Protein AF-G0N108-F1 (afdb_monomer)

Mean predicted aligned error: 22.5 Å

Solvent-accessible surface area (backbone atoms only — not comparable to full-atom values): 28947 Å² total; per-residue (Å²): 86,44,36,64,55,45,50,52,50,47,44,45,59,71,52,69,62,48,67,62,77,81,39,46,74,54,49,77,74,36,57,67,59,54,54,50,51,49,52,52,52,49,55,52,50,44,48,49,65,73,74,34,61,90,86,34,72,41,58,67,66,58,48,52,50,54,47,49,62,56,54,71,34,72,90,57,66,62,87,68,91,60,79,77,76,78,84,76,80,77,65,81,53,90,83,62,61,74,46,72,65,58,47,49,56,50,28,58,75,68,73,43,79,84,72,77,79,78,57,86,84,57,83,75,77,50,64,70,53,52,51,46,53,51,49,47,68,72,43,65,88,46,99,51,70,72,54,56,49,52,52,50,55,51,55,50,50,51,52,51,52,50,51,53,52,49,53,54,50,53,57,58,58,71,68,71,71,87,83,82,88,82,87,88,82,89,82,88,82,90,78,91,77,91,82,85,87,86,84,86,79,87,82,83,87,83,86,87,79,93,76,93,70,84,81,72,80,80,52,67,70,58,53,53,52,49,51,53,51,51,52,52,52,53,51,51,51,52,50,50,54,50,50,55,50,49,51,55,50,51,57,52,51,52,53,53,52,51,55,49,52,54,50,50,53,51,52,54,53,51,52,53,50,54,52,51,52,52,53,52,52,52,54,49,53,55,51,50,52,54,48,51,55,50,51,55,51,53,54,52,53,50,55,52,50,54,54,50,53,53,52,51,52,50,50,53,51,52,50,51,54,52,50,52,54,51,52,52,53,49,51,54,52,52,52,54,48,52,52,55,50,53,52,50,61,71,67,57,85,79,78,92,76,88,78,93,65,90,75,68,41,69,52,95,72,44,102,79,61,89,70,43,78,47,66,69,56,66,68,34,50,68,56,52,42,49,51,45,51,46,55,50,52,52,60,78,67,32,63,67,63,52,49,55,51,49,52,39,55,51,47,54,72,71,50,83,52,66,68,62,35,52,50,35,54,51,48,48,53,51,41,52,52,33,43,51,49,28,52,49,41,45,51,53,42,44,53,42,33,74,74,65,63,52,73,91,78,62,71,65,72,52,67,78,59,71,86,54,73,68,54,54,59,53,50,28,70,77,72,73,106

Structure (mmCIF, N/CA/C/O backbone):
data_AF-G0N108-F1
#
_entry.id   AF-G0N108-F1
#
loop_
_atom_site.group_PDB
_atom_site.id
_atom_site.type_symbol
_atom_site.label_atom_id
_atom_site.label_alt_id
_atom_site.label_comp_id
_atom_site.label_asym_id
_atom_site.label_entity_id
_atom_site.label_seq_id
_atom_site.pdbx_PDB_ins_code
_atom_site.Cartn_x
_atom_site.Cartn_y
_atom_site.Cartn_z
_atom_site.occupancy
_atom_site.B_iso_or_equiv
_atom_site.auth_seq_id
_atom_site.auth_comp_id
_atom_site.auth_asym_id
_atom_site.auth_atom_id
_atom_site.pdbx_PDB_model_num
ATOM 1 N N . MET A 1 1 ? -19.123 -13.985 -16.611 1.00 82.75 1 MET A N 1
ATOM 2 C CA . MET A 1 1 ? -18.365 -13.422 -15.463 1.00 82.75 1 MET A CA 1
ATOM 3 C C . MET A 1 1 ? -17.335 -12.430 -15.992 1.00 82.75 1 MET A C 1
ATOM 5 O O . MET A 1 1 ? -16.974 -12.565 -17.156 1.00 82.75 1 MET A O 1
ATOM 9 N N . CYS A 1 2 ? -16.899 -11.417 -15.236 1.00 88.69 2 CYS A N 1
ATOM 10 C CA . CYS A 1 2 ? -15.829 -10.526 -15.721 1.00 88.69 2 CYS A CA 1
ATOM 11 C C . CYS A 1 2 ? -14.480 -11.269 -15.767 1.00 88.69 2 CYS A C 1
ATOM 13 O O . CYS A 1 2 ? -14.319 -12.305 -15.114 1.00 88.69 2 CYS A O 1
ATOM 15 N N . ARG A 1 3 ? -13.506 -10.779 -16.547 1.00 86.62 3 ARG A N 1
ATOM 16 C CA . ARG A 1 3 ? -12.196 -11.442 -16.686 1.00 86.62 3 ARG A CA 1
ATOM 17 C C . ARG A 1 3 ? -11.504 -11.648 -15.336 1.00 86.62 3 ARG A C 1
ATOM 19 O O . ARG A 1 3 ? -10.901 -12.693 -15.123 1.00 86.62 3 ARG A O 1
ATOM 26 N N . GLU A 1 4 ? -11.641 -10.702 -14.407 1.00 88.12 4 GLU A N 1
ATOM 27 C CA . GLU A 1 4 ? -11.052 -10.775 -13.073 1.00 88.12 4 GLU A CA 1
ATOM 28 C C . GLU A 1 4 ? -11.659 -11.916 -12.244 1.00 88.12 4 GLU A C 1
ATOM 30 O O . GLU A 1 4 ? -10.926 -12.666 -11.599 1.00 88.12 4 GLU A O 1
ATOM 35 N N . GLN A 1 5 ? -12.980 -12.103 -12.326 1.00 83.44 5 GLN A N 1
ATOM 36 C CA . GLN A 1 5 ? -13.673 -13.247 -11.725 1.00 83.44 5 GLN A CA 1
ATOM 37 C C . GLN A 1 5 ? -13.231 -14.568 -12.366 1.00 83.44 5 GLN A C 1
ATOM 39 O O . GLN A 1 5 ? -13.016 -15.542 -11.652 1.00 83.44 5 GLN A O 1
ATOM 44 N N . GLY A 1 6 ? -13.037 -14.596 -13.689 1.00 89.19 6 GLY A N 1
ATOM 45 C CA . GLY A 1 6 ? -12.513 -15.770 -14.394 1.00 89.19 6 GLY A CA 1
ATOM 46 C C . GLY A 1 6 ? -11.106 -16.165 -13.933 1.00 89.19 6 GLY A C 1
ATOM 47 O O . GLY A 1 6 ? -10.854 -17.340 -13.675 1.00 89.19 6 GLY A O 1
ATOM 48 N N . MET A 1 7 ? -10.207 -15.189 -13.753 1.00 90.81 7 MET A N 1
ATOM 49 C CA . MET A 1 7 ? -8.863 -15.431 -13.211 1.00 90.81 7 MET A CA 1
ATOM 50 C C . MET A 1 7 ? -8.898 -15.928 -11.768 1.00 90.81 7 MET A C 1
ATOM 52 O O . MET A 1 7 ? -8.177 -16.864 -11.428 1.00 90.81 7 MET A O 1
ATOM 56 N N . LEU A 1 8 ? -9.720 -15.302 -10.920 1.00 86.88 8 LEU A N 1
ATOM 57 C CA . LEU A 1 8 ? -9.864 -15.708 -9.524 1.00 86.88 8 LEU A CA 1
ATOM 58 C C . LEU A 1 8 ? -10.394 -17.140 -9.430 1.00 86.88 8 LEU A C 1
ATOM 60 O O . LEU A 1 8 ? -9.883 -17.932 -8.641 1.00 86.88 8 LEU A O 1
ATOM 64 N N . LEU A 1 9 ? -11.367 -17.486 -10.274 1.00 86.62 9 LEU A N 1
ATOM 65 C CA . LEU A 1 9 ? -11.918 -18.829 -10.321 1.00 86.62 9 LEU A CA 1
ATOM 66 C C . LEU A 1 9 ? -10.862 -19.846 -10.769 1.00 86.62 9 LEU A C 1
ATOM 68 O O . LEU A 1 9 ? -10.702 -20.889 -10.139 1.00 86.62 9 LEU A O 1
ATOM 72 N N . LEU A 1 10 ? -10.076 -19.520 -11.798 1.00 91.31 10 LEU A N 1
ATOM 73 C CA . LEU A 1 10 ? -8.981 -20.376 -12.250 1.00 91.31 10 LEU A CA 1
ATOM 74 C C . LEU A 1 10 ? -7.916 -20.575 -11.158 1.00 91.31 10 LEU A C 1
ATOM 76 O O . LEU A 1 10 ? -7.424 -21.687 -10.978 1.00 91.31 10 LEU A O 1
ATOM 80 N N . PHE A 1 11 ? -7.591 -19.526 -10.397 1.00 90.69 11 PHE A N 1
ATOM 81 C CA . PHE A 1 11 ? -6.684 -19.606 -9.250 1.00 90.69 11 PHE A CA 1
ATOM 82 C C . PHE A 1 11 ? -7.232 -20.525 -8.153 1.00 90.69 11 PHE A C 1
ATOM 84 O O . PHE A 1 11 ? -6.526 -21.416 -7.680 1.00 90.69 11 PHE A O 1
ATOM 91 N N . GLN A 1 12 ? -8.496 -20.350 -7.768 1.00 85.31 12 GLN A N 1
ATOM 92 C CA . GLN A 1 12 ? -9.132 -21.181 -6.746 1.00 85.31 12 GLN A CA 1
ATOM 93 C C . GLN A 1 12 ? -9.134 -22.659 -7.149 1.00 85.31 12 GLN A C 1
ATOM 95 O O . GLN A 1 12 ? -8.754 -23.517 -6.355 1.00 85.31 12 GLN A O 1
ATOM 100 N N . ILE A 1 13 ? -9.493 -22.943 -8.400 1.00 84.50 13 ILE A N 1
ATOM 101 C CA . ILE A 1 13 ? -9.567 -24.302 -8.936 1.00 84.50 13 ILE A CA 1
ATOM 102 C C . ILE A 1 13 ? -8.173 -24.941 -9.019 1.00 84.50 13 ILE A C 1
ATOM 104 O O . ILE A 1 13 ? -7.965 -26.044 -8.518 1.00 84.50 13 ILE A O 1
ATOM 108 N N . ALA A 1 14 ? -7.208 -24.256 -9.635 1.00 87.12 14 ALA A N 1
ATOM 109 C CA . ALA A 1 14 ? -5.918 -24.854 -9.970 1.00 87.12 14 ALA A CA 1
ATOM 110 C C . ALA A 1 14 ? -4.886 -24.792 -8.835 1.00 87.12 14 ALA A C 1
ATOM 112 O O . ALA A 1 14 ? -3.982 -25.625 -8.786 1.00 87.12 14 ALA A O 1
ATOM 113 N N . ILE A 1 15 ? -4.986 -23.799 -7.947 1.00 85.88 15 ILE A N 1
ATOM 114 C CA . ILE A 1 15 ? -4.006 -23.559 -6.884 1.00 85.88 15 ILE A CA 1
ATOM 115 C C . ILE A 1 15 ? -4.590 -23.893 -5.517 1.00 85.88 15 ILE A C 1
ATOM 117 O O . ILE A 1 15 ? -3.995 -24.684 -4.788 1.00 85.88 15 ILE A O 1
ATOM 121 N N . CYS A 1 16 ? -5.743 -23.328 -5.150 1.00 83.00 16 CYS A N 1
ATOM 122 C CA . CYS A 1 16 ? -6.325 -23.574 -3.825 1.00 83.00 16 CYS A CA 1
ATOM 123 C C . CYS A 1 16 ? -6.899 -24.990 -3.690 1.00 83.00 16 CYS A C 1
ATOM 125 O O . CYS A 1 16 ? -6.865 -25.553 -2.599 1.00 83.00 16 CYS A O 1
ATOM 127 N N . GLY A 1 17 ? -7.369 -25.583 -4.791 1.00 76.50 17 GLY A N 1
ATOM 128 C CA . GLY A 1 17 ? -7.865 -26.960 -4.837 1.00 76.50 17 GLY A CA 1
ATOM 129 C C . GLY A 1 17 ? -6.791 -28.037 -4.637 1.00 76.50 17 GLY A C 1
ATOM 130 O O . GLY A 1 17 ? -7.121 -29.215 -4.533 1.00 76.50 17 GLY A O 1
ATOM 131 N N . VAL A 1 18 ? -5.506 -27.665 -4.566 1.00 76.81 18 VAL A N 1
ATOM 132 C CA . VAL A 1 18 ? -4.391 -28.609 -4.421 1.00 76.81 18 VAL A CA 1
ATOM 133 C C . VAL A 1 18 ? -3.838 -28.574 -2.999 1.00 76.81 18 VAL A C 1
ATOM 135 O O . VAL A 1 18 ? -3.404 -27.538 -2.497 1.00 76.81 18 VAL A O 1
ATOM 138 N N . ASN A 1 19 ? -3.761 -29.738 -2.351 1.00 77.75 19 ASN A N 1
ATOM 139 C CA . ASN A 1 19 ? -3.076 -29.870 -1.066 1.00 77.75 19 ASN A CA 1
ATOM 140 C C . ASN A 1 19 ? -1.548 -29.911 -1.259 1.00 77.75 19 ASN A C 1
ATOM 142 O O . ASN A 1 19 ? -0.917 -30.973 -1.278 1.00 77.75 19 ASN A O 1
ATOM 146 N N . TRP A 1 20 ? -0.936 -28.732 -1.363 1.00 75.75 20 TRP A N 1
ATOM 147 C CA . TRP A 1 20 ? 0.508 -28.578 -1.564 1.00 75.75 20 TRP A CA 1
ATOM 148 C C . TRP A 1 20 ? 1.367 -29.185 -0.442 1.00 75.75 20 TRP A C 1
ATOM 150 O O . TRP A 1 20 ? 2.513 -29.555 -0.690 1.00 75.75 20 TRP A O 1
AT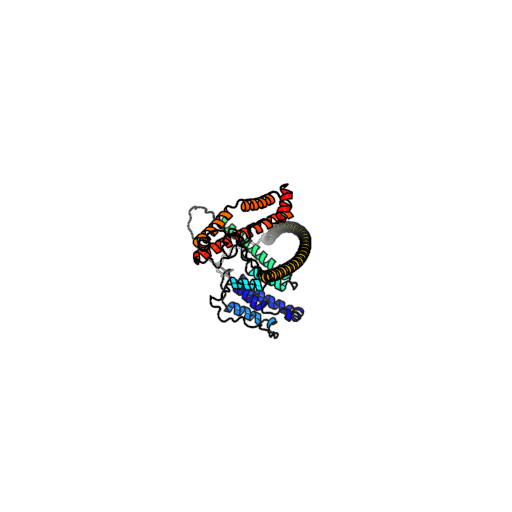OM 160 N N . LYS A 1 21 ? 0.823 -29.366 0.774 1.00 72.19 21 LYS A N 1
ATOM 161 C CA . LYS A 1 21 ? 1.541 -30.024 1.883 1.00 72.19 21 LYS A CA 1
ATOM 162 C C . LYS A 1 21 ? 1.774 -31.505 1.593 1.00 72.19 21 LYS A C 1
ATOM 164 O O . LYS A 1 21 ? 2.889 -31.988 1.756 1.00 72.19 21 LYS A O 1
ATOM 169 N N . THR A 1 22 ? 0.754 -32.207 1.099 1.00 69.56 22 THR A N 1
ATOM 170 C CA . THR A 1 22 ? 0.889 -33.622 0.696 1.00 69.56 22 THR A CA 1
ATOM 171 C C . THR A 1 22 ? 1.796 -33.800 -0.521 1.00 69.56 22 THR A C 1
ATOM 173 O O . THR A 1 22 ? 2.441 -34.833 -0.675 1.00 69.56 22 THR A O 1
ATOM 176 N N . LYS A 1 23 ? 1.923 -32.755 -1.347 1.00 66.81 23 LYS A N 1
ATOM 177 C CA . LYS A 1 23 ? 2.813 -32.723 -2.510 1.00 66.81 23 LYS A CA 1
ATOM 178 C C . LYS A 1 23 ? 4.272 -32.446 -2.149 1.00 66.81 23 LYS A C 1
ATOM 180 O O . LYS A 1 23 ? 5.109 -32.631 -3.019 1.00 66.81 23 LYS A O 1
ATOM 185 N N . LYS A 1 24 ? 4.617 -32.059 -0.912 1.00 67.38 24 LYS A N 1
ATOM 186 C CA . LYS A 1 24 ? 5.983 -31.646 -0.521 1.00 67.38 24 LYS A CA 1
ATOM 187 C C . LYS A 1 24 ? 7.074 -32.644 -0.927 1.00 67.38 24 LYS A C 1
ATOM 189 O O . LYS A 1 24 ? 8.077 -32.250 -1.508 1.00 67.38 24 LYS A O 1
ATOM 194 N N . CYS A 1 25 ? 6.826 -33.940 -0.746 1.00 58.34 25 CYS A N 1
ATOM 195 C CA . CYS A 1 25 ? 7.785 -34.984 -1.119 1.00 58.34 25 CYS A CA 1
ATOM 196 C C . CYS A 1 25 ? 7.907 -35.179 -2.649 1.00 58.34 25 CYS A C 1
ATOM 198 O O . CYS A 1 25 ? 8.971 -35.533 -3.154 1.00 58.34 25 CYS A O 1
ATOM 200 N N . CYS A 1 26 ? 6.838 -34.903 -3.407 1.00 63.25 26 CYS A N 1
ATOM 201 C CA . CYS A 1 26 ? 6.865 -34.845 -4.874 1.00 63.25 26 CYS A CA 1
ATOM 202 C C . CYS A 1 26 ? 7.515 -33.548 -5.377 1.00 63.25 26 CYS A C 1
ATOM 204 O O . CYS A 1 26 ? 8.173 -33.566 -6.415 1.00 63.25 26 CYS A O 1
ATOM 206 N N . LEU A 1 27 ? 7.334 -32.441 -4.647 1.00 66.06 27 LEU A N 1
ATOM 207 C CA . LEU A 1 27 ? 7.857 -31.125 -4.999 1.00 66.06 27 LEU A CA 1
ATOM 208 C C . LEU A 1 27 ? 9.394 -31.130 -4.964 1.00 66.06 27 LEU A C 1
ATOM 210 O O . LEU A 1 27 ? 10.028 -30.659 -5.901 1.00 66.06 27 LEU A O 1
ATOM 214 N N . GLU A 1 28 ? 9.981 -31.744 -3.934 1.00 73.00 28 GLU A N 1
ATOM 215 C CA . GLU A 1 28 ? 11.438 -31.852 -3.766 1.00 73.00 28 GLU A CA 1
ATOM 216 C C . GLU A 1 28 ? 12.105 -32.743 -4.829 1.00 73.00 28 GLU A C 1
ATOM 218 O O . GLU A 1 28 ? 13.251 -32.507 -5.204 1.00 73.00 28 GLU A O 1
ATOM 223 N N . LYS A 1 29 ? 11.394 -33.751 -5.351 1.00 73.81 29 LYS A N 1
ATOM 224 C CA . LYS A 1 29 ? 11.946 -34.713 -6.323 1.00 73.81 29 LYS A CA 1
ATOM 225 C C . LYS A 1 29 ? 11.692 -34.336 -7.783 1.00 73.81 29 LYS A C 1
ATOM 227 O O . LYS A 1 29 ? 12.461 -34.740 -8.647 1.00 73.81 29 LYS A O 1
ATOM 232 N N . ASN A 1 30 ? 10.642 -33.563 -8.070 1.00 79.56 30 ASN A N 1
ATOM 233 C CA . ASN A 1 30 ? 10.168 -33.304 -9.434 1.00 79.56 30 ASN A CA 1
ATOM 234 C C . ASN A 1 30 ? 9.990 -31.805 -9.718 1.00 79.56 30 ASN A C 1
ATOM 236 O O . ASN A 1 30 ? 8.937 -31.359 -10.183 1.00 79.56 30 ASN A O 1
ATOM 240 N N . GLN A 1 31 ? 11.040 -31.013 -9.486 1.00 82.25 31 GLN A N 1
ATOM 241 C CA . GLN A 1 31 ? 11.026 -29.568 -9.742 1.00 82.25 31 GLN A CA 1
ATOM 242 C C . GLN A 1 31 ? 10.647 -29.219 -11.196 1.00 82.25 31 GLN A C 1
ATOM 244 O O . GLN A 1 31 ? 10.006 -28.199 -11.455 1.00 82.25 31 GLN A O 1
ATOM 249 N N . SER A 1 32 ? 11.004 -30.082 -12.154 1.00 86.25 32 SER A N 1
ATOM 250 C CA . SER A 1 32 ? 10.641 -29.941 -13.570 1.00 86.25 32 SER A CA 1
ATOM 251 C C . SER A 1 32 ? 9.126 -29.950 -13.794 1.00 86.25 32 SER A C 1
ATOM 253 O O . SER A 1 32 ? 8.625 -29.111 -14.539 1.00 86.25 32 SER A O 1
ATOM 255 N N . VAL A 1 33 ? 8.393 -30.827 -13.102 1.00 85.25 33 VAL A N 1
ATOM 256 C CA . VAL A 1 33 ? 6.930 -30.963 -13.200 1.00 85.25 33 VAL A CA 1
ATOM 257 C C . VAL A 1 33 ? 6.229 -29.721 -12.651 1.00 85.25 33 VAL A C 1
ATOM 259 O O . VAL A 1 33 ? 5.292 -29.217 -13.262 1.00 85.25 33 VAL A O 1
ATOM 262 N N . ILE A 1 34 ? 6.708 -29.160 -11.537 1.00 84.50 34 ILE A N 1
ATOM 263 C CA . ILE A 1 34 ? 6.157 -27.903 -10.999 1.00 84.50 34 ILE A CA 1
ATOM 264 C C . ILE A 1 34 ? 6.402 -26.753 -11.963 1.00 84.50 34 ILE A C 1
ATOM 266 O O . ILE A 1 34 ? 5.518 -25.931 -12.195 1.00 84.50 34 ILE A O 1
ATOM 270 N N . ASN A 1 35 ? 7.618 -26.667 -12.502 1.00 86.62 35 ASN A N 1
ATOM 271 C CA . ASN A 1 35 ? 7.974 -25.605 -13.425 1.00 86.62 35 ASN A CA 1
ATOM 272 C C . ASN A 1 35 ? 7.143 -25.693 -14.714 1.00 86.62 35 ASN A C 1
ATOM 274 O O . ASN A 1 35 ? 6.753 -24.645 -15.230 1.00 86.62 35 ASN A O 1
ATOM 278 N N . ASP A 1 36 ? 6.828 -26.899 -15.203 1.00 92.81 36 ASP A N 1
ATOM 279 C CA . ASP A 1 36 ? 5.902 -27.088 -16.329 1.00 92.81 36 ASP A CA 1
ATOM 280 C C . ASP A 1 36 ? 4.481 -26.639 -15.970 1.00 92.81 36 ASP A C 1
ATOM 282 O O . ASP A 1 36 ? 3.922 -25.779 -16.654 1.00 92.81 36 ASP A O 1
ATOM 286 N N . PHE A 1 37 ? 3.942 -27.103 -14.836 1.00 92.38 37 PHE A N 1
ATOM 287 C CA . PHE A 1 37 ? 2.626 -26.677 -14.351 1.00 92.38 37 PHE A CA 1
ATOM 288 C C . PHE A 1 37 ? 2.534 -25.156 -14.248 1.00 92.38 37 PHE A C 1
ATOM 290 O O . PHE A 1 37 ? 1.590 -24.533 -14.729 1.00 92.38 37 PHE A O 1
ATOM 297 N N . ARG A 1 38 ? 3.554 -24.540 -13.652 1.00 90.56 38 ARG A N 1
ATOM 298 C CA . ARG A 1 38 ? 3.631 -23.100 -13.464 1.00 90.56 38 ARG A CA 1
ATOM 299 C C . ARG A 1 38 ? 3.651 -22.357 -14.793 1.00 90.56 38 ARG A C 1
ATOM 301 O O . ARG A 1 38 ? 2.967 -21.344 -14.917 1.00 90.56 38 ARG A O 1
ATOM 308 N N . LYS A 1 39 ? 4.406 -22.840 -15.784 1.00 93.31 39 LYS A N 1
ATOM 309 C CA . LYS A 1 39 ? 4.401 -22.264 -17.136 1.00 93.31 39 LYS A CA 1
ATOM 310 C C . LYS A 1 39 ? 3.009 -22.343 -17.758 1.00 93.31 39 LYS A C 1
ATOM 312 O O . LYS A 1 39 ? 2.541 -21.338 -18.288 1.00 93.31 39 LYS A O 1
ATOM 317 N N . ARG A 1 40 ? 2.324 -23.487 -17.638 1.00 95.06 40 ARG A N 1
ATOM 318 C CA . ARG A 1 40 ? 0.949 -23.655 -18.138 1.00 95.06 40 ARG A CA 1
ATOM 319 C C . ARG A 1 40 ? -0.033 -22.722 -17.437 1.00 95.06 40 ARG A C 1
ATOM 321 O O . ARG A 1 40 ? -0.773 -22.014 -18.110 1.00 95.06 40 ARG A O 1
ATOM 328 N N . TYR A 1 41 ? 0.008 -22.649 -16.108 1.00 95.06 41 TYR A N 1
ATOM 329 C CA . TYR A 1 41 ? -0.839 -21.750 -15.324 1.00 95.06 41 TYR A CA 1
ATOM 330 C C . TYR A 1 41 ? -0.622 -20.282 -15.702 1.00 95.06 41 TYR A C 1
ATOM 332 O O . TYR A 1 41 ? -1.586 -19.575 -15.984 1.00 95.06 41 TYR A O 1
ATOM 340 N N . ILE A 1 42 ? 0.635 -19.831 -15.788 1.00 92.38 42 ILE A N 1
ATOM 341 C CA . ILE A 1 42 ? 0.958 -18.464 -16.223 1.00 92.38 42 ILE A CA 1
ATOM 342 C C . ILE A 1 42 ? 0.437 -18.220 -17.637 1.00 92.38 42 ILE A C 1
ATOM 344 O O . ILE A 1 42 ? -0.180 -17.188 -17.875 1.00 92.38 42 ILE A O 1
ATOM 348 N N . SER A 1 43 ? 0.618 -19.169 -18.557 1.00 94.38 43 SER A N 1
ATOM 349 C CA . SER A 1 43 ? 0.097 -19.036 -19.918 1.00 94.38 43 SER A CA 1
ATOM 350 C C . SER A 1 43 ? -1.426 -18.876 -19.947 1.00 94.38 43 SER A C 1
ATOM 352 O O . SER A 1 43 ? -1.930 -18.117 -20.774 1.00 94.38 43 SER A O 1
ATOM 354 N N . MET A 1 44 ? -2.154 -19.550 -19.051 1.00 94.75 44 MET A N 1
ATOM 355 C CA . MET A 1 44 ? -3.600 -19.370 -18.916 1.00 94.75 44 MET A CA 1
ATOM 356 C C . MET A 1 44 ? -3.940 -18.009 -18.313 1.00 94.75 44 MET A C 1
ATOM 358 O O . MET A 1 44 ? -4.795 -17.323 -18.847 1.00 94.75 44 MET A O 1
ATOM 362 N N . ILE A 1 45 ? -3.251 -17.549 -17.268 1.00 91.81 45 ILE A N 1
ATOM 363 C CA . ILE A 1 45 ? -3.497 -16.210 -16.701 1.00 91.81 45 ILE A CA 1
ATOM 364 C C . ILE A 1 45 ? -3.208 -15.100 -17.720 1.00 91.81 45 ILE A C 1
ATOM 366 O O . ILE A 1 45 ? -3.989 -14.158 -17.831 1.00 91.81 45 ILE A O 1
ATOM 370 N N . VAL A 1 46 ? -2.155 -15.248 -18.526 1.00 91.19 46 VAL A N 1
ATOM 371 C CA . VAL A 1 46 ? -1.814 -14.331 -19.626 1.00 91.19 46 VAL A CA 1
ATOM 372 C C . VAL A 1 46 ? -2.949 -14.217 -20.648 1.00 91.19 46 VAL A C 1
ATOM 374 O O . VAL A 1 46 ? -3.208 -13.129 -21.163 1.00 91.19 46 VAL A O 1
ATOM 377 N N . LEU A 1 47 ? -3.683 -15.304 -20.911 1.00 91.69 47 LEU A N 1
ATOM 378 C CA . LEU A 1 47 ? -4.877 -15.260 -21.759 1.00 91.69 47 LEU A CA 1
ATOM 379 C C . LEU A 1 47 ? -5.911 -14.262 -21.212 1.00 91.69 47 LEU A C 1
ATOM 381 O O . LEU A 1 47 ? -6.466 -13.479 -21.980 1.00 91.69 47 LEU A O 1
ATOM 385 N N . PHE A 1 48 ? -6.129 -14.247 -19.894 1.00 89.88 48 PHE A N 1
ATOM 386 C CA . PHE A 1 48 ? -7.089 -13.347 -19.254 1.00 89.88 48 PHE A CA 1
ATOM 387 C C . PHE A 1 48 ? -6.570 -11.916 -19.090 1.00 89.88 48 PHE A C 1
ATOM 389 O O . PHE A 1 48 ? -7.366 -10.981 -19.160 1.00 89.88 48 PHE A O 1
ATOM 396 N N . THR A 1 49 ? -5.266 -11.715 -18.884 1.00 85.31 49 THR A N 1
ATOM 397 C CA . THR A 1 49 ? -4.706 -10.371 -18.667 1.00 85.31 49 THR A CA 1
ATOM 398 C C . THR A 1 49 ? -4.392 -9.636 -19.967 1.00 85.31 49 THR A C 1
ATOM 400 O O . THR A 1 49 ? -4.713 -8.453 -20.069 1.00 85.31 49 THR A O 1
ATOM 403 N N . GLN A 1 50 ? -3.803 -10.317 -20.958 1.00 84.44 50 GLN A N 1
ATOM 404 C CA . GLN A 1 50 ? -3.289 -9.688 -22.181 1.00 84.44 50 GLN A CA 1
ATOM 405 C C . GLN A 1 50 ? -4.255 -9.774 -23.363 1.00 84.44 50 GLN A C 1
ATOM 407 O O . GLN A 1 50 ? -4.344 -8.831 -24.147 1.00 84.44 50 GLN A O 1
ATOM 412 N N . ARG A 1 51 ? -4.985 -10.887 -23.527 1.00 87.00 51 ARG A N 1
ATOM 413 C CA . ARG A 1 51 ? -5.889 -11.038 -24.686 1.00 87.00 51 ARG A CA 1
ATOM 414 C C . ARG A 1 51 ? -7.274 -10.448 -24.454 1.00 87.00 51 ARG A C 1
ATOM 416 O O . ARG A 1 51 ? -7.972 -10.143 -25.418 1.00 87.00 51 ARG A O 1
ATOM 423 N N . LEU A 1 52 ? -7.671 -10.270 -23.197 1.00 88.62 52 LEU A N 1
ATOM 424 C CA . LEU A 1 52 ? -8.967 -9.708 -22.838 1.00 88.62 52 LEU A CA 1
ATOM 425 C C . LEU A 1 52 ? -8.805 -8.290 -22.300 1.00 88.62 52 LEU A C 1
ATOM 427 O O . LEU A 1 52 ? -8.072 -8.050 -21.341 1.00 88.62 52 LEU A O 1
ATOM 431 N N . LYS A 1 53 ? -9.537 -7.344 -22.894 1.00 88.50 53 LYS A N 1
ATOM 432 C CA . LYS A 1 53 ? -9.569 -5.947 -22.441 1.00 88.50 53 LYS A CA 1
ATOM 433 C C . LYS A 1 53 ? -10.108 -5.846 -21.009 1.00 88.50 53 LYS A C 1
ATOM 435 O O . LYS A 1 53 ? -10.919 -6.667 -20.585 1.00 88.50 53 LYS A O 1
ATOM 440 N N . LYS A 1 54 ? -9.693 -4.816 -20.266 1.00 81.19 54 LYS A N 1
ATOM 441 C CA . LYS A 1 54 ? -10.252 -4.510 -18.937 1.00 81.19 54 LYS A CA 1
ATOM 442 C C . LYS A 1 54 ? -11.771 -4.353 -19.025 1.00 81.19 54 LYS A C 1
ATOM 444 O O . LYS A 1 54 ? -12.261 -3.687 -19.930 1.00 81.19 54 LYS A O 1
ATOM 449 N N . GLY A 1 55 ? -12.497 -5.025 -18.128 1.00 78.75 55 GLY A N 1
ATOM 450 C CA . GLY A 1 55 ? -13.964 -5.083 -18.147 1.00 78.75 55 GLY A CA 1
ATOM 451 C C . GLY A 1 55 ? -14.573 -6.080 -19.143 1.00 78.75 55 GLY A C 1
ATOM 452 O O . GLY A 1 55 ? -15.794 -6.184 -19.213 1.00 78.75 55 GLY A O 1
ATOM 453 N N . ALA A 1 56 ? -13.767 -6.836 -19.899 1.00 83.69 56 ALA A N 1
ATOM 454 C CA . ALA A 1 56 ? -14.288 -7.892 -20.761 1.00 83.69 56 ALA A CA 1
ATOM 455 C C . ALA A 1 56 ? -14.939 -9.015 -19.939 1.00 83.69 56 ALA A C 1
ATOM 457 O O . ALA A 1 56 ? -14.451 -9.403 -18.872 1.00 83.69 56 ALA A O 1
ATOM 458 N N . PHE A 1 57 ? -16.026 -9.564 -20.474 1.00 88.38 57 PHE A N 1
ATOM 459 C CA . PHE A 1 57 ? -16.683 -10.741 -19.924 1.00 88.38 57 PHE A CA 1
ATOM 460 C C . PHE A 1 57 ? -16.104 -12.008 -20.545 1.00 88.38 57 PHE A C 1
ATOM 462 O O . PHE A 1 57 ? -15.817 -12.061 -21.739 1.00 88.38 57 PHE A O 1
ATOM 469 N N . VAL A 1 58 ? -15.955 -13.037 -19.719 1.00 88.12 58 VAL A N 1
ATOM 470 C CA . VAL A 1 58 ? -15.551 -14.380 -20.126 1.00 88.12 58 VAL A CA 1
ATOM 471 C C . VAL A 1 58 ? -16.713 -15.344 -19.975 1.00 88.12 58 VAL A C 1
ATOM 473 O O . VAL A 1 58 ? -17.508 -15.255 -19.025 1.00 88.12 58 VAL A O 1
ATOM 476 N N . THR A 1 59 ? -16.808 -16.257 -20.939 1.00 90.88 59 THR A N 1
ATOM 477 C CA . THR A 1 59 ? -17.755 -17.366 -20.903 1.00 90.88 59 THR A CA 1
ATOM 478 C C . THR A 1 59 ? -17.295 -18.397 -19.881 1.00 90.88 59 THR A C 1
ATOM 480 O O . THR A 1 59 ? -16.101 -18.555 -19.620 1.00 90.88 59 THR A O 1
ATOM 483 N N . GLN A 1 60 ? -18.256 -19.106 -19.295 1.00 87.88 60 GLN A N 1
ATOM 484 C CA . GLN A 1 60 ? -17.964 -20.219 -18.399 1.00 87.88 60 GLN A CA 1
ATOM 485 C C . GLN A 1 60 ? -17.148 -21.299 -19.121 1.00 87.88 60 GLN A C 1
ATOM 487 O O . GLN A 1 60 ? -16.151 -21.758 -18.576 1.00 87.88 60 GLN A O 1
ATOM 492 N N . ASP A 1 61 ? -17.490 -21.597 -20.377 1.00 90.75 61 ASP A N 1
ATOM 493 C CA . ASP A 1 61 ? -16.798 -22.590 -21.205 1.00 90.75 61 ASP A CA 1
ATOM 494 C C . ASP A 1 61 ? -15.304 -22.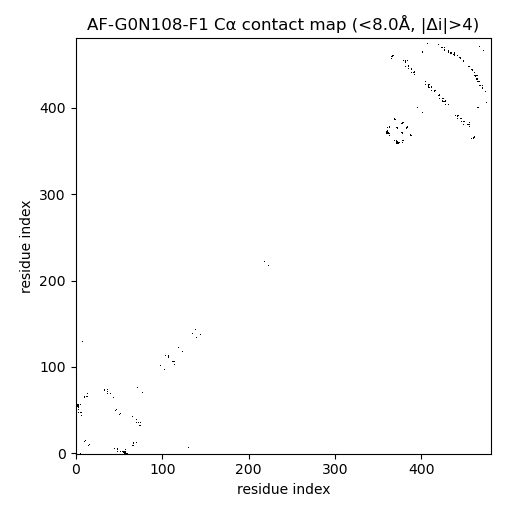303 -21.358 1.00 90.75 61 ASP A C 1
ATOM 496 O O . ASP A 1 61 ? -14.490 -23.223 -21.310 1.00 90.75 61 ASP A O 1
ATOM 500 N N . LEU A 1 62 ? -14.917 -21.027 -21.492 1.00 91.25 62 LEU A N 1
ATOM 501 C CA . LEU A 1 62 ? -13.509 -20.650 -21.579 1.00 91.25 62 LEU A CA 1
ATOM 502 C C . LEU A 1 62 ? -12.774 -20.965 -20.272 1.00 91.25 62 LEU A C 1
ATOM 504 O O . LEU A 1 62 ? -11.698 -21.558 -20.297 1.00 91.25 62 LEU A O 1
ATOM 508 N N . VAL A 1 63 ? -13.360 -20.597 -19.130 1.00 91.44 63 VAL A N 1
ATOM 509 C CA . VAL A 1 63 ? -12.753 -20.846 -17.815 1.00 91.44 63 VAL A CA 1
ATOM 510 C C . VAL A 1 63 ? -12.686 -22.346 -17.526 1.00 91.44 63 VAL A C 1
ATOM 512 O O . VAL A 1 63 ? -11.651 -22.834 -17.077 1.00 91.44 63 VAL A O 1
ATOM 515 N N . THR A 1 64 ? -13.744 -23.091 -17.849 1.00 89.19 64 THR A N 1
ATOM 516 C CA . THR A 1 64 ? -13.793 -24.552 -17.716 1.00 89.19 64 THR A CA 1
ATOM 517 C C . THR A 1 64 ? -12.779 -25.237 -18.631 1.00 89.19 64 THR A C 1
ATOM 519 O O . THR A 1 64 ? -12.104 -26.166 -18.193 1.00 89.19 64 THR A O 1
ATOM 522 N N . SER A 1 65 ? -12.602 -24.762 -19.865 1.00 94.81 65 SER A N 1
ATOM 523 C CA . SER A 1 65 ? -11.583 -25.271 -20.792 1.00 94.81 65 SER A CA 1
ATOM 524 C C . SER A 1 65 ? -10.164 -25.031 -20.260 1.00 94.81 65 SER A C 1
ATOM 526 O O . SER A 1 65 ? -9.363 -25.964 -20.185 1.00 94.81 65 SER A O 1
ATOM 528 N N . CYS A 1 66 ? -9.871 -23.819 -19.770 1.00 94.94 66 CYS A N 1
ATOM 529 C CA . CYS A 1 66 ? -8.593 -23.511 -19.122 1.00 94.94 66 CYS A CA 1
ATOM 530 C C . CYS A 1 66 ? -8.342 -24.390 -17.888 1.00 94.94 66 CYS A C 1
ATOM 532 O O . CYS A 1 66 ? -7.238 -24.905 -17.717 1.00 94.94 66 CYS A O 1
ATOM 534 N N . ALA A 1 67 ? -9.354 -24.584 -17.041 1.00 92.75 67 ALA A N 1
ATOM 535 C CA . ALA A 1 67 ? -9.258 -25.448 -15.867 1.00 92.75 67 ALA A CA 1
ATOM 536 C C . ALA A 1 67 ? -8.998 -26.911 -16.254 1.00 92.75 67 ALA A C 1
ATOM 538 O O . ALA A 1 67 ? -8.113 -27.545 -15.687 1.00 92.75 67 ALA A O 1
ATOM 539 N N . THR A 1 68 ? -9.708 -27.421 -17.263 1.00 92.50 68 THR A N 1
ATOM 540 C CA . THR A 1 68 ? -9.537 -28.791 -17.773 1.00 92.50 68 THR A CA 1
ATOM 541 C C . THR A 1 68 ? -8.116 -29.004 -18.289 1.00 92.50 68 THR A C 1
ATOM 543 O O . THR A 1 68 ? -7.455 -29.956 -17.885 1.00 92.50 68 THR A O 1
ATOM 546 N N . SER A 1 69 ? -7.588 -28.058 -19.071 1.00 94.50 69 SER A N 1
ATOM 547 C CA . SER A 1 69 ? -6.204 -28.106 -19.562 1.00 94.50 69 SER A CA 1
ATOM 548 C C . SER A 1 69 ? -5.161 -28.096 -18.434 1.00 94.50 69 SER A C 1
ATOM 550 O O . SER A 1 69 ? -4.104 -28.722 -18.550 1.00 94.50 69 SER A O 1
ATOM 552 N N . LEU A 1 70 ? -5.442 -27.413 -17.317 1.00 93.19 70 LEU A N 1
ATOM 553 C CA . LEU A 1 70 ? -4.589 -27.471 -16.128 1.00 93.19 70 LEU A CA 1
ATOM 554 C C . LEU A 1 70 ? -4.692 -28.825 -15.424 1.00 93.19 70 LEU A C 1
ATOM 556 O O . LEU A 1 70 ? -3.665 -29.348 -15.003 1.00 93.19 70 LEU A O 1
ATOM 560 N N . PHE A 1 71 ? -5.885 -29.413 -15.338 1.00 90.88 71 PHE A N 1
ATOM 561 C CA . PHE A 1 71 ? -6.108 -30.719 -14.713 1.00 90.88 71 PHE A CA 1
ATOM 562 C C . PHE A 1 71 ? -5.550 -31.906 -15.500 1.00 90.88 71 PHE A C 1
ATOM 564 O O . PHE A 1 71 ? -5.239 -32.932 -14.906 1.00 90.88 71 PHE A O 1
ATOM 571 N N . GLU A 1 72 ? -5.334 -31.761 -16.804 1.00 91.69 72 GLU A N 1
ATOM 572 C CA . GLU A 1 72 ? -4.593 -32.740 -17.610 1.00 91.69 72 GLU A CA 1
ATOM 573 C C . GLU A 1 72 ? -3.090 -32.775 -17.281 1.00 91.69 72 GLU A C 1
ATOM 575 O O . GLU A 1 72 ? -2.369 -33.677 -17.711 1.00 91.69 72 GLU A O 1
ATOM 580 N N . HIS A 1 73 ? -2.579 -31.792 -16.533 1.00 91.81 73 HIS A N 1
ATOM 581 C CA . HIS A 1 73 ? -1.177 -31.761 -16.146 1.00 91.81 73 HIS A CA 1
ATOM 582 C C . HIS A 1 73 ? -0.842 -32.899 -15.169 1.00 91.81 73 HIS A C 1
ATOM 584 O O . HIS A 1 73 ? -1.599 -33.194 -14.244 1.00 91.81 73 HIS A O 1
ATOM 590 N N . SER A 1 74 ? 0.355 -33.479 -15.293 1.00 86.69 74 SER A N 1
ATOM 591 C CA . SER A 1 74 ? 0.794 -34.638 -14.494 1.00 86.69 74 SER A CA 1
ATOM 592 C C . SER A 1 74 ? 0.823 -34.394 -12.979 1.00 86.69 74 SER A C 1
ATOM 594 O O . SER A 1 74 ? 0.797 -35.321 -12.173 1.00 86.69 74 SER A O 1
ATOM 596 N N . ILE A 1 75 ? 0.811 -33.128 -12.559 1.00 85.12 75 ILE A N 1
ATOM 597 C CA . ILE A 1 75 ? 0.659 -32.760 -11.148 1.00 85.12 75 ILE A CA 1
ATOM 598 C C . ILE A 1 75 ? -0.707 -33.171 -10.573 1.00 85.12 75 ILE A C 1
ATOM 600 O O . ILE A 1 75 ? -0.822 -33.262 -9.355 1.00 85.12 75 ILE A O 1
ATOM 604 N N . PHE A 1 76 ? -1.711 -33.456 -11.403 1.00 84.00 76 PHE A N 1
ATOM 605 C CA . PHE A 1 76 ? -3.041 -33.909 -10.986 1.00 84.00 76 PHE A CA 1
ATOM 606 C C . PHE A 1 76 ? -3.300 -35.402 -11.260 1.00 84.00 76 PHE A C 1
ATOM 608 O O . PHE A 1 76 ? -4.294 -35.929 -10.772 1.00 84.00 76 PHE A O 1
ATOM 615 N N . THR A 1 77 ? -2.423 -36.106 -11.991 1.00 71.25 77 THR A N 1
ATOM 616 C CA . THR A 1 77 ? -2.644 -37.511 -12.398 1.00 71.25 77 THR A CA 1
ATOM 617 C C . THR A 1 77 ? -2.287 -38.547 -11.333 1.00 71.25 77 THR A C 1
ATOM 619 O O . THR A 1 77 ? -2.858 -39.637 -11.329 1.00 71.25 77 THR A O 1
ATOM 622 N N . ASP A 1 78 ? -1.366 -38.243 -10.415 1.00 58.47 78 ASP A N 1
ATOM 623 C CA . ASP A 1 78 ? -1.104 -39.132 -9.278 1.00 58.47 78 ASP A CA 1
ATOM 624 C C . ASP A 1 78 ? -2.332 -39.130 -8.374 1.00 58.47 78 ASP A C 1
ATOM 626 O O . ASP A 1 78 ? -2.724 -38.057 -7.931 1.00 58.47 78 ASP A O 1
ATOM 630 N N . LYS A 1 79 ? -2.937 -40.303 -8.129 1.00 47.88 79 LYS A N 1
ATOM 631 C CA . LYS A 1 79 ? -4.184 -40.523 -7.368 1.00 47.88 79 LYS A CA 1
ATOM 632 C C . LYS A 1 79 ? -4.280 -39.661 -6.098 1.00 47.88 79 LYS A C 1
ATOM 634 O O . LYS A 1 79 ? -3.991 -40.122 -4.996 1.00 47.88 79 LYS A O 1
ATOM 639 N N . ILE A 1 80 ? -4.754 -38.427 -6.233 1.00 47.38 80 ILE A N 1
ATOM 640 C CA . ILE A 1 80 ? -5.217 -37.613 -5.117 1.00 47.38 80 ILE A CA 1
ATOM 641 C C . ILE A 1 80 ? -6.683 -37.983 -4.953 1.00 47.38 80 ILE A C 1
ATOM 643 O O . ILE A 1 80 ? -7.581 -37.375 -5.532 1.00 47.38 80 ILE A O 1
ATOM 647 N N . VAL A 1 81 ? -6.930 -39.019 -4.158 1.00 42.75 81 VAL A N 1
ATOM 648 C CA . VAL A 1 81 ? -8.229 -39.173 -3.507 1.00 42.75 81 VAL A CA 1
ATOM 649 C C . VAL A 1 81 ? -8.295 -38.053 -2.485 1.00 42.75 81 VAL A C 1
ATOM 651 O O . VAL A 1 81 ? -7.812 -38.231 -1.384 1.00 42.75 81 VAL A O 1
ATOM 654 N N . HIS A 1 82 ? -8.746 -36.877 -2.910 1.00 42.50 82 HIS A N 1
ATOM 655 C CA . HIS A 1 82 ? -9.457 -35.862 -2.134 1.00 42.50 82 HIS A CA 1
ATOM 656 C C . HIS A 1 82 ? -9.826 -34.734 -3.107 1.00 42.50 82 HIS A C 1
ATOM 658 O O . HIS A 1 82 ? -9.263 -33.642 -3.076 1.00 42.50 82 HIS A O 1
ATOM 664 N N . LEU A 1 83 ? -10.837 -34.990 -3.942 1.00 45.09 83 LEU A N 1
ATOM 665 C CA . LEU A 1 83 ? -11.882 -33.984 -4.106 1.00 45.09 83 LEU A CA 1
ATOM 666 C C . LEU A 1 83 ? -12.450 -33.780 -2.699 1.00 45.09 83 LEU A C 1
ATOM 668 O O . LEU A 1 83 ? -13.276 -34.567 -2.240 1.00 45.09 83 LEU A O 1
ATOM 672 N N . TYR A 1 84 ? -11.919 -32.812 -1.950 1.00 42.34 84 TYR A N 1
ATOM 673 C CA . TYR A 1 84 ? -12.676 -32.315 -0.812 1.00 42.34 84 TYR A CA 1
ATOM 674 C C . TYR A 1 84 ? -13.950 -31.716 -1.418 1.00 42.34 84 TYR A C 1
ATOM 676 O O . TYR A 1 84 ? -13.879 -30.848 -2.286 1.00 42.34 84 TYR A O 1
ATOM 684 N N . PHE A 1 85 ? -15.065 -32.343 -1.061 1.00 40.00 85 PHE A N 1
ATOM 685 C CA . PHE A 1 85 ? -16.383 -32.276 -1.682 1.00 40.00 85 PHE A CA 1
ATOM 686 C C . PHE A 1 85 ? -16.903 -30.853 -1.976 1.00 40.00 85 PHE A C 1
ATOM 688 O O . PHE A 1 85 ? -16.690 -29.920 -1.205 1.00 40.00 85 PHE A O 1
ATOM 695 N N . ASP A 1 86 ? -17.675 -30.776 -3.064 1.00 35.72 86 ASP A N 1
ATOM 696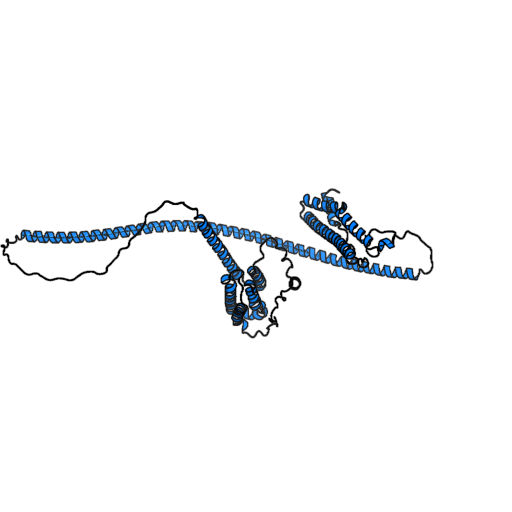 C CA . ASP A 1 86 ? -18.859 -29.935 -3.274 1.00 35.72 86 ASP A CA 1
ATOM 697 C C . ASP A 1 86 ? -18.744 -28.410 -3.130 1.00 35.72 86 ASP A C 1
ATOM 699 O O . ASP A 1 86 ? -19.348 -27.800 -2.249 1.00 35.72 86 ASP A O 1
ATOM 703 N N . PHE A 1 87 ? -18.160 -27.743 -4.129 1.00 39.28 87 PHE A N 1
ATOM 704 C CA . PHE A 1 87 ? -18.809 -26.514 -4.601 1.00 39.28 87 PHE A CA 1
ATOM 705 C C . PHE A 1 87 ? -19.886 -26.930 -5.600 1.00 39.28 87 PHE A C 1
ATOM 707 O O . PHE A 1 87 ? -19.617 -27.163 -6.776 1.00 39.28 87 PHE A O 1
ATOM 714 N N . ASN A 1 88 ? -21.102 -27.121 -5.093 1.00 35.41 88 ASN A N 1
ATOM 715 C CA . ASN A 1 88 ? -22.262 -27.497 -5.887 1.00 35.41 88 ASN A CA 1
ATOM 716 C C . ASN A 1 88 ? -22.561 -26.364 -6.891 1.00 35.41 88 ASN A C 1
ATOM 718 O O . ASN A 1 88 ? -23.160 -25.349 -6.548 1.00 35.41 88 ASN A O 1
ATOM 722 N N . TYR A 1 89 ? -22.104 -26.525 -8.135 1.00 43.47 89 TYR A N 1
ATOM 723 C CA . TYR A 1 89 ? -22.271 -25.596 -9.265 1.00 43.47 89 TYR A CA 1
ATOM 724 C C . TYR A 1 89 ? -23.704 -25.543 -9.819 1.00 43.47 89 TYR A C 1
ATOM 726 O O . TYR A 1 89 ? -23.929 -25.082 -10.942 1.00 43.47 89 TYR A O 1
ATOM 734 N N . ASN A 1 90 ? -24.696 -26.011 -9.066 1.00 35.78 90 ASN A N 1
ATOM 735 C CA . ASN A 1 90 ? -26.078 -25.983 -9.511 1.00 35.78 90 ASN A CA 1
ATOM 736 C C . ASN A 1 90 ? -26.614 -24.553 -9.427 1.00 35.78 90 ASN A C 1
ATOM 738 O O . ASN A 1 90 ? -27.175 -24.150 -8.419 1.00 35.78 90 ASN A O 1
ATOM 742 N N . LYS A 1 91 ? -26.394 -23.817 -10.525 1.00 43.50 91 LYS A N 1
ATOM 743 C CA . LYS A 1 91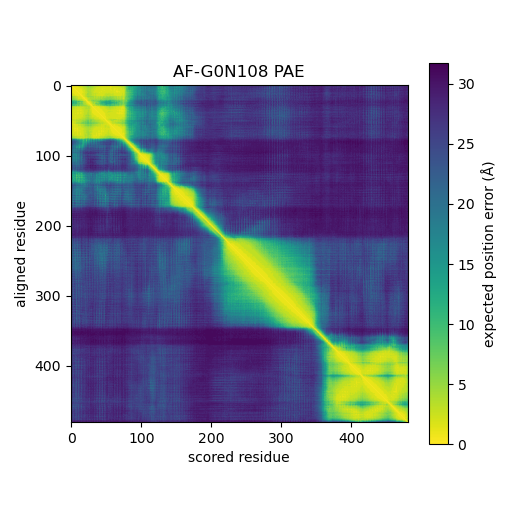 ? -26.961 -22.511 -10.884 1.00 43.50 91 LYS A CA 1
ATOM 744 C C . LYS A 1 91 ? -27.016 -21.528 -9.708 1.00 43.50 91 LYS A C 1
ATOM 746 O O . LYS A 1 91 ? -28.030 -21.488 -9.011 1.00 43.50 91 LYS A O 1
ATOM 751 N N . PRO A 1 92 ? -26.010 -20.654 -9.536 1.00 35.81 92 PRO A N 1
ATOM 752 C CA . PRO A 1 92 ? -26.238 -19.479 -8.726 1.00 35.81 92 PRO A CA 1
ATOM 753 C C . PRO A 1 92 ? -27.358 -18.677 -9.406 1.00 35.81 92 PRO A C 1
ATOM 755 O O . PRO A 1 92 ? -27.156 -18.115 -10.485 1.00 35.81 92 PRO A O 1
ATOM 758 N N . SER A 1 93 ? -28.562 -18.677 -8.815 1.00 40.09 93 SER A N 1
ATOM 759 C CA . SER A 1 93 ? -29.554 -17.631 -9.088 1.00 40.09 93 SER A CA 1
ATOM 760 C C . SER A 1 93 ? -28.840 -16.291 -8.924 1.00 40.09 93 SER A C 1
ATOM 762 O O . SER A 1 93 ? -27.934 -16.182 -8.094 1.00 40.09 93 SER A O 1
ATOM 764 N N . TYR A 1 94 ? -29.234 -15.261 -9.666 1.00 40.12 94 TYR A N 1
ATOM 765 C CA . TYR A 1 94 ? -28.708 -13.908 -9.450 1.00 40.12 94 TYR A CA 1
ATOM 766 C C . TYR A 1 94 ? -28.843 -13.460 -7.970 1.00 40.12 94 TYR A C 1
ATOM 768 O O . TYR A 1 94 ? -28.063 -12.633 -7.509 1.00 40.12 94 TYR A O 1
ATOM 776 N N . ASP A 1 95 ? -29.736 -14.106 -7.205 1.00 36.38 95 ASP A N 1
ATOM 777 C CA . ASP A 1 95 ? -29.941 -13.955 -5.754 1.00 36.38 95 ASP A CA 1
ATOM 778 C C . ASP A 1 95 ? -28.867 -14.602 -4.852 1.00 36.38 95 ASP A C 1
ATOM 780 O O . ASP A 1 95 ? -28.934 -14.486 -3.634 1.00 36.38 95 ASP A O 1
ATOM 784 N N . SER A 1 96 ? -27.880 -15.303 -5.412 1.00 40.19 96 SER A N 1
ATOM 785 C CA . SER A 1 96 ? -26.794 -15.968 -4.664 1.00 40.19 96 SER A CA 1
ATOM 786 C C . SER A 1 96 ? -25.494 -15.159 -4.616 1.00 40.19 96 SER A C 1
ATOM 788 O O . SER A 1 96 ? -24.421 -15.679 -4.296 1.00 40.19 96 SER A O 1
ATOM 790 N N . LEU A 1 97 ? -25.583 -13.860 -4.909 1.00 45.06 97 LEU A N 1
ATOM 791 C CA . LEU A 1 97 ? -24.571 -12.917 -4.460 1.00 45.06 97 LEU A CA 1
ATOM 792 C C . LEU A 1 97 ? -24.533 -12.977 -2.930 1.00 45.06 97 LEU A C 1
ATOM 794 O O . LEU A 1 97 ? -25.513 -12.655 -2.267 1.00 45.06 97 LEU A O 1
ATOM 798 N N . VAL A 1 98 ? -23.396 -13.420 -2.389 1.00 44.69 98 VAL A N 1
ATOM 799 C CA . VAL A 1 98 ? -23.101 -13.373 -0.954 1.00 44.69 98 VAL A CA 1
ATOM 800 C C . VAL A 1 98 ? -23.399 -11.953 -0.487 1.00 44.69 98 VAL A C 1
ATOM 802 O O . VAL A 1 98 ? -22.785 -11.004 -0.982 1.00 44.69 98 VAL A O 1
ATOM 805 N N . THR A 1 99 ? -24.368 -11.797 0.412 1.00 53.56 99 THR A N 1
ATOM 806 C CA . THR A 1 99 ? -24.697 -10.475 0.945 1.00 53.56 99 THR A CA 1
ATOM 807 C C . THR A 1 99 ? -23.452 -9.902 1.618 1.00 53.56 99 THR A C 1
ATOM 809 O O . THR A 1 99 ? -22.606 -10.646 2.122 1.00 53.56 99 THR A O 1
ATOM 812 N N . MET A 1 100 ? -23.312 -8.575 1.645 1.00 48.56 100 MET A N 1
ATOM 813 C CA . MET A 1 100 ? -22.173 -7.932 2.322 1.00 48.56 100 MET A CA 1
ATOM 814 C C . MET A 1 100 ? -22.014 -8.419 3.772 1.00 48.56 100 MET A C 1
ATOM 816 O O . MET A 1 100 ? -20.899 -8.529 4.274 1.00 48.56 100 MET A O 1
ATOM 820 N N . GLU A 1 101 ? -23.123 -8.804 4.404 1.00 54.44 101 GLU A N 1
ATOM 821 C CA . GLU A 1 101 ? -23.170 -9.389 5.740 1.00 54.44 101 GLU A CA 1
ATOM 822 C C . GLU A 1 101 ? -22.569 -10.808 5.808 1.00 54.44 101 GLU A C 1
ATOM 824 O O . GLU A 1 101 ? -21.765 -11.105 6.690 1.00 54.44 101 GLU A O 1
ATOM 829 N N . GLU A 1 102 ? -22.896 -11.702 4.868 1.00 51.34 102 GLU A N 1
ATOM 830 C CA . GLU A 1 102 ? -22.262 -13.028 4.796 1.00 51.34 102 GLU A CA 1
ATOM 831 C C . GLU A 1 102 ? -20.791 -12.956 4.379 1.00 51.34 102 GLU A C 1
ATOM 833 O O . GLU A 1 102 ? -19.988 -13.806 4.775 1.00 51.34 102 GLU A O 1
ATOM 838 N N . HIS A 1 103 ? -20.425 -11.949 3.586 1.00 52.00 103 HIS A N 1
ATOM 839 C CA . HIS A 1 103 ? -19.038 -11.669 3.244 1.00 52.00 103 HIS A CA 1
ATOM 840 C C . HIS A 1 103 ? -18.256 -11.223 4.487 1.00 52.00 103 HIS A C 1
ATOM 842 O O . HIS A 1 103 ? -17.190 -11.778 4.748 1.00 52.00 103 HIS A O 1
ATOM 848 N N . GLY A 1 104 ? -18.819 -10.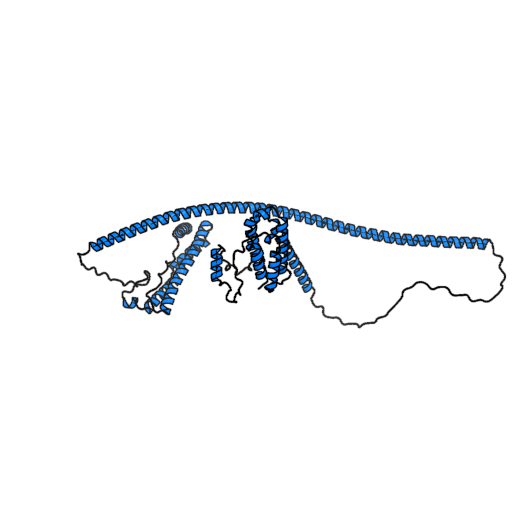318 5.299 1.00 53.12 104 GLY A N 1
ATOM 849 C CA . GLY A 1 104 ? -18.263 -9.915 6.598 1.00 53.12 104 GLY A CA 1
ATOM 850 C C . GLY A 1 104 ? -18.033 -11.109 7.527 1.00 53.12 104 GLY A C 1
ATOM 851 O O . GLY A 1 104 ? -16.906 -11.352 7.951 1.00 53.12 104 GLY A O 1
ATOM 852 N N . LYS A 1 105 ? -19.046 -11.970 7.702 1.00 57.94 105 LYS A N 1
ATOM 853 C CA . LYS A 1 105 ? -18.940 -13.202 8.516 1.00 57.94 105 LYS A CA 1
ATOM 854 C C . LYS A 1 105 ? -17.847 -14.159 8.025 1.00 57.94 105 LYS A C 1
ATOM 856 O O . LYS A 1 105 ? -17.208 -14.849 8.821 1.00 57.94 105 LYS A O 1
ATOM 861 N N . LYS A 1 106 ? -17.616 -14.239 6.709 1.00 50.69 106 LYS A N 1
ATOM 862 C CA . LYS A 1 106 ? -16.523 -15.045 6.135 1.00 50.69 106 LYS A CA 1
ATOM 863 C C . LYS A 1 106 ? -15.162 -14.386 6.360 1.00 50.69 106 LYS A C 1
ATOM 865 O O . LYS A 1 106 ? -14.226 -15.095 6.712 1.00 50.69 106 LYS A O 1
ATOM 870 N N . CYS A 1 107 ? -15.048 -13.069 6.208 1.00 48.06 107 CYS A N 1
ATOM 871 C CA . CYS A 1 107 ? -13.826 -12.329 6.529 1.00 48.06 107 CYS A CA 1
ATOM 872 C C . CYS A 1 107 ? -13.427 -12.516 7.997 1.00 48.06 107 CYS A C 1
ATOM 874 O O . CYS A 1 107 ? -12.287 -12.885 8.270 1.00 48.06 107 CYS A O 1
ATOM 876 N N . GLU A 1 108 ? -14.384 -12.391 8.914 1.00 46.47 108 GLU A N 1
ATOM 877 C CA . GLU A 1 108 ? -14.196 -12.599 10.351 1.00 46.47 108 GLU A CA 1
ATOM 878 C C . GLU A 1 108 ? -13.740 -14.037 10.661 1.00 46.47 108 GLU A C 1
ATOM 880 O O . GLU A 1 108 ? -12.742 -14.258 11.347 1.00 46.47 108 GLU A O 1
ATOM 885 N N . ARG A 1 109 ? -14.380 -15.037 10.036 1.00 48.88 109 ARG A N 1
ATOM 886 C CA . ARG A 1 109 ? -14.016 -16.458 10.174 1.00 48.88 109 ARG A CA 1
ATOM 887 C C . ARG A 1 109 ? -12.600 -16.790 9.685 1.00 48.88 109 ARG A C 1
ATOM 889 O O . ARG A 1 109 ? -12.014 -17.764 10.156 1.00 48.88 109 ARG A O 1
ATOM 896 N N . PHE A 1 110 ? -12.061 -16.021 8.741 1.00 46.53 110 PHE A N 1
ATOM 897 C CA . PHE A 1 110 ? -10.724 -16.230 8.175 1.00 46.53 110 PHE A CA 1
ATOM 898 C C . PHE A 1 110 ? -9.693 -15.180 8.624 1.00 46.53 110 PHE A C 1
ATOM 900 O O . PHE A 1 110 ? -8.570 -15.189 8.118 1.00 46.53 110 PHE A O 1
ATOM 907 N N . GLY A 1 111 ? -10.037 -14.308 9.580 1.00 35.28 111 GLY A N 1
ATOM 908 C CA . GLY A 1 111 ? -9.138 -13.276 10.109 1.00 35.28 111 GLY A CA 1
ATOM 909 C C . GLY A 1 111 ? -8.737 -12.215 9.078 1.00 35.28 111 GLY A C 1
ATOM 910 O O . GLY A 1 111 ? -7.629 -11.682 9.136 1.00 35.28 111 GLY A O 1
ATOM 911 N N . ILE A 1 112 ? -9.604 -11.947 8.100 1.00 43.84 112 ILE A N 1
ATOM 912 C CA . ILE A 1 112 ? -9.418 -10.906 7.087 1.00 43.84 112 ILE A CA 1
ATOM 913 C C . ILE A 1 112 ? -9.988 -9.600 7.667 1.00 43.84 112 ILE A C 1
ATOM 915 O O . ILE A 1 112 ? -11.177 -9.579 7.983 1.00 43.84 112 ILE A O 1
ATOM 919 N N . PRO A 1 113 ? -9.19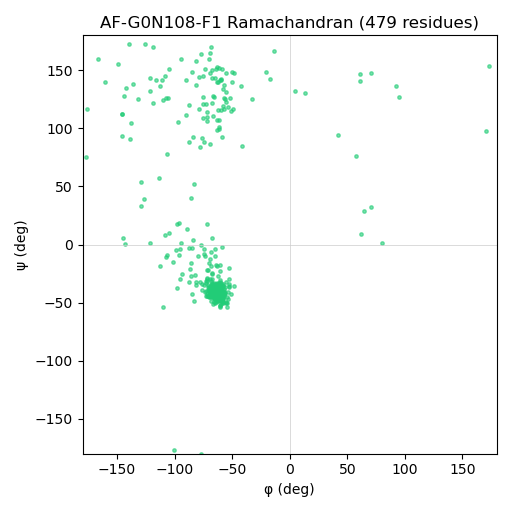1 -8.524 7.820 1.00 41.06 113 PRO A N 1
ATOM 920 C CA . PRO A 1 113 ? -9.674 -7.271 8.400 1.00 41.06 113 PRO A CA 1
ATOM 921 C C . PRO A 1 113 ? -10.856 -6.699 7.604 1.00 41.06 113 PRO A C 1
ATOM 923 O O . PRO A 1 113 ? -10.779 -6.603 6.378 1.00 41.06 113 PRO A O 1
ATOM 926 N N . GLU A 1 114 ? -11.920 -6.275 8.293 1.00 40.78 114 GLU A N 1
ATOM 927 C CA . GLU A 1 114 ? -13.158 -5.721 7.704 1.00 40.78 114 GLU A CA 1
ATOM 928 C C . GLU A 1 114 ? -12.972 -4.386 6.951 1.00 40.78 114 GLU A C 1
ATOM 930 O O . GLU A 1 114 ? -13.885 -3.893 6.289 1.00 40.78 114 GLU A O 1
ATOM 935 N N . ASN A 1 115 ? -11.767 -3.818 6.965 1.00 42.84 115 ASN A N 1
ATOM 936 C CA . ASN A 1 115 ? -11.484 -2.457 6.515 1.00 42.84 115 ASN A CA 1
ATOM 937 C C . ASN A 1 115 ? -11.287 -2.312 4.995 1.00 42.84 115 ASN A C 1
ATOM 939 O O . ASN A 1 115 ? -10.320 -1.704 4.541 1.00 42.84 115 ASN A O 1
ATOM 943 N N . TYR A 1 116 ? -12.231 -2.805 4.193 1.00 40.00 116 TYR A N 1
ATOM 944 C CA . TYR A 1 116 ? -12.344 -2.393 2.785 1.00 40.00 116 TYR A CA 1
ATOM 945 C C . TYR A 1 116 ? -13.157 -1.100 2.590 1.00 40.00 116 TYR A C 1
ATOM 947 O O . TYR A 1 116 ? -13.224 -0.595 1.474 1.00 40.00 116 TYR A O 1
ATOM 955 N N . GLN A 1 117 ? -13.713 -0.519 3.660 1.00 39.06 117 GLN A N 1
ATOM 956 C CA . GLN A 1 117 ? -14.397 0.785 3.622 1.00 39.06 117 GLN A CA 1
ATOM 957 C C . GLN A 1 117 ? -13.461 1.995 3.821 1.00 39.06 117 GLN A C 1
ATOM 959 O O . GLN A 1 117 ? -13.901 3.127 3.689 1.00 39.06 117 GLN A O 1
ATOM 964 N N . LEU A 1 118 ? -12.160 1.789 4.068 1.00 33.53 118 LEU A N 1
ATOM 965 C CA . LEU A 1 118 ? -11.183 2.875 4.273 1.00 33.53 118 LEU A CA 1
ATOM 966 C C . LEU A 1 118 ? -10.497 3.380 2.983 1.00 33.53 118 LEU A C 1
ATOM 968 O O . LEU A 1 118 ? -9.528 4.131 3.050 1.00 33.53 118 LEU A O 1
ATOM 972 N N . PHE A 1 119 ? -11.001 3.015 1.801 1.00 37.91 119 PHE A N 1
ATOM 973 C CA . PHE A 1 119 ? -10.474 3.472 0.507 1.00 37.91 119 PHE A CA 1
ATOM 974 C C . PHE A 1 119 ? -11.472 4.371 -0.236 1.00 37.91 119 PHE A C 1
ATOM 976 O O . PHE A 1 119 ? -11.839 4.094 -1.373 1.00 37.91 119 PHE A O 1
ATOM 983 N N . GLU A 1 120 ? -11.896 5.472 0.387 1.00 37.22 120 GLU A N 1
ATOM 984 C CA . GLU A 1 120 ? -12.645 6.534 -0.310 1.00 37.22 120 GLU A CA 1
ATOM 985 C C . GLU A 1 120 ? -11.747 7.550 -1.047 1.00 37.22 120 GLU A C 1
ATOM 987 O O . GLU A 1 120 ? -12.261 8.486 -1.651 1.00 37.22 120 GLU A O 1
ATOM 992 N N . SER A 1 121 ? -10.415 7.383 -1.094 1.00 36.59 121 SER A N 1
ATOM 993 C CA . SER A 1 121 ? -9.566 8.352 -1.823 1.00 36.59 121 SER A CA 1
ATOM 994 C C . SER A 1 121 ? -8.330 7.832 -2.562 1.00 36.59 121 SER A C 1
ATOM 996 O O . SER A 1 121 ? -7.606 8.637 -3.148 1.00 36.59 121 SER A O 1
ATOM 998 N N . ARG A 1 122 ? -8.083 6.519 -2.650 1.00 36.78 122 ARG A N 1
ATOM 999 C CA . ARG A 1 122 ? -7.077 5.964 -3.580 1.00 36.78 122 ARG A CA 1
ATOM 1000 C C . ARG A 1 122 ? -7.578 4.651 -4.162 1.00 36.78 122 ARG A C 1
ATOM 1002 O O . ARG A 1 122 ? -8.137 3.840 -3.433 1.00 36.78 122 ARG A O 1
ATOM 1009 N N . GLU A 1 123 ? -7.417 4.498 -5.476 1.00 35.44 123 GLU A N 1
ATOM 1010 C CA . GLU A 1 123 ? -7.959 3.397 -6.279 1.00 35.44 123 GLU A CA 1
ATOM 1011 C C . GLU A 1 123 ? -7.813 2.022 -5.595 1.00 35.44 123 GLU A C 1
ATOM 1013 O O . GLU A 1 123 ? -6.741 1.714 -5.064 1.00 35.44 123 GLU A O 1
ATOM 1018 N N . PRO A 1 124 ? -8.856 1.167 -5.626 1.00 38.84 124 PRO A N 1
ATOM 1019 C CA . PRO A 1 124 ? -8.787 -0.156 -5.026 1.00 38.84 124 PRO A CA 1
ATOM 1020 C C . PRO A 1 124 ? -7.684 -0.989 -5.696 1.00 38.84 124 PRO A C 1
ATOM 1022 O O . PRO A 1 124 ? -7.527 -0.931 -6.924 1.00 38.84 124 PRO A O 1
ATOM 1025 N N . PRO A 1 125 ? -6.933 -1.801 -4.926 1.00 43.53 125 PRO A N 1
ATOM 1026 C CA . PRO A 1 125 ? -5.912 -2.665 -5.491 1.00 43.53 125 PRO A CA 1
ATOM 1027 C C . PRO A 1 125 ? -6.560 -3.563 -6.542 1.00 43.53 125 PRO A C 1
ATOM 1029 O O . PRO A 1 125 ? -7.555 -4.244 -6.287 1.00 43.53 125 PRO A O 1
ATOM 1032 N N . SER A 1 126 ? -6.009 -3.537 -7.754 1.00 52.75 126 SER A N 1
ATOM 1033 C CA . SER A 1 126 ? -6.535 -4.344 -8.851 1.00 52.75 126 SER A CA 1
ATOM 1034 C C . SER A 1 126 ? -6.592 -5.824 -8.434 1.00 52.75 126 SER A C 1
ATOM 1036 O O . SER A 1 126 ? -5.744 -6.295 -7.678 1.00 52.75 126 SER A O 1
ATOM 1038 N N . VAL A 1 127 ? -7.567 -6.595 -8.925 1.00 48.91 127 VAL A N 1
ATOM 1039 C CA . VAL A 1 127 ? -7.643 -8.050 -8.669 1.00 48.91 127 VAL A CA 1
ATOM 1040 C C . VAL A 1 127 ? -6.302 -8.779 -8.917 1.00 48.91 127 VAL A C 1
ATOM 1042 O O . VAL A 1 127 ? -5.960 -9.653 -8.121 1.00 48.91 127 VAL A O 1
ATOM 1045 N N . PRO A 1 128 ? -5.474 -8.401 -9.915 1.00 46.72 128 PRO A N 1
ATOM 1046 C CA . PRO A 1 128 ? -4.086 -8.860 -10.022 1.00 46.72 128 PRO A CA 1
ATOM 1047 C C . PRO A 1 128 ? -3.220 -8.629 -8.773 1.00 46.72 128 PRO A C 1
ATOM 1049 O O . PRO A 1 128 ? -2.455 -9.510 -8.394 1.00 46.72 128 PRO A O 1
ATOM 1052 N N . MET A 1 129 ? -3.345 -7.478 -8.112 1.00 48.09 129 MET A N 1
ATOM 1053 C CA . MET A 1 129 ? -2.634 -7.135 -6.877 1.00 48.09 129 MET A CA 1
ATOM 1054 C C . MET A 1 129 ? -3.137 -7.962 -5.687 1.00 48.09 129 MET A C 1
ATOM 1056 O O . MET A 1 129 ? -2.332 -8.450 -4.901 1.00 48.09 129 MET A O 1
ATOM 1060 N N . PHE A 1 130 ? -4.447 -8.213 -5.597 1.00 51.03 130 PHE A N 1
ATOM 1061 C CA . PHE A 1 130 ? -5.030 -9.102 -4.584 1.00 51.03 130 PHE A CA 1
ATOM 1062 C C . PHE A 1 130 ? -4.579 -10.561 -4.764 1.00 51.03 130 PHE A C 1
ATOM 1064 O O . PHE A 1 130 ? -4.107 -11.192 -3.816 1.00 51.03 130 PHE A O 1
ATOM 1071 N N . ILE A 1 131 ? -4.635 -11.078 -5.998 1.00 50.91 131 ILE A N 1
ATOM 1072 C CA . ILE A 1 131 ? -4.105 -12.405 -6.349 1.00 50.91 131 ILE A CA 1
ATOM 1073 C C . ILE A 1 131 ? -2.599 -12.457 -6.063 1.00 50.91 131 ILE A C 1
ATOM 1075 O O . ILE A 1 131 ? -2.130 -13.435 -5.489 1.00 50.91 131 ILE A O 1
ATOM 1079 N N . SER A 1 132 ? -1.848 -11.398 -6.378 1.00 50.69 132 SER A N 1
ATOM 1080 C CA . SER A 1 132 ? -0.417 -11.285 -6.068 1.00 50.69 132 SER A CA 1
ATOM 1081 C C . SER A 1 132 ? -0.149 -11.359 -4.563 1.00 50.69 132 SER A C 1
ATOM 1083 O O . SER A 1 132 ? 0.700 -12.138 -4.141 1.00 50.69 132 SER A O 1
ATOM 1085 N N . CYS A 1 133 ? -0.916 -10.652 -3.729 1.00 48.25 133 CYS A N 1
ATOM 1086 C CA . CYS A 1 133 ? -0.800 -10.714 -2.270 1.00 48.25 133 CYS A CA 1
ATOM 1087 C C . CYS A 1 133 ? -1.099 -12.114 -1.711 1.00 48.25 133 CYS A C 1
ATOM 1089 O O . CYS A 1 133 ? -0.374 -12.591 -0.836 1.00 48.25 133 CYS A O 1
ATOM 1091 N N . ILE A 1 134 ? -2.118 -12.805 -2.233 1.00 49.59 134 ILE A N 1
ATOM 1092 C CA . ILE A 1 134 ? -2.449 -14.175 -1.813 1.00 49.59 134 ILE A CA 1
ATOM 1093 C C . ILE A 1 134 ? -1.383 -15.162 -2.288 1.00 49.59 134 ILE A C 1
ATOM 1095 O O . ILE A 1 134 ? -0.942 -15.998 -1.499 1.00 49.59 134 ILE A O 1
ATOM 1099 N N . VAL A 1 135 ? -0.910 -15.055 -3.532 1.00 50.88 135 VAL A N 1
ATOM 1100 C CA . VAL A 1 135 ? 0.199 -15.868 -4.051 1.00 50.88 135 VAL A CA 1
ATOM 1101 C C . VAL A 1 135 ? 1.445 -15.634 -3.196 1.00 50.88 135 VAL A C 1
ATOM 1103 O O . VAL A 1 135 ? 2.041 -16.591 -2.713 1.00 50.88 135 VAL A O 1
ATOM 1106 N N . ARG A 1 136 ? 1.785 -14.379 -2.895 1.00 47.19 136 ARG A N 1
ATOM 1107 C CA . ARG A 1 136 ? 2.906 -14.011 -2.022 1.00 47.19 136 ARG A CA 1
ATOM 1108 C C . ARG A 1 136 ? 2.755 -14.640 -0.640 1.00 47.19 136 ARG A C 1
ATOM 1110 O O . ARG A 1 136 ? 3.691 -15.260 -0.166 1.00 47.19 136 ARG A O 1
ATOM 1117 N N . ARG A 1 137 ? 1.576 -14.591 -0.016 1.00 45.72 137 ARG A N 1
ATOM 1118 C CA . ARG A 1 137 ? 1.348 -15.159 1.327 1.00 45.72 137 ARG A CA 1
ATOM 1119 C C . ARG A 1 137 ? 1.299 -16.692 1.349 1.00 45.72 137 ARG A C 1
ATOM 1121 O O . ARG A 1 137 ? 1.742 -17.299 2.317 1.00 45.72 137 ARG A O 1
ATOM 1128 N N . THR A 1 138 ? 0.805 -17.320 0.283 1.00 43.75 138 THR A N 1
ATOM 1129 C CA . THR A 1 138 ? 0.682 -18.787 0.178 1.00 43.75 138 THR A CA 1
ATOM 1130 C C . THR A 1 138 ? 2.010 -19.438 -0.221 1.00 43.75 138 THR A C 1
ATOM 1132 O O . THR A 1 138 ? 2.310 -20.547 0.218 1.00 43.75 138 THR A O 1
ATOM 1135 N N . PHE A 1 139 ? 2.831 -18.739 -1.013 1.00 45.06 139 PHE A N 1
ATOM 1136 C CA . PHE A 1 139 ? 4.091 -19.253 -1.548 1.00 45.06 139 PHE A CA 1
ATOM 1137 C C . PHE A 1 139 ? 5.357 -18.659 -0.901 1.00 45.06 139 PHE A C 1
ATOM 1139 O O . PHE A 1 139 ? 6.408 -19.254 -1.092 1.00 45.06 139 PHE A O 1
ATOM 1146 N N . ASN A 1 140 ? 5.306 -17.593 -0.081 1.00 43.03 140 ASN A N 1
ATOM 1147 C CA . ASN A 1 140 ? 6.490 -17.045 0.627 1.00 43.03 140 ASN A CA 1
ATOM 1148 C C . ASN A 1 140 ? 7.116 -17.995 1.663 1.00 43.03 140 ASN A C 1
ATOM 1150 O O . ASN A 1 140 ? 8.221 -17.732 2.122 1.00 43.03 140 ASN A O 1
ATOM 1154 N N . ASN A 1 141 ? 6.469 -19.113 2.002 1.00 42.72 141 ASN A N 1
ATOM 1155 C CA . ASN A 1 141 ? 7.126 -20.186 2.758 1.00 42.72 141 ASN A CA 1
ATOM 1156 C C . ASN A 1 141 ? 8.061 -21.054 1.888 1.00 42.72 141 ASN A C 1
ATOM 1158 O O . ASN A 1 141 ? 8.681 -21.984 2.398 1.00 42.72 141 ASN A O 1
ATOM 1162 N N . TYR A 1 142 ? 8.170 -20.768 0.587 1.00 42.56 142 TYR A N 1
ATOM 1163 C CA . TYR A 1 142 ? 9.072 -21.427 -0.351 1.00 42.56 142 TYR A CA 1
ATOM 1164 C C . TYR A 1 142 ? 9.826 -20.366 -1.164 1.00 42.56 142 TYR A C 1
ATOM 1166 O O . TYR A 1 142 ? 9.226 -19.489 -1.778 1.00 42.56 142 TYR A O 1
ATOM 1174 N N . ASN A 1 143 ? 11.159 -20.436 -1.147 1.00 43.28 143 ASN A N 1
ATOM 1175 C CA . ASN A 1 143 ? 12.041 -19.407 -1.696 1.00 43.28 143 ASN A CA 1
ATOM 1176 C C . ASN A 1 143 ? 11.833 -19.220 -3.220 1.00 43.28 143 ASN A C 1
ATOM 1178 O O . ASN A 1 143 ? 12.306 -20.014 -4.033 1.00 43.28 143 ASN A O 1
ATOM 1182 N N . LEU A 1 144 ? 11.072 -18.187 -3.601 1.00 48.75 144 LEU A N 1
ATOM 1183 C CA . LEU A 1 144 ? 10.674 -17.861 -4.981 1.00 48.75 144 LEU A CA 1
ATOM 1184 C C . LEU A 1 144 ? 10.962 -16.389 -5.334 1.00 48.75 144 LEU A C 1
ATOM 1186 O O . LEU A 1 144 ? 10.264 -15.771 -6.139 1.00 48.75 144 LEU A O 1
ATOM 1190 N N . GLU A 1 145 ? 12.029 -15.831 -4.771 1.00 44.31 145 GLU A N 1
ATOM 1191 C CA . GLU A 1 145 ? 12.463 -14.438 -4.948 1.00 44.31 145 GLU A CA 1
ATOM 1192 C C . GLU A 1 145 ? 12.599 -14.020 -6.431 1.00 44.31 145 GLU A C 1
ATOM 1194 O O . GLU A 1 145 ? 12.167 -12.938 -6.833 1.00 44.31 145 GLU A O 1
ATOM 1199 N N . GLY A 1 146 ? 13.034 -14.936 -7.306 1.00 44.34 146 GLY A N 1
ATOM 1200 C CA . GLY A 1 146 ? 13.144 -14.692 -8.753 1.00 44.34 146 GLY A CA 1
ATOM 1201 C C . GLY A 1 146 ? 11.811 -14.568 -9.514 1.00 44.34 146 GLY A C 1
ATOM 1202 O O . GLY A 1 146 ? 11.788 -14.100 -10.652 1.00 44.34 146 GLY A O 1
ATOM 1203 N N . VAL A 1 147 ? 10.690 -14.988 -8.921 1.00 45.62 147 VAL A N 1
ATOM 1204 C CA . VAL A 1 147 ? 9.346 -14.924 -9.529 1.00 45.62 147 VAL A CA 1
ATOM 1205 C C . VAL A 1 147 ? 8.734 -13.558 -9.352 1.00 45.62 147 VAL A C 1
ATOM 1207 O O . VAL A 1 147 ? 8.257 -12.971 -10.319 1.00 45.62 147 VAL A O 1
ATOM 1210 N N . ASN A 1 148 ? 8.793 -13.064 -8.118 1.00 47.69 148 ASN A N 1
ATOM 1211 C CA . ASN A 1 148 ? 8.366 -11.719 -7.798 1.00 47.69 148 ASN A CA 1
ATOM 1212 C C . ASN A 1 148 ? 9.203 -10.740 -8.621 1.00 47.69 148 ASN A C 1
ATOM 1214 O O . ASN A 1 148 ? 8.620 -9.921 -9.318 1.00 47.69 148 ASN A O 1
ATOM 1218 N N . LYS A 1 149 ? 10.531 -10.923 -8.684 1.00 53.56 149 LYS A N 1
ATOM 1219 C CA . LYS A 1 149 ? 11.413 -10.088 -9.510 1.00 53.56 149 LYS A CA 1
ATOM 1220 C C . LYS A 1 149 ? 10.990 -10.042 -10.985 1.00 53.56 149 LYS A C 1
ATOM 1222 O O . LYS A 1 149 ? 10.792 -8.957 -11.511 1.00 53.56 149 LYS A O 1
ATOM 1227 N N . LYS A 1 150 ? 10.745 -11.189 -11.631 1.00 52.22 150 LYS A N 1
ATOM 1228 C CA . LYS A 1 150 ? 10.308 -11.219 -13.043 1.00 52.22 150 LYS A CA 1
ATOM 1229 C C . LYS A 1 150 ? 8.920 -10.625 -13.274 1.00 52.22 150 LYS A C 1
ATOM 1231 O O . LYS A 1 150 ? 8.697 -10.017 -14.316 1.00 52.22 150 LYS A O 1
ATOM 1236 N N . ILE A 1 151 ? 7.987 -10.803 -12.338 1.00 52.31 151 ILE A N 1
ATOM 1237 C CA . ILE A 1 151 ? 6.657 -10.183 -12.426 1.00 52.31 151 ILE A CA 1
ATOM 1238 C C . ILE A 1 151 ? 6.788 -8.661 -12.278 1.00 52.31 151 ILE A C 1
ATOM 1240 O O . ILE A 1 151 ? 6.225 -7.936 -13.090 1.00 52.31 151 ILE A O 1
ATOM 1244 N N . TYR A 1 152 ? 7.588 -8.180 -11.322 1.00 50.09 152 TYR A N 1
ATOM 1245 C CA . TYR A 1 152 ? 7.875 -6.755 -11.146 1.00 50.09 152 TYR A CA 1
ATOM 1246 C C . TYR A 1 152 ? 8.588 -6.148 -12.363 1.00 50.09 152 TYR A C 1
ATOM 1248 O O . TYR A 1 152 ? 8.134 -5.130 -12.866 1.00 50.09 152 TYR A O 1
ATOM 1256 N N . GLU A 1 153 ? 9.631 -6.789 -12.896 1.00 58.41 153 GLU A N 1
ATOM 1257 C CA . GLU A 1 153 ? 10.339 -6.336 -14.106 1.00 58.41 153 GLU A CA 1
ATOM 1258 C C . GLU A 1 153 ? 9.420 -6.281 -15.335 1.00 58.41 153 GLU A C 1
ATOM 1260 O O . GLU A 1 153 ? 9.566 -5.401 -16.179 1.00 58.41 153 GLU A O 1
ATOM 1265 N N . THR A 1 154 ? 8.463 -7.209 -15.445 1.00 58.31 154 THR A N 1
ATOM 1266 C CA . THR A 1 154 ? 7.496 -7.220 -16.555 1.00 58.31 154 THR A CA 1
ATOM 1267 C C . THR A 1 154 ? 6.482 -6.085 -16.411 1.00 58.31 154 THR A C 1
ATOM 1269 O O . THR A 1 154 ? 6.242 -5.369 -17.376 1.00 58.31 154 THR A O 1
ATOM 1272 N N . LEU A 1 155 ? 5.947 -5.867 -15.205 1.00 54.78 155 LEU A N 1
ATOM 1273 C CA . LEU A 1 155 ? 5.017 -4.766 -14.924 1.00 54.78 155 LEU A CA 1
ATOM 1274 C C . LEU A 1 155 ? 5.683 -3.386 -15.071 1.00 54.78 155 LEU A C 1
ATOM 1276 O O . LEU A 1 155 ? 5.042 -2.442 -15.524 1.00 54.78 155 LEU A O 1
ATOM 1280 N N . LEU A 1 156 ? 6.967 -3.270 -14.719 1.00 59.44 156 LEU A N 1
ATOM 1281 C CA . LEU A 1 156 ? 7.733 -2.030 -14.864 1.00 59.44 156 LEU A CA 1
ATOM 1282 C C . LEU A 1 156 ? 7.964 -1.688 -16.345 1.00 59.44 156 LEU A C 1
ATOM 1284 O O . LEU A 1 156 ? 7.705 -0.562 -16.759 1.00 59.44 156 LEU A O 1
ATOM 1288 N N . LYS A 1 157 ? 8.334 -2.682 -17.168 1.00 70.75 157 LYS A N 1
ATOM 1289 C CA . LYS A 1 157 ? 8.445 -2.514 -18.629 1.00 70.75 157 LYS A CA 1
ATOM 1290 C C . LYS A 1 157 ? 7.120 -2.115 -19.279 1.00 70.75 157 LYS A C 1
ATOM 1292 O O . LYS A 1 157 ? 7.110 -1.305 -20.199 1.00 70.75 157 LYS A O 1
ATOM 1297 N N . GLU A 1 158 ? 5.997 -2.647 -18.795 1.00 60.72 158 GLU A N 1
ATOM 1298 C CA . GLU A 1 158 ? 4.663 -2.264 -19.275 1.00 60.72 158 GLU A CA 1
ATOM 1299 C C . GLU A 1 158 ? 4.343 -0.789 -18.968 1.00 60.72 158 GLU A C 1
ATOM 1301 O O . GLU A 1 158 ? 3.815 -0.088 -19.834 1.00 60.72 158 GLU A O 1
ATOM 1306 N N . GLN A 1 159 ? 4.714 -0.288 -17.784 1.00 56.66 159 GLN A N 1
ATOM 1307 C CA . GLN A 1 159 ? 4.554 1.131 -17.443 1.00 56.66 159 GLN A CA 1
ATOM 1308 C C . GLN A 1 159 ? 5.442 2.044 -18.301 1.00 56.66 159 GLN A C 1
ATOM 1310 O O . GLN A 1 159 ? 4.983 3.093 -18.756 1.00 56.66 159 GLN A O 1
ATOM 1315 N N . GLU A 1 160 ? 6.685 1.640 -18.567 1.00 73.19 160 GLU A N 1
ATOM 1316 C CA . GLU A 1 160 ? 7.606 2.382 -19.438 1.00 73.19 160 GLU A CA 1
ATOM 1317 C C . GLU A 1 160 ? 7.100 2.434 -20.889 1.00 73.19 160 GLU A C 1
ATOM 1319 O O . GLU A 1 160 ? 7.095 3.498 -21.513 1.00 73.19 160 GLU A O 1
ATOM 1324 N N . GLU A 1 161 ? 6.589 1.320 -21.423 1.00 81.69 161 GLU A N 1
ATOM 1325 C CA . GLU A 1 161 ? 6.006 1.274 -22.767 1.00 81.69 161 GLU A CA 1
ATOM 1326 C C . GLU A 1 161 ? 4.718 2.105 -22.897 1.00 81.69 161 GLU A C 1
ATOM 1328 O O . GLU A 1 161 ? 4.484 2.715 -23.947 1.00 81.69 161 GLU A O 1
ATOM 1333 N N . GLU A 1 162 ? 3.864 2.150 -21.868 1.00 72.06 162 GLU A N 1
ATOM 1334 C CA . GLU A 1 162 ? 2.685 3.027 -21.863 1.00 72.06 162 GLU A CA 1
ATOM 1335 C C . GLU A 1 162 ? 3.066 4.508 -21.766 1.00 72.06 162 GLU A C 1
ATOM 1337 O O . GLU A 1 162 ? 2.495 5.336 -22.487 1.00 72.06 162 GLU A O 1
ATOM 1342 N N . ALA A 1 163 ? 4.069 4.853 -20.957 1.00 72.06 163 ALA A N 1
ATOM 1343 C CA . ALA A 1 163 ? 4.598 6.213 -20.880 1.00 72.06 163 ALA A CA 1
ATOM 1344 C C . ALA A 1 163 ? 5.188 6.665 -22.231 1.00 72.06 163 ALA A C 1
ATOM 1346 O O . ALA A 1 163 ? 4.891 7.760 -22.716 1.00 72.06 163 ALA A O 1
ATOM 1347 N N . GLU A 1 164 ? 5.946 5.792 -22.899 1.00 85.25 164 GLU A N 1
ATOM 1348 C CA . GLU A 1 164 ? 6.522 6.001 -24.233 1.00 85.25 164 GLU A CA 1
ATOM 1349 C C . GLU A 1 164 ? 5.430 6.196 -25.307 1.00 85.25 164 GLU A C 1
ATOM 1351 O O . GLU A 1 164 ? 5.505 7.113 -26.138 1.00 85.25 164 GLU A O 1
ATOM 1356 N N . LYS A 1 165 ? 4.374 5.367 -25.288 1.00 85.12 165 LYS A N 1
ATOM 1357 C CA . LYS A 1 165 ?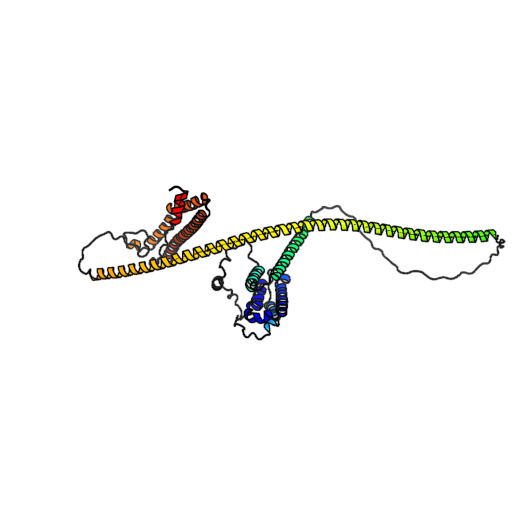 3.212 5.492 -26.191 1.00 85.12 165 LYS A CA 1
ATOM 1358 C C . LYS A 1 165 ? 2.463 6.804 -25.962 1.00 85.12 165 LYS A C 1
ATOM 1360 O O . LYS A 1 165 ? 2.127 7.488 -26.930 1.00 85.12 165 LYS A O 1
ATOM 1365 N N . THR A 1 166 ? 2.264 7.189 -24.705 1.00 73.31 166 THR A N 1
ATOM 1366 C CA . THR A 1 166 ? 1.594 8.441 -24.325 1.00 73.31 166 THR A CA 1
ATOM 1367 C C . THR A 1 166 ? 2.411 9.656 -24.766 1.00 73.31 166 THR A C 1
ATOM 1369 O O . 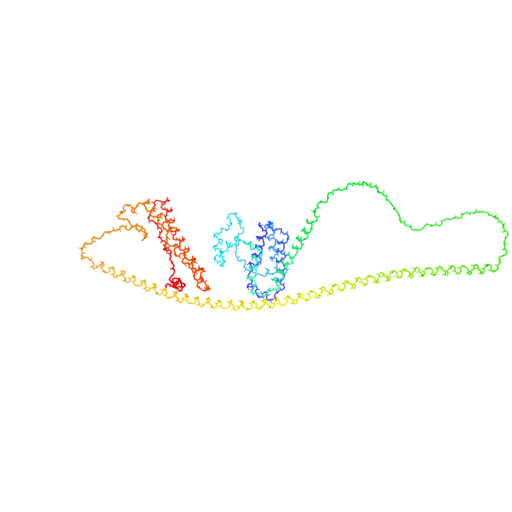THR A 1 166 ? 1.873 10.577 -25.380 1.00 73.31 166 THR A O 1
ATOM 1372 N N . LYS A 1 167 ? 3.737 9.621 -24.588 1.00 85.62 167 LYS A N 1
ATOM 1373 C CA . LYS A 1 167 ? 4.663 10.666 -25.051 1.00 85.62 167 LYS A CA 1
ATOM 1374 C C . LYS A 1 167 ? 4.638 10.828 -26.576 1.00 85.62 167 LYS A C 1
ATOM 1376 O O . LYS A 1 167 ? 4.613 11.952 -27.080 1.00 85.62 167 LYS A O 1
ATOM 1381 N N . LYS A 1 168 ? 4.576 9.723 -27.330 1.00 85.62 168 LYS A N 1
ATOM 1382 C CA . LYS A 1 168 ? 4.419 9.739 -28.799 1.00 85.62 168 LYS A CA 1
ATOM 1383 C C . LYS A 1 168 ? 3.058 10.289 -29.236 1.00 85.62 168 LYS A C 1
ATOM 1385 O O . LYS A 1 168 ? 2.991 10.978 -30.252 1.00 85.62 168 LYS A O 1
ATOM 1390 N N . LEU A 1 169 ? 1.993 10.021 -28.480 1.00 77.88 169 LEU A N 1
ATOM 1391 C CA . LEU A 1 169 ? 0.654 10.544 -28.753 1.00 77.88 169 LEU A CA 1
ATOM 1392 C C . LEU A 1 169 ? 0.577 12.059 -28.509 1.00 77.88 169 LEU A C 1
ATOM 1394 O O . LEU A 1 169 ? 0.093 12.786 -29.371 1.00 77.88 169 LEU A O 1
ATOM 1398 N N . ILE A 1 170 ? 1.145 12.543 -27.401 1.00 75.94 170 ILE A N 1
ATOM 1399 C CA . ILE A 1 170 ? 1.250 13.978 -27.090 1.00 75.94 170 ILE A CA 1
ATOM 1400 C C . ILE A 1 170 ? 2.053 14.703 -28.177 1.00 75.94 170 ILE A C 1
ATOM 1402 O O . ILE A 1 170 ? 1.612 15.733 -28.683 1.00 75.94 170 ILE A O 1
ATOM 1406 N N . LYS A 1 171 ? 3.178 14.126 -28.621 1.00 83.38 171 LYS A N 1
ATOM 1407 C CA . LYS A 1 171 ? 3.989 14.691 -29.710 1.00 83.38 171 LYS A CA 1
ATOM 1408 C C . LYS A 1 171 ? 3.235 14.750 -31.043 1.00 83.38 171 LYS A C 1
ATOM 1410 O O . LYS A 1 171 ? 3.439 15.685 -31.805 1.00 83.38 171 LYS A O 1
ATOM 1415 N N . LYS A 1 172 ? 2.357 13.783 -31.333 1.00 80.56 172 LYS A N 1
ATOM 1416 C CA . LYS A 1 172 ? 1.488 13.823 -32.524 1.00 80.56 172 LYS A CA 1
ATOM 1417 C C . LYS A 1 172 ? 0.397 14.887 -32.417 1.00 80.56 172 LYS A C 1
ATOM 1419 O O . LYS A 1 172 ? 0.088 15.515 -33.419 1.00 80.56 172 LYS A O 1
ATOM 1424 N N . LEU A 1 173 ? -0.159 15.102 -31.227 1.00 68.06 173 LEU A N 1
ATOM 1425 C CA . LEU A 1 173 ? -1.200 16.108 -30.997 1.00 68.06 173 LEU A CA 1
ATOM 1426 C C . LEU A 1 173 ? -0.646 17.541 -31.049 1.00 68.06 173 LEU A C 1
ATOM 1428 O O . LEU A 1 173 ? -1.333 18.437 -31.527 1.00 68.06 173 LEU A O 1
ATOM 1432 N N . GLN A 1 174 ? 0.615 17.738 -30.653 1.00 70.00 174 GLN A N 1
ATOM 1433 C CA . GLN A 1 174 ? 1.315 19.028 -30.723 1.00 70.00 174 GLN A CA 1
ATOM 1434 C C . GLN A 1 174 ? 1.743 19.448 -32.144 1.00 70.00 174 GLN A C 1
ATOM 1436 O O . GLN A 1 174 ? 2.183 20.575 -32.324 1.00 70.00 174 GLN A O 1
ATOM 1441 N N . VAL A 1 175 ? 1.613 18.580 -33.156 1.00 65.25 175 VAL A N 1
ATOM 1442 C CA . VAL A 1 175 ? 1.960 18.893 -34.564 1.00 65.25 175 VAL A CA 1
ATOM 1443 C C . VAL A 1 175 ? 0.740 19.370 -35.372 1.00 65.25 175 VAL A C 1
ATOM 1445 O O . VAL A 1 175 ? 0.852 19.692 -36.550 1.00 65.25 175 VAL A O 1
ATOM 1448 N N . THR A 1 176 ? -0.432 19.482 -34.748 1.00 48.41 176 THR A N 1
ATOM 1449 C CA . THR A 1 176 ? -1.652 19.983 -35.399 1.00 48.41 176 THR A CA 1
ATOM 1450 C C . THR A 1 176 ? -1.995 21.387 -34.910 1.00 48.41 176 THR A C 1
ATOM 1452 O O . THR A 1 176 ? -2.905 21.574 -34.109 1.00 48.41 176 THR A O 1
ATOM 1455 N N . GLU A 1 177 ? -1.275 22.379 -35.430 1.00 46.12 177 GLU A N 1
ATOM 1456 C CA . GLU A 1 177 ? -1.731 23.772 -35.483 1.00 46.12 177 GLU A CA 1
ATOM 1457 C C . GLU A 1 177 ? -1.945 24.144 -36.969 1.00 46.12 177 GLU A C 1
ATOM 1459 O O . GLU A 1 177 ? -1.161 23.708 -37.816 1.00 46.12 177 GLU A O 1
ATOM 1464 N N . PRO A 1 178 ? -3.040 24.834 -37.348 1.00 44.72 178 PRO A N 1
ATOM 1465 C CA . PRO A 1 178 ? -3.490 24.862 -38.734 1.00 44.72 178 PRO A CA 1
ATOM 1466 C C . PRO A 1 178 ? -2.861 26.022 -39.513 1.00 44.72 178 PRO A C 1
ATOM 1468 O O . PRO A 1 178 ? -3.238 27.180 -39.326 1.00 44.72 178 PRO A O 1
ATOM 1471 N N . GLU A 1 179 ? -1.983 25.724 -40.470 1.00 41.25 179 GLU A N 1
ATOM 1472 C CA . GLU A 1 179 ? -1.631 26.704 -41.501 1.00 41.25 179 GLU A CA 1
ATOM 1473 C C . GLU A 1 179 ? -2.770 26.841 -42.529 1.00 41.25 179 GLU A C 1
ATOM 1475 O O . GLU A 1 179 ? -3.198 25.887 -43.184 1.00 41.25 179 GLU A O 1
ATOM 1480 N N . ARG A 1 180 ? -3.290 28.069 -42.642 1.00 38.75 180 ARG A N 1
ATOM 1481 C CA . ARG A 1 180 ? -4.235 28.522 -43.677 1.00 38.75 180 ARG A CA 1
ATOM 1482 C C . ARG A 1 180 ? -3.517 28.785 -45.017 1.00 38.75 180 ARG A C 1
ATOM 1484 O O . ARG A 1 180 ? -2.302 28.923 -45.045 1.00 38.75 180 ARG A O 1
ATOM 1491 N N . PRO A 1 181 ? -4.258 28.877 -46.140 1.00 47.75 181 PRO A N 1
ATOM 1492 C CA . PRO A 1 181 ? -3.867 28.248 -47.392 1.00 47.75 181 PRO A CA 1
ATOM 1493 C C . PRO A 1 181 ? -3.329 29.234 -48.432 1.00 47.75 181 PRO A C 1
ATOM 1495 O O . PRO A 1 181 ? -3.839 30.348 -48.571 1.00 47.75 181 PRO A O 1
ATOM 1498 N N . THR A 1 182 ? -2.439 28.744 -49.295 1.00 37.19 182 THR A N 1
ATOM 1499 C CA . THR A 1 182 ? -2.177 29.361 -50.602 1.00 37.19 182 THR A CA 1
ATOM 1500 C C . THR A 1 182 ? -2.440 28.358 -51.727 1.00 37.19 182 THR A C 1
ATOM 1502 O O . THR A 1 182 ? -2.074 27.189 -51.671 1.00 37.19 182 THR A O 1
ATOM 1505 N N . LYS A 1 183 ? -3.194 28.857 -52.707 1.00 42.91 183 LYS A N 1
ATOM 1506 C CA . LYS A 1 183 ? -3.932 28.200 -53.800 1.00 42.91 183 LYS A CA 1
ATOM 1507 C C . LYS A 1 183 ? -3.009 27.745 -54.971 1.00 42.91 183 LYS A C 1
ATOM 1509 O O . LYS A 1 183 ? -1.806 27.962 -54.896 1.00 42.91 183 LYS A O 1
ATOM 1514 N N . PRO A 1 184 ? -3.517 27.125 -56.064 1.00 55.16 184 PRO A N 1
ATOM 1515 C CA . PRO A 1 184 ? -3.023 25.840 -56.560 1.00 55.16 184 PRO A CA 1
ATOM 1516 C C . PRO A 1 184 ? -2.444 25.905 -57.988 1.00 55.16 184 PRO A C 1
ATOM 1518 O O . PRO A 1 184 ? -2.695 26.851 -58.738 1.00 55.16 184 PRO A O 1
ATOM 1521 N N . LYS A 1 185 ? -1.791 24.828 -58.443 1.00 33.53 185 LYS A N 1
ATOM 1522 C CA . LYS A 1 185 ? -1.773 24.512 -59.879 1.00 33.53 185 LYS A CA 1
ATOM 1523 C C . LYS A 1 185 ? -1.763 23.003 -60.152 1.00 33.53 185 LYS A C 1
ATOM 1525 O O . LYS A 1 185 ? -0.828 22.298 -59.806 1.00 33.53 185 LYS A O 1
ATOM 1530 N N . LEU A 1 186 ? -2.907 22.617 -60.716 1.00 37.06 186 LEU A N 1
ATOM 1531 C CA . LEU A 1 186 ? -3.326 21.517 -61.596 1.00 37.06 186 LEU A CA 1
ATOM 1532 C C . LEU A 1 186 ? -2.261 20.655 -62.331 1.00 37.06 186 LEU A C 1
ATOM 1534 O O . LEU A 1 186 ? -1.101 21.044 -62.418 1.00 37.06 186 LEU A O 1
ATOM 1538 N N . PRO A 1 187 ? -2.688 19.499 -62.893 1.00 52.53 187 PRO A N 1
ATOM 1539 C CA . PRO A 1 187 ? -1.951 18.239 -62.833 1.00 52.53 187 PRO A CA 1
ATOM 1540 C C . PRO A 1 187 ? -1.676 17.586 -64.210 1.00 52.53 187 PRO A C 1
ATOM 1542 O O . PRO A 1 187 ? -2.308 17.969 -65.192 1.00 52.53 187 PRO A O 1
ATOM 1545 N N . VAL A 1 188 ? -0.864 16.505 -64.179 1.00 41.84 188 VAL A N 1
ATOM 1546 C CA . VAL A 1 188 ? -0.867 15.310 -65.084 1.00 41.84 188 VAL A CA 1
ATOM 1547 C C . VAL A 1 188 ? -0.382 15.598 -66.537 1.00 41.84 188 VAL A C 1
ATOM 1549 O O . VAL A 1 188 ? -0.576 16.725 -66.984 1.00 41.84 188 VAL A O 1
ATOM 1552 N N . PRO A 1 189 ? 0.279 14.677 -67.297 1.00 47.44 189 PRO A N 1
ATOM 1553 C CA . PRO A 1 189 ? 0.112 13.214 -67.306 1.00 47.44 189 PRO A CA 1
ATOM 1554 C C . PRO A 1 189 ? 1.357 12.307 -67.410 1.00 47.44 189 PRO A C 1
ATOM 1556 O O . PRO A 1 189 ? 2.487 12.739 -67.609 1.00 47.44 189 PRO A O 1
ATOM 1559 N N . GLU A 1 190 ? 1.026 11.022 -67.243 1.00 42.50 190 GLU A N 1
ATOM 1560 C CA . GLU A 1 190 ? 1.568 9.787 -67.832 1.00 42.50 190 GLU A CA 1
ATOM 1561 C C . GLU A 1 190 ? 2.431 9.920 -69.100 1.00 42.50 190 GLU A C 1
ATOM 1563 O O . GLU A 1 190 ? 2.083 10.673 -70.001 1.00 42.50 190 GLU A O 1
ATOM 1568 N N . GLU A 1 191 ? 3.472 9.084 -69.180 1.00 32.62 191 GLU A N 1
ATOM 1569 C CA . GLU A 1 191 ? 3.928 8.295 -70.349 1.00 32.62 191 GLU A CA 1
ATOM 1570 C C . GLU A 1 191 ? 5.113 7.424 -69.857 1.00 32.62 191 GLU A C 1
ATOM 1572 O O . GLU A 1 191 ? 5.963 7.912 -69.112 1.00 32.62 191 GLU A O 1
ATOM 1577 N N . SER A 1 192 ? 5.003 6.084 -69.880 1.00 35.41 192 SER A N 1
ATOM 1578 C CA . SER A 1 192 ? 5.512 5.165 -70.929 1.00 35.41 192 SER A CA 1
ATOM 1579 C C . SER A 1 192 ? 7.048 5.242 -71.072 1.00 35.41 192 SER A C 1
ATOM 1581 O O . SER A 1 192 ? 7.622 6.317 -70.992 1.00 35.41 192 SER A O 1
ATOM 1583 N N . SER A 1 193 ? 7.854 4.209 -71.288 1.00 34.94 193 SER A N 1
ATOM 1584 C CA . SER A 1 193 ? 7.716 2.838 -71.796 1.00 34.94 193 SER A CA 1
ATOM 1585 C C . SER A 1 193 ? 9.158 2.293 -71.929 1.00 34.94 193 SER A C 1
ATOM 1587 O O . SER A 1 193 ? 10.040 3.115 -72.171 1.00 34.94 193 SER A O 1
ATOM 1589 N N . ASP A 1 194 ? 9.342 0.965 -71.851 1.00 33.94 194 ASP A N 1
ATOM 1590 C CA . ASP A 1 194 ? 10.260 0.143 -72.681 1.00 33.94 194 ASP A CA 1
ATOM 1591 C C . ASP A 1 194 ? 11.794 0.436 -72.636 1.00 33.94 194 ASP A C 1
ATOM 1593 O O . ASP A 1 194 ? 12.247 1.561 -72.478 1.00 33.94 194 ASP A O 1
ATOM 1597 N N . ASP A 1 195 ? 12.735 -0.500 -72.767 1.00 38.34 195 ASP A N 1
ATOM 1598 C CA . ASP A 1 195 ? 12.710 -1.886 -73.225 1.00 38.34 195 ASP A CA 1
ATOM 1599 C C . ASP A 1 195 ? 14.037 -2.577 -72.842 1.00 38.34 195 ASP A C 1
ATOM 1601 O O . ASP A 1 195 ? 15.070 -1.930 -72.618 1.00 38.34 195 ASP A O 1
ATOM 1605 N N . ASP A 1 196 ? 13.970 -3.904 -72.813 1.00 41.16 196 ASP A N 1
ATOM 1606 C CA . ASP A 1 196 ? 15.073 -4.861 -72.795 1.00 41.16 196 ASP A CA 1
ATOM 1607 C C . ASP A 1 196 ? 15.869 -4.888 -74.129 1.00 41.16 196 ASP A C 1
ATOM 1609 O O . ASP A 1 196 ? 15.451 -4.365 -75.159 1.00 41.16 196 ASP A O 1
ATOM 1613 N N . ASP A 1 197 ? 17.006 -5.592 -74.074 1.00 39.69 197 ASP A N 1
ATOM 1614 C CA . ASP A 1 197 ? 17.823 -6.177 -75.157 1.00 39.69 197 ASP A CA 1
ATOM 1615 C C . ASP A 1 197 ? 19.041 -5.430 -75.769 1.00 39.69 197 ASP A C 1
ATOM 1617 O O . ASP A 1 197 ? 18.958 -4.324 -76.308 1.00 39.69 197 ASP A O 1
ATOM 1621 N N . PRO A 1 198 ? 20.214 -6.109 -75.808 1.00 48.59 198 PRO A N 1
ATOM 1622 C CA . PRO A 1 198 ? 21.315 -5.855 -76.736 1.00 48.59 198 PRO A CA 1
ATOM 1623 C C . PRO A 1 198 ? 21.316 -6.877 -77.909 1.00 48.59 198 PRO A C 1
ATOM 1625 O O . PRO A 1 198 ? 20.591 -7.865 -77.898 1.00 48.59 198 PRO A O 1
ATOM 1628 N N . PRO A 1 199 ? 22.308 -6.811 -78.813 1.00 47.84 199 PRO A N 1
ATOM 1629 C CA . PRO A 1 199 ? 22.392 -6.031 -80.048 1.00 47.84 199 PRO A CA 1
ATOM 1630 C C . PRO A 1 199 ? 21.944 -6.816 -81.312 1.00 47.84 199 PRO A C 1
ATOM 1632 O O . PRO A 1 199 ? 22.028 -8.046 -81.341 1.00 47.84 199 PRO A O 1
ATOM 1635 N N . PRO A 1 200 ? 21.582 -6.149 -82.428 1.00 53.34 200 PRO A N 1
ATOM 1636 C CA . PRO A 1 200 ? 21.222 -6.855 -83.647 1.00 53.34 200 PRO A CA 1
ATOM 1637 C C . PRO A 1 200 ? 22.429 -7.229 -84.513 1.00 53.34 200 PRO A C 1
ATOM 1639 O O . PRO A 1 200 ? 23.448 -6.538 -84.611 1.00 53.34 200 PRO A O 1
ATOM 1642 N N . ALA A 1 201 ? 22.224 -8.357 -85.181 1.00 41.31 201 ALA A N 1
ATOM 1643 C CA . ALA A 1 201 ? 23.033 -8.938 -86.224 1.00 41.31 201 ALA A CA 1
ATOM 1644 C C . ALA A 1 201 ? 23.135 -8.067 -87.494 1.00 41.31 201 ALA A C 1
ATOM 1646 O O . ALA A 1 201 ? 22.245 -7.294 -87.837 1.00 41.31 201 ALA A O 1
ATOM 1647 N N . VAL A 1 202 ? 24.261 -8.275 -88.182 1.00 47.59 202 VAL A N 1
ATOM 1648 C CA . VAL A 1 202 ? 24.515 -8.252 -89.636 1.00 47.59 202 VAL A CA 1
ATOM 1649 C C . VAL A 1 202 ? 23.335 -7.834 -90.534 1.00 47.59 202 VAL A C 1
ATOM 1651 O O . VAL A 1 202 ? 22.286 -8.475 -90.508 1.00 47.59 202 VAL A O 1
ATOM 1654 N N . PRO A 1 203 ? 23.580 -6.916 -91.490 1.00 50.97 203 PRO A N 1
ATOM 1655 C CA . PRO A 1 203 ? 23.204 -7.254 -92.862 1.00 50.97 203 PRO A CA 1
ATOM 1656 C C . PRO A 1 203 ? 24.241 -6.900 -93.941 1.00 50.97 203 PRO A C 1
ATOM 1658 O O . PRO A 1 203 ? 24.888 -5.857 -93.967 1.00 50.97 203 PRO A O 1
ATOM 1661 N N . GLU A 1 204 ? 24.349 -7.879 -94.830 1.00 41.22 204 GLU A N 1
ATOM 1662 C CA . GLU A 1 204 ? 24.558 -7.884 -96.276 1.00 41.22 204 GLU A CA 1
ATOM 1663 C C . GLU A 1 204 ? 25.008 -6.626 -97.054 1.00 41.22 204 GLU A C 1
ATOM 1665 O O . GLU A 1 204 ? 24.407 -5.558 -97.074 1.00 41.22 204 GLU A O 1
ATOM 1670 N N . LYS A 1 205 ? 26.051 -6.901 -97.849 1.00 47.12 205 LYS A N 1
ATOM 1671 C CA . LYS A 1 205 ? 26.515 -6.289 -99.106 1.00 47.12 205 LYS A CA 1
ATOM 1672 C C . LYS A 1 205 ? 25.483 -5.485 -99.920 1.00 47.12 205 LYS A C 1
ATOM 1674 O O . LYS A 1 205 ? 24.409 -5.993 -100.230 1.00 47.12 205 LYS A O 1
ATOM 1679 N N . PRO A 1 206 ? 25.995 -4.455 -100.623 1.00 49.34 206 PRO A N 1
ATOM 1680 C CA . PRO A 1 206 ? 25.723 -4.305 -102.055 1.00 49.34 206 PRO A CA 1
ATOM 1681 C C . PRO A 1 206 ? 26.998 -4.296 -102.919 1.00 49.34 206 PRO A C 1
ATOM 1683 O O . PRO A 1 206 ? 28.046 -3.760 -102.565 1.00 49.34 206 PRO A O 1
ATOM 1686 N N . LYS A 1 207 ? 26.878 -4.916 -104.098 1.00 45.84 207 LYS A N 1
ATOM 1687 C CA . LYS A 1 207 ? 27.861 -4.948 -105.194 1.00 45.84 207 LYS A CA 1
ATOM 1688 C C . LYS A 1 207 ? 27.795 -3.667 -106.047 1.00 45.84 207 LYS A C 1
ATOM 1690 O O . LYS A 1 207 ? 26.711 -3.129 -106.243 1.00 45.84 207 LYS A O 1
ATOM 1695 N N . LYS A 1 208 ? 28.919 -3.407 -106.745 1.00 42.06 208 LYS A N 1
ATOM 1696 C CA . LYS A 1 208 ? 29.179 -2.479 -107.884 1.00 42.06 208 LYS A CA 1
ATOM 1697 C C . LYS A 1 208 ? 29.675 -1.088 -107.437 1.00 42.06 208 LYS A C 1
ATOM 1699 O O . LYS A 1 208 ? 29.154 -0.540 -106.488 1.00 42.06 208 LYS A O 1
ATOM 1704 N N . ALA A 1 209 ? 30.682 -0.454 -108.046 1.00 43.84 209 ALA A N 1
ATOM 1705 C CA . ALA A 1 209 ? 31.252 -0.595 -109.384 1.00 43.84 209 ALA A CA 1
ATOM 1706 C C . ALA A 1 209 ? 32.765 -0.269 -109.418 1.00 43.84 209 ALA A C 1
ATOM 1708 O O . ALA A 1 209 ? 33.279 0.503 -108.615 1.00 43.84 209 ALA A O 1
ATOM 1709 N N . LYS A 1 210 ? 33.455 -0.850 -110.409 1.00 49.38 210 LYS A N 1
ATOM 1710 C CA . LYS A 1 210 ? 34.836 -0.549 -110.817 1.00 49.38 210 LYS A CA 1
ATOM 1711 C C . LYS A 1 210 ? 34.997 0.935 -111.179 1.00 49.38 210 LYS A C 1
ATOM 1713 O O . LYS A 1 210 ? 34.360 1.395 -112.124 1.00 49.38 210 LYS A O 1
ATOM 1718 N N . LYS A 1 211 ? 35.966 1.615 -110.562 1.00 43.53 211 LYS A N 1
ATOM 1719 C CA . LYS A 1 211 ? 36.719 2.698 -111.210 1.00 43.53 211 LYS A CA 1
ATOM 1720 C C . LYS A 1 211 ? 38.192 2.552 -110.835 1.00 43.53 211 LYS A C 1
ATOM 1722 O O . LYS A 1 211 ? 38.588 2.783 -109.701 1.00 43.53 211 LYS A O 1
ATOM 1727 N N . VAL A 1 212 ? 38.971 2.074 -111.800 1.00 46.44 212 VAL A N 1
ATOM 1728 C CA . VAL A 1 212 ? 40.428 1.955 -111.733 1.00 46.44 212 VAL A CA 1
ATOM 1729 C C . VAL A 1 212 ? 41.005 3.370 -111.699 1.00 46.44 212 VAL A C 1
ATOM 1731 O O . VAL A 1 212 ? 40.934 4.088 -112.695 1.00 46.44 212 VAL A O 1
ATOM 1734 N N . SER A 1 213 ? 41.566 3.775 -110.562 1.00 45.56 213 SER A N 1
ATOM 1735 C CA . SER A 1 213 ? 42.489 4.906 -110.463 1.00 45.56 213 SER A CA 1
ATOM 1736 C C . SER A 1 213 ? 43.827 4.383 -109.954 1.00 45.56 213 SER A C 1
ATOM 1738 O O . SER A 1 213 ? 43.884 3.745 -108.907 1.00 45.56 213 SER A O 1
ATOM 1740 N N . LYS A 1 214 ? 44.866 4.621 -110.756 1.00 46.81 214 LYS A N 1
ATOM 1741 C CA . LYS A 1 214 ? 46.271 4.230 -110.591 1.00 46.81 214 LYS A CA 1
ATOM 1742 C C . LYS A 1 214 ? 46.730 4.194 -109.126 1.00 46.81 214 LYS A C 1
ATOM 1744 O O . LYS A 1 214 ? 46.651 5.211 -108.443 1.00 46.81 214 LYS A O 1
ATOM 1749 N N . GLU A 1 215 ? 47.261 3.047 -108.702 1.00 46.19 215 GLU A N 1
ATOM 1750 C CA . GLU A 1 215 ? 48.016 2.900 -107.455 1.00 46.19 215 GLU A CA 1
ATOM 1751 C C . GLU A 1 215 ? 49.163 3.925 -107.419 1.00 46.19 215 GLU A C 1
ATOM 1753 O O . GLU A 1 215 ? 50.058 3.883 -108.274 1.00 46.19 215 GLU A O 1
ATOM 1758 N N . PRO A 1 216 ? 49.176 4.851 -106.447 1.00 52.50 216 PRO A N 1
ATOM 1759 C CA . PRO A 1 216 ? 50.395 5.545 -106.082 1.00 52.50 216 PRO A CA 1
ATOM 1760 C C . PRO A 1 216 ? 51.318 4.495 -105.468 1.00 52.50 216 PRO A C 1
ATOM 1762 O O . PRO A 1 216 ? 50.915 3.779 -104.552 1.00 52.50 216 PRO A O 1
ATOM 1765 N N . ARG A 1 217 ? 52.555 4.386 -105.961 1.00 56.16 217 ARG A N 1
ATOM 1766 C CA . ARG A 1 217 ? 53.579 3.551 -105.321 1.00 56.16 217 ARG A CA 1
ATOM 1767 C C . ARG A 1 217 ? 53.634 3.916 -103.837 1.00 56.16 217 ARG A C 1
ATOM 1769 O O . ARG A 1 217 ? 53.953 5.058 -103.504 1.00 56.16 217 ARG A O 1
ATOM 1776 N N . ALA A 1 218 ? 53.278 2.966 -102.974 1.00 56.38 218 ALA A N 1
ATOM 1777 C CA . ALA A 1 218 ? 53.298 3.156 -101.535 1.00 56.38 218 ALA A CA 1
ATOM 1778 C C . ALA A 1 218 ? 54.722 3.534 -101.112 1.00 56.38 218 ALA A C 1
ATOM 1780 O O . ALA A 1 218 ? 55.683 2.806 -101.355 1.00 56.38 218 ALA A O 1
ATOM 1781 N N . CYS A 1 219 ? 54.863 4.718 -100.528 1.00 68.75 219 CYS A N 1
ATOM 1782 C CA . CYS A 1 219 ? 56.117 5.146 -99.939 1.00 68.75 219 CYS A CA 1
ATOM 1783 C C . CYS A 1 219 ? 56.335 4.329 -98.660 1.00 68.75 219 CYS A C 1
ATOM 1785 O O . CYS A 1 219 ? 55.584 4.500 -97.702 1.00 68.75 219 CYS A O 1
ATOM 1787 N N . ASN A 1 220 ? 57.357 3.467 -98.621 1.00 67.06 220 ASN A N 1
ATOM 1788 C CA . ASN A 1 220 ? 57.661 2.624 -97.453 1.00 67.06 220 ASN A CA 1
ATOM 1789 C C . ASN A 1 220 ? 57.784 3.435 -96.145 1.00 67.06 220 ASN A C 1
ATOM 1791 O O . ASN A 1 220 ? 57.311 2.988 -95.104 1.00 67.06 220 ASN A O 1
ATOM 1795 N N . LYS A 1 221 ? 58.290 4.678 -96.212 1.00 70.75 221 LYS A N 1
ATOM 1796 C CA . LYS A 1 221 ? 58.348 5.593 -95.054 1.00 70.75 221 LYS A CA 1
ATOM 1797 C C . LYS A 1 221 ? 56.963 6.004 -94.536 1.00 70.75 221 LYS A C 1
ATOM 1799 O O . LYS A 1 221 ? 56.784 6.202 -93.340 1.00 70.75 221 LYS A O 1
ATOM 1804 N N . CYS A 1 222 ? 55.969 6.144 -95.415 1.00 75.50 222 CYS A N 1
ATOM 1805 C CA . CYS A 1 222 ? 54.596 6.464 -95.013 1.00 75.50 222 CYS A CA 1
ATOM 1806 C C . CYS A 1 222 ? 53.903 5.263 -94.352 1.00 75.50 222 CYS A C 1
ATOM 1808 O O . CYS A 1 222 ? 53.095 5.461 -93.449 1.00 75.50 222 CYS A O 1
ATOM 1810 N N . THR A 1 223 ? 54.242 4.036 -94.757 1.00 77.00 223 THR A N 1
ATOM 1811 C CA . THR A 1 223 ? 53.722 2.809 -94.138 1.00 77.00 223 THR A CA 1
ATOM 1812 C C . THR A 1 223 ? 54.295 2.604 -92.734 1.00 77.00 223 THR A C 1
ATOM 1814 O O . THR A 1 223 ? 53.535 2.348 -91.806 1.00 77.00 223 THR A O 1
ATOM 1817 N N . GLU A 1 224 ? 55.603 2.802 -92.541 1.00 78.31 224 GLU A N 1
ATOM 1818 C CA . GLU A 1 224 ? 56.251 2.738 -91.218 1.00 78.31 224 GLU A CA 1
ATOM 1819 C C . GLU A 1 224 ? 55.703 3.802 -90.255 1.00 78.31 224 GLU A C 1
ATOM 1821 O O . GLU A 1 224 ? 55.319 3.482 -89.130 1.00 78.31 224 GLU A O 1
ATOM 1826 N N . ASN A 1 225 ? 55.564 5.051 -90.719 1.00 84.12 225 ASN A N 1
ATOM 1827 C CA . ASN A 1 225 ? 54.951 6.121 -89.927 1.00 84.12 225 ASN A CA 1
ATOM 1828 C C . ASN A 1 225 ? 53.477 5.829 -89.598 1.00 84.12 225 ASN A C 1
ATOM 1830 O O . ASN A 1 225 ? 53.015 6.150 -88.505 1.00 84.12 225 ASN A O 1
ATOM 1834 N N . GLY A 1 226 ? 52.736 5.203 -90.519 1.00 85.56 226 GLY A N 1
ATOM 1835 C CA . GLY A 1 226 ? 51.353 4.780 -90.293 1.00 85.56 226 GLY A CA 1
ATOM 1836 C C . GLY A 1 226 ? 51.231 3.696 -89.219 1.00 85.56 226 GLY A C 1
ATOM 1837 O O . GLY A 1 226 ? 50.371 3.799 -88.346 1.00 85.56 226 GLY A O 1
ATOM 1838 N N . VAL A 1 227 ? 52.121 2.696 -89.231 1.00 87.38 227 VAL A N 1
ATOM 1839 C CA . VAL A 1 227 ? 52.184 1.645 -88.199 1.00 87.38 227 VAL A CA 1
ATOM 1840 C C . VAL A 1 227 ? 52.583 2.231 -86.843 1.00 87.38 227 VAL A C 1
ATOM 1842 O O . VAL A 1 227 ? 51.939 1.936 -85.839 1.00 87.38 227 VAL A O 1
ATOM 1845 N N . ALA A 1 228 ? 53.582 3.118 -86.806 1.00 87.31 228 ALA A N 1
ATOM 1846 C CA . ALA A 1 228 ? 53.980 3.810 -85.581 1.00 87.31 228 ALA A CA 1
ATOM 1847 C C . ALA A 1 228 ? 52.827 4.638 -84.984 1.00 87.31 228 ALA A C 1
ATOM 1849 O O . ALA A 1 228 ? 52.613 4.620 -83.773 1.00 87.31 228 ALA A O 1
ATOM 1850 N N . LEU A 1 229 ? 52.038 5.312 -85.827 1.00 90.06 229 LEU A N 1
ATOM 1851 C CA . LEU A 1 229 ? 50.883 6.098 -85.395 1.00 90.06 229 LEU A CA 1
ATOM 1852 C C . LEU A 1 229 ? 49.722 5.224 -84.889 1.00 90.06 229 LEU A C 1
ATOM 1854 O O . LEU A 1 229 ? 49.055 5.596 -83.923 1.00 90.06 229 LEU A O 1
ATOM 1858 N N . LEU A 1 230 ? 49.486 4.058 -85.500 1.00 89.81 230 LEU A N 1
ATOM 1859 C CA . LEU A 1 230 ? 48.500 3.089 -85.008 1.00 89.81 230 LEU A CA 1
ATOM 1860 C C . LEU A 1 230 ? 48.905 2.518 -83.646 1.00 89.81 230 LEU A C 1
ATOM 1862 O O . LEU A 1 230 ? 48.089 2.549 -82.725 1.00 89.81 230 LEU A O 1
ATOM 1866 N N . ASN A 1 231 ? 50.165 2.104 -83.492 1.00 92.25 231 ASN A N 1
ATOM 1867 C CA . ASN A 1 231 ? 50.697 1.619 -82.216 1.00 92.25 231 ASN A CA 1
ATOM 1868 C C . ASN A 1 231 ? 50.593 2.699 -81.127 1.00 92.25 231 ASN A C 1
ATOM 1870 O O . ASN A 1 231 ? 50.068 2.439 -80.047 1.00 92.25 231 ASN A O 1
ATOM 1874 N N . ALA A 1 232 ? 50.971 3.944 -81.438 1.00 93.12 232 ALA A N 1
ATOM 1875 C CA . ALA A 1 232 ? 50.828 5.067 -80.511 1.00 93.12 232 ALA A CA 1
ATOM 1876 C C . ALA A 1 232 ? 49.361 5.317 -80.111 1.00 93.12 232 ALA A C 1
ATOM 1878 O O . ALA A 1 232 ? 49.070 5.620 -78.954 1.00 93.12 232 ALA A O 1
ATOM 1879 N N . ARG A 1 233 ? 48.409 5.162 -81.041 1.00 93.19 233 ARG A N 1
ATOM 1880 C CA . ARG A 1 233 ? 46.974 5.305 -80.750 1.00 93.19 233 ARG A CA 1
ATOM 1881 C C . ARG A 1 233 ? 46.447 4.177 -79.863 1.00 93.19 233 ARG A C 1
ATOM 1883 O O . ARG A 1 233 ? 45.598 4.429 -79.009 1.00 93.19 233 ARG A O 1
ATOM 1890 N N . GLU A 1 234 ? 46.908 2.947 -80.066 1.00 94.38 234 GLU A N 1
ATOM 1891 C CA . GLU A 1 234 ? 46.564 1.815 -79.200 1.00 94.38 234 GLU A CA 1
ATOM 1892 C C . GLU A 1 234 ? 47.129 1.989 -77.790 1.00 94.38 234 GLU A C 1
ATOM 1894 O O . GLU A 1 234 ? 46.413 1.757 -76.814 1.00 94.38 234 GLU A O 1
ATOM 1899 N N . ASP A 1 235 ? 48.363 2.470 -77.669 1.00 94.56 235 ASP A N 1
ATOM 1900 C CA . ASP A 1 235 ? 48.980 2.735 -76.372 1.00 94.56 235 ASP A CA 1
ATOM 1901 C C . ASP A 1 235 ? 48.289 3.888 -75.635 1.00 94.56 235 ASP A C 1
ATOM 1903 O O . ASP A 1 235 ? 48.008 3.766 -74.441 1.00 94.56 235 ASP A O 1
ATOM 1907 N N . LEU A 1 236 ? 47.877 4.949 -76.340 1.00 93.88 236 LEU A N 1
ATOM 1908 C CA . LEU A 1 236 ? 47.040 6.005 -75.759 1.00 93.88 236 LEU A CA 1
ATOM 1909 C C . LEU A 1 236 ? 45.703 5.466 -75.233 1.00 93.88 236 LEU A C 1
ATOM 1911 O O . LEU A 1 236 ? 45.293 5.829 -74.132 1.00 93.88 236 LEU A O 1
ATOM 1915 N N . LYS A 1 237 ? 45.042 4.554 -75.962 1.00 95.75 237 LYS A N 1
ATOM 1916 C CA . LYS A 1 237 ? 43.804 3.912 -75.484 1.00 95.75 237 LYS A CA 1
ATOM 1917 C C . LYS A 1 237 ? 44.041 3.073 -74.228 1.00 95.75 237 LYS A C 1
ATOM 1919 O O . LYS A 1 237 ? 43.220 3.112 -73.313 1.00 95.75 237 LYS A O 1
ATOM 1924 N N . LYS A 1 238 ? 45.149 2.326 -74.154 1.00 96.00 238 LYS A N 1
ATOM 1925 C CA . LYS A 1 238 ? 45.511 1.556 -72.950 1.00 96.00 238 LYS A CA 1
ATOM 1926 C C . LYS A 1 238 ? 45.741 2.484 -71.757 1.00 96.00 238 LYS A C 1
ATOM 1928 O O . LYS A 1 238 ? 45.209 2.221 -70.680 1.00 96.00 238 LYS A O 1
ATOM 1933 N N . ILE A 1 239 ? 46.467 3.586 -71.955 1.00 94.75 239 ILE A N 1
ATOM 1934 C CA . ILE A 1 239 ? 46.707 4.598 -70.916 1.00 94.75 239 ILE A CA 1
ATOM 1935 C C . ILE A 1 239 ? 45.384 5.213 -70.446 1.00 94.75 239 ILE A C 1
ATOM 1937 O O . ILE A 1 239 ? 45.166 5.328 -69.243 1.00 94.75 239 ILE A O 1
ATOM 1941 N N . GLU A 1 240 ? 44.467 5.544 -71.358 1.00 95.44 240 GLU A N 1
ATOM 1942 C CA . GLU A 1 240 ? 43.153 6.100 -71.012 1.00 95.44 240 GLU A CA 1
ATOM 1943 C C . GLU A 1 240 ? 42.301 5.118 -70.188 1.00 95.44 240 GLU A C 1
ATOM 1945 O O . GLU A 1 240 ? 41.678 5.509 -69.198 1.00 95.44 240 GLU A O 1
ATOM 1950 N N . ILE A 1 241 ? 42.297 3.828 -70.548 1.00 95.25 241 ILE A N 1
ATOM 1951 C CA . ILE A 1 241 ? 41.598 2.780 -69.785 1.00 95.25 241 ILE A CA 1
ATOM 1952 C C . ILE A 1 241 ? 42.181 2.665 -68.371 1.00 95.25 241 ILE A C 1
ATOM 1954 O O . ILE A 1 241 ? 41.426 2.614 -67.397 1.00 95.25 241 ILE A O 1
ATOM 1958 N N . VAL A 1 242 ? 43.512 2.667 -68.243 1.00 96.00 242 VAL A N 1
ATOM 1959 C CA . VAL A 1 242 ? 44.195 2.625 -66.941 1.00 96.00 242 VAL A CA 1
ATOM 1960 C C . VAL A 1 242 ? 43.883 3.878 -66.121 1.00 96.00 242 VAL A C 1
ATOM 1962 O O . VAL A 1 242 ? 43.556 3.757 -64.942 1.00 96.00 242 VAL A O 1
ATOM 1965 N N . ALA A 1 243 ? 43.895 5.064 -66.734 1.00 95.75 243 ALA A N 1
ATOM 1966 C CA . ALA A 1 243 ? 43.554 6.320 -66.072 1.00 95.75 243 ALA A CA 1
ATOM 1967 C C . ALA A 1 243 ? 42.111 6.310 -65.538 1.00 95.75 243 ALA A C 1
ATOM 1969 O O . ALA A 1 243 ? 41.900 6.578 -64.356 1.00 95.75 243 ALA A O 1
ATOM 1970 N N . LYS A 1 244 ? 41.128 5.893 -66.352 1.00 96.25 244 LYS A N 1
ATOM 1971 C CA . LYS A 1 244 ? 39.719 5.759 -65.927 1.00 96.25 244 LYS A CA 1
ATOM 1972 C C . LYS A 1 244 ? 39.536 4.714 -64.826 1.00 96.25 244 LYS A C 1
ATOM 1974 O O . LYS A 1 244 ? 38.729 4.903 -63.916 1.00 96.25 244 LYS A O 1
ATOM 1979 N N . SER A 1 245 ? 40.266 3.601 -64.894 1.00 95.62 245 SER A N 1
ATOM 1980 C CA . SER A 1 245 ? 40.252 2.573 -63.846 1.00 95.62 245 SER A CA 1
ATOM 1981 C C . SER A 1 245 ? 40.823 3.107 -62.527 1.00 95.62 245 SER A C 1
ATOM 1983 O O . SER A 1 245 ? 40.218 2.921 -61.468 1.00 95.62 245 SER A O 1
ATOM 1985 N N . ASN A 1 246 ? 41.943 3.830 -62.587 1.00 94.88 246 ASN A N 1
ATOM 1986 C CA . ASN A 1 246 ? 42.569 4.449 -61.421 1.00 94.88 246 ASN A CA 1
ATOM 1987 C C . ASN A 1 246 ? 41.686 5.544 -60.812 1.00 94.88 246 ASN A C 1
ATOM 1989 O O . ASN A 1 246 ? 41.553 5.588 -59.593 1.00 94.88 246 ASN A O 1
ATOM 1993 N N . GLU A 1 247 ? 41.015 6.360 -61.627 1.00 96.19 247 GLU A N 1
ATOM 1994 C CA . GLU A 1 247 ? 40.050 7.362 -61.159 1.00 96.19 247 GLU A CA 1
ATOM 1995 C C . GLU A 1 247 ? 38.873 6.707 -60.417 1.00 96.19 247 GLU A C 1
ATOM 1997 O O . GLU A 1 247 ? 38.521 7.112 -59.308 1.00 96.19 247 GLU A O 1
ATOM 2002 N N . LYS A 1 248 ? 38.295 5.633 -60.979 1.00 96.75 248 LYS A N 1
ATOM 2003 C CA . LYS A 1 248 ? 37.237 4.858 -60.307 1.00 96.75 248 LYS A CA 1
ATOM 2004 C C . LYS A 1 248 ? 37.721 4.260 -58.987 1.00 96.75 248 LYS A C 1
ATOM 2006 O O . LYS A 1 248 ? 36.965 4.239 -58.017 1.00 96.75 248 LYS A O 1
ATOM 2011 N N . ARG A 1 249 ? 38.963 3.768 -58.935 1.00 94.62 249 ARG A N 1
ATOM 2012 C CA . ARG A 1 249 ? 39.564 3.244 -57.703 1.00 94.62 249 ARG A CA 1
ATOM 2013 C C . ARG A 1 249 ? 39.774 4.354 -56.672 1.00 94.62 249 ARG A C 1
ATOM 2015 O O . ARG A 1 249 ? 39.407 4.145 -55.524 1.00 94.62 249 ARG A O 1
ATOM 2022 N N . ALA A 1 250 ? 40.278 5.519 -57.077 1.00 96.12 250 ALA A N 1
ATOM 2023 C CA . ALA A 1 250 ? 40.471 6.673 -56.200 1.00 96.12 250 ALA A CA 1
ATOM 2024 C C . ALA A 1 250 ? 39.148 7.132 -55.568 1.00 96.12 250 ALA A C 1
ATOM 2026 O O . ALA A 1 250 ? 39.072 7.235 -54.348 1.00 96.12 250 ALA A O 1
ATOM 2027 N N . LYS A 1 251 ? 38.077 7.265 -56.366 1.00 96.75 251 LYS A N 1
ATOM 2028 C CA . LYS A 1 251 ? 36.728 7.611 -55.877 1.00 96.75 251 LYS A CA 1
ATOM 2029 C C . LYS A 1 251 ? 36.172 6.594 -54.875 1.00 96.75 251 LYS A C 1
ATOM 2031 O O . LYS A 1 251 ? 35.529 6.965 -53.899 1.00 96.75 251 LYS A O 1
ATOM 2036 N N . ARG A 1 252 ? 36.415 5.295 -55.096 1.00 96.12 252 ARG A N 1
ATOM 2037 C CA . ARG A 1 252 ? 36.022 4.245 -54.137 1.00 96.12 252 ARG A CA 1
ATOM 2038 C C . ARG A 1 252 ? 36.814 4.345 -52.836 1.00 96.12 252 ARG A C 1
ATOM 2040 O O . ARG A 1 252 ? 36.218 4.216 -51.775 1.00 96.12 252 ARG A O 1
ATOM 2047 N N . THR A 1 253 ? 38.123 4.578 -52.914 1.00 94.38 253 THR A N 1
ATOM 2048 C CA . THR A 1 253 ? 38.970 4.759 -51.727 1.00 94.38 253 THR A CA 1
ATOM 2049 C C . THR A 1 253 ? 38.546 5.988 -50.926 1.00 94.38 253 THR A C 1
ATOM 2051 O O . THR A 1 253 ? 38.439 5.899 -49.711 1.00 94.38 253 THR A O 1
ATOM 2054 N N . GLU A 1 254 ? 38.247 7.106 -51.590 1.00 96.94 254 GLU A N 1
ATOM 2055 C CA . GLU A 1 254 ? 37.750 8.330 -50.949 1.00 96.94 254 GLU A CA 1
ATOM 2056 C C . GLU A 1 254 ? 36.435 8.091 -50.203 1.00 96.94 254 GLU A C 1
ATOM 2058 O O . GLU A 1 254 ? 36.336 8.425 -49.025 1.00 96.94 254 GLU A O 1
ATOM 2063 N N . LYS A 1 255 ? 35.475 7.403 -50.837 1.00 97.12 255 LYS A N 1
ATOM 2064 C CA . LYS A 1 255 ? 34.217 7.026 -50.180 1.00 97.12 255 LYS A CA 1
ATOM 2065 C C . LYS A 1 255 ? 34.446 6.163 -48.933 1.00 97.12 255 LYS A C 1
ATOM 2067 O O . LYS A 1 255 ? 33.853 6.421 -47.896 1.00 97.12 255 LYS A O 1
ATOM 2072 N N . VAL A 1 256 ? 35.334 5.170 -49.016 1.00 96.81 256 VAL A N 1
ATOM 2073 C CA . VAL A 1 256 ? 35.665 4.310 -47.866 1.00 96.81 256 VAL A CA 1
ATOM 2074 C C . VAL A 1 256 ? 36.334 5.102 -46.738 1.00 96.81 256 VAL A C 1
ATOM 2076 O O . VAL A 1 256 ? 36.064 4.832 -45.573 1.00 96.81 256 VAL A O 1
ATOM 2079 N N . MET A 1 257 ? 37.189 6.080 -47.055 1.00 95.12 257 MET A N 1
ATOM 2080 C CA . MET A 1 257 ? 37.795 6.947 -46.037 1.00 95.12 257 MET A CA 1
ATOM 2081 C C . MET A 1 257 ? 36.751 7.825 -45.342 1.00 95.12 257 MET A C 1
ATOM 2083 O O . MET A 1 257 ? 36.820 7.983 -44.126 1.00 95.12 257 MET A O 1
ATOM 2087 N N . GLN A 1 258 ? 35.778 8.352 -46.090 1.00 97.25 258 GLN A N 1
ATOM 2088 C CA . GLN A 1 258 ? 34.676 9.125 -45.520 1.00 97.25 258 GLN A CA 1
ATOM 2089 C C . GLN A 1 258 ? 33.812 8.266 -44.585 1.00 97.25 258 GLN A C 1
ATOM 2091 O O . GLN A 1 258 ? 33.615 8.642 -43.432 1.00 97.25 258 GLN A O 1
ATOM 2096 N N . ASP A 1 259 ? 33.402 7.072 -45.031 1.00 95.88 259 ASP A N 1
ATOM 2097 C CA . ASP A 1 259 ? 32.628 6.129 -44.211 1.00 95.88 259 ASP A CA 1
ATOM 2098 C C . ASP A 1 259 ? 33.386 5.736 -42.921 1.00 95.88 259 ASP A C 1
ATOM 2100 O O . ASP A 1 259 ? 32.783 5.543 -41.862 1.00 95.88 259 ASP A O 1
ATOM 2104 N N . LEU A 1 260 ? 34.719 5.620 -42.987 1.00 96.69 260 LEU A N 1
ATOM 2105 C CA . LEU A 1 260 ? 35.559 5.299 -41.830 1.00 96.69 260 LEU A CA 1
ATOM 2106 C C . LEU A 1 260 ? 35.597 6.446 -40.813 1.00 96.69 260 LEU A C 1
ATOM 2108 O O . LEU A 1 260 ? 35.514 6.184 -39.611 1.00 96.69 260 LEU A O 1
ATOM 2112 N N . GLU A 1 261 ? 35.696 7.699 -41.264 1.00 97.38 261 GLU A N 1
ATOM 2113 C CA . GLU A 1 261 ? 35.678 8.853 -40.358 1.00 97.38 261 GLU A CA 1
ATOM 2114 C C . GLU A 1 261 ? 34.296 9.032 -39.708 1.00 97.38 261 GLU A C 1
ATOM 2116 O O . GLU A 1 261 ? 34.220 9.248 -38.497 1.00 97.38 261 GLU A O 1
ATOM 2121 N N . ASP A 1 262 ? 33.206 8.817 -40.453 1.00 97.00 262 ASP A N 1
ATOM 2122 C CA . ASP A 1 262 ? 31.844 8.832 -39.901 1.00 97.00 262 ASP A CA 1
ATOM 2123 C C . ASP A 1 262 ? 31.670 7.758 -38.813 1.00 97.00 262 ASP A C 1
ATOM 2125 O O . ASP A 1 262 ? 31.171 8.031 -37.717 1.00 97.00 262 ASP A O 1
ATOM 2129 N N . LYS A 1 263 ? 32.160 6.535 -39.060 1.00 96.44 263 LYS A N 1
ATOM 2130 C CA . LYS A 1 263 ? 32.120 5.447 -38.067 1.00 96.44 263 LYS A CA 1
ATOM 2131 C C . LYS A 1 263 ? 32.982 5.725 -36.842 1.00 96.44 263 LYS A C 1
ATOM 2133 O O . LYS A 1 263 ? 32.627 5.327 -35.734 1.00 96.44 263 LYS A O 1
ATOM 2138 N N . LYS A 1 264 ? 34.104 6.418 -37.011 1.00 97.56 264 LYS A N 1
ATOM 2139 C CA . LYS A 1 264 ? 34.963 6.835 -35.901 1.00 97.56 264 LYS A CA 1
ATOM 2140 C C . LYS A 1 264 ? 34.267 7.870 -35.012 1.00 97.56 264 LYS A C 1
ATOM 2142 O O . LYS A 1 264 ? 34.357 7.756 -33.791 1.00 97.56 264 LYS A O 1
ATOM 2147 N N . LEU A 1 265 ? 33.533 8.820 -35.595 1.00 97.75 265 LEU A N 1
ATOM 2148 C CA . LEU A 1 265 ? 32.710 9.770 -34.837 1.00 97.75 265 LEU A CA 1
ATOM 2149 C C . LEU A 1 265 ? 31.583 9.064 -34.067 1.00 97.75 265 LEU A C 1
ATOM 2151 O O . LEU A 1 265 ? 31.359 9.374 -32.897 1.00 97.75 265 LEU A O 1
ATOM 2155 N N . GLU A 1 266 ? 30.925 8.078 -34.683 1.00 97.62 266 GLU A N 1
ATOM 2156 C CA . GLU A 1 266 ? 29.899 7.254 -34.027 1.00 97.62 266 GLU A CA 1
ATOM 2157 C C . GLU A 1 266 ? 30.471 6.474 -32.828 1.00 97.62 266 GLU A C 1
ATOM 2159 O O . GLU A 1 266 ? 29.886 6.473 -31.745 1.00 97.62 266 GLU A O 1
ATOM 2164 N N . ILE A 1 267 ? 31.659 5.876 -32.979 1.00 96.31 267 ILE A N 1
ATOM 2165 C CA . ILE A 1 267 ? 32.349 5.171 -31.888 1.00 96.31 267 ILE A CA 1
ATOM 2166 C C . ILE A 1 267 ? 32.669 6.117 -30.724 1.00 96.31 267 ILE A C 1
ATOM 2168 O O . ILE A 1 267 ? 32.494 5.739 -29.566 1.00 96.31 267 ILE A O 1
ATOM 2172 N N . GLU A 1 268 ? 33.128 7.340 -30.995 1.00 97.44 268 GLU A N 1
ATOM 2173 C CA . GLU A 1 268 ? 33.410 8.319 -29.937 1.00 97.44 268 GLU A CA 1
ATOM 2174 C C . GLU A 1 268 ? 32.141 8.808 -29.227 1.00 97.44 268 GLU A C 1
ATOM 2176 O O . GLU A 1 268 ? 32.159 9.017 -28.012 1.00 97.44 268 GLU A O 1
ATOM 2181 N N . ALA A 1 269 ? 31.020 8.936 -29.942 1.00 97.75 269 ALA A N 1
ATOM 2182 C CA . ALA A 1 269 ? 29.730 9.239 -29.327 1.00 97.75 269 ALA A CA 1
ATOM 2183 C C . ALA A 1 269 ? 29.281 8.112 -28.378 1.00 97.75 269 ALA A C 1
ATOM 2185 O O . ALA A 1 269 ? 28.973 8.377 -27.215 1.00 97.75 269 ALA A O 1
ATOM 2186 N N . LEU A 1 270 ? 29.346 6.855 -28.829 1.00 97.50 270 LEU A N 1
ATOM 2187 C CA . LEU A 1 270 ? 28.991 5.688 -28.013 1.00 97.50 270 LEU A CA 1
ATOM 2188 C C . LEU A 1 270 ? 29.900 5.529 -26.787 1.00 97.50 270 LEU A C 1
ATOM 2190 O O . LEU A 1 270 ? 29.429 5.166 -25.713 1.00 97.50 270 LEU A O 1
ATOM 2194 N N . LYS A 1 271 ? 31.199 5.835 -26.900 1.00 97.75 271 LYS A N 1
ATOM 2195 C CA . LYS A 1 271 ? 32.112 5.827 -25.742 1.00 97.75 271 LYS A CA 1
ATOM 2196 C C . LYS A 1 271 ? 31.688 6.823 -24.664 1.00 97.75 271 LYS A C 1
ATOM 2198 O O . LYS A 1 271 ? 31.743 6.483 -23.485 1.00 97.75 271 LYS A O 1
ATOM 2203 N N . LYS A 1 272 ? 31.263 8.032 -25.052 1.00 97.50 272 LYS A N 1
ATOM 2204 C CA . LYS A 1 272 ? 30.761 9.040 -24.102 1.00 97.50 272 LYS A CA 1
ATOM 2205 C C . LYS A 1 272 ? 29.472 8.584 -23.426 1.00 97.50 272 LYS A C 1
ATOM 2207 O O . LYS A 1 272 ? 29.328 8.782 -22.226 1.00 97.50 272 LYS A O 1
ATOM 2212 N N . GLU A 1 273 ? 28.572 7.950 -24.172 1.00 97.69 273 GLU A N 1
ATOM 2213 C CA . GLU A 1 273 ? 27.331 7.393 -23.625 1.00 97.69 273 GLU A CA 1
ATOM 2214 C C . GLU A 1 273 ? 27.606 6.260 -22.626 1.00 97.69 273 GLU A C 1
ATOM 2216 O O . GLU A 1 273 ? 27.071 6.273 -21.520 1.00 97.69 273 GLU A O 1
ATOM 2221 N N . ILE A 1 274 ? 28.511 5.332 -22.960 1.00 96.50 274 ILE A N 1
ATOM 2222 C CA . ILE A 1 274 ? 28.940 4.258 -22.050 1.00 96.50 274 ILE A CA 1
ATOM 2223 C C . ILE A 1 274 ? 29.536 4.830 -20.760 1.00 96.50 274 ILE A C 1
ATOM 2225 O O . ILE A 1 274 ? 29.275 4.301 -19.680 1.00 96.50 274 ILE A O 1
ATOM 2229 N N . GLU A 1 275 ? 30.336 5.893 -20.850 1.00 97.38 275 GLU A N 1
ATOM 2230 C CA . GLU A 1 275 ? 30.914 6.516 -19.660 1.00 97.38 275 GLU A CA 1
ATOM 2231 C C . GLU A 1 275 ? 29.853 7.233 -18.812 1.00 97.38 275 GLU A C 1
ATOM 2233 O O . GLU A 1 275 ? 29.886 7.119 -17.590 1.00 97.38 275 GLU A O 1
ATOM 2238 N N . GLY A 1 276 ? 28.858 7.871 -19.439 1.00 96.69 276 GLY A N 1
ATOM 2239 C CA . GLY A 1 276 ? 27.689 8.411 -18.737 1.00 96.69 276 GLY A CA 1
ATOM 2240 C C . GLY A 1 276 ? 26.929 7.329 -17.964 1.00 96.69 276 GLY A C 1
ATOM 2241 O O . GLY A 1 276 ? 26.749 7.444 -16.755 1.00 96.69 276 GLY A O 1
ATOM 2242 N N . LEU A 1 277 ? 26.602 6.214 -18.625 1.00 96.44 277 LEU A N 1
ATOM 2243 C CA . LEU A 1 277 ? 25.914 5.083 -17.993 1.00 96.44 277 LEU A CA 1
ATOM 2244 C C . LEU A 1 277 ? 26.712 4.468 -16.832 1.00 96.44 277 LEU A C 1
ATOM 2246 O O . LEU A 1 277 ? 26.129 3.988 -15.864 1.00 96.44 277 LEU A O 1
ATOM 2250 N N . ARG A 1 278 ? 28.050 4.476 -16.894 1.00 96.56 278 ARG A N 1
ATOM 2251 C CA . ARG A 1 278 ? 28.901 4.011 -15.784 1.00 96.56 278 ARG A CA 1
ATOM 2252 C C . ARG A 1 278 ? 28.824 4.915 -14.561 1.00 96.56 278 ARG A C 1
ATOM 2254 O O . ARG A 1 278 ? 28.908 4.406 -13.445 1.00 96.56 278 ARG A O 1
ATOM 2261 N N . VAL A 1 279 ? 28.711 6.226 -14.760 1.00 97.12 279 VAL A N 1
ATOM 2262 C CA . VAL A 1 279 ? 28.514 7.177 -13.660 1.00 97.12 279 VAL A CA 1
ATOM 2263 C C . VAL A 1 279 ? 27.147 6.946 -13.019 1.00 97.12 279 VAL A C 1
ATOM 2265 O O . VAL A 1 279 ? 27.074 6.828 -11.798 1.00 97.12 279 VAL A O 1
ATOM 2268 N N . ASP A 1 280 ? 26.102 6.771 -13.829 1.00 94.25 280 ASP A N 1
ATOM 2269 C CA . ASP A 1 280 ? 24.750 6.502 -13.330 1.00 94.25 280 ASP A CA 1
ATOM 2270 C C . ASP A 1 280 ? 24.679 5.187 -12.538 1.00 94.25 280 ASP A C 1
ATOM 2272 O O . ASP A 1 280 ? 24.100 5.150 -11.454 1.00 94.25 280 ASP A O 1
ATOM 2276 N N . LEU A 1 281 ? 25.327 4.119 -13.023 1.00 94.25 281 LEU A N 1
ATOM 2277 C CA . LEU A 1 281 ? 25.405 2.838 -12.307 1.00 94.25 281 LEU A CA 1
ATOM 2278 C C . LEU A 1 281 ? 26.045 2.978 -10.921 1.00 94.25 281 LEU A C 1
ATOM 2280 O O . LEU A 1 281 ? 25.516 2.435 -9.958 1.00 94.25 281 LEU A O 1
ATOM 2284 N N . LYS A 1 282 ? 27.127 3.757 -10.795 1.00 95.31 282 LYS A N 1
ATOM 2285 C CA . LYS A 1 282 ? 27.733 4.039 -9.483 1.00 95.31 282 LYS A CA 1
ATOM 2286 C C . LYS A 1 282 ? 26.784 4.811 -8.566 1.00 95.31 282 LYS A C 1
ATOM 2288 O O . LYS A 1 282 ? 26.725 4.524 -7.376 1.00 95.31 282 LYS A O 1
ATOM 2293 N N . GLY A 1 283 ? 26.024 5.757 -9.119 1.00 95.38 283 GLY A N 1
ATOM 2294 C CA . GLY A 1 283 ? 25.000 6.482 -8.366 1.00 95.38 283 GLY A CA 1
ATOM 2295 C C . GLY A 1 283 ? 23.897 5.561 -7.837 1.00 95.38 283 GLY A C 1
ATOM 2296 O O . GLY A 1 283 ? 23.437 5.739 -6.710 1.00 95.38 283 GLY A O 1
ATOM 2297 N N . PHE A 1 284 ? 23.499 4.547 -8.610 1.00 94.25 284 PHE A N 1
ATOM 2298 C CA . PHE A 1 284 ? 22.545 3.538 -8.147 1.00 94.25 284 PHE A CA 1
ATOM 2299 C C . PHE A 1 284 ? 23.119 2.637 -7.050 1.00 94.25 284 PHE A C 1
ATOM 2301 O O . PHE A 1 284 ? 22.406 2.368 -6.085 1.00 94.25 284 PHE A O 1
ATOM 2308 N N . ASP A 1 285 ? 24.389 2.231 -7.145 1.00 93.50 285 ASP A N 1
ATOM 2309 C CA . ASP A 1 285 ? 25.049 1.436 -6.099 1.00 93.50 285 ASP A CA 1
ATOM 2310 C C . ASP A 1 285 ? 25.083 2.198 -4.755 1.00 93.50 285 ASP A C 1
ATOM 2312 O O . ASP A 1 285 ? 24.752 1.643 -3.707 1.00 93.50 285 ASP A O 1
ATOM 2316 N N . GLU A 1 286 ? 25.407 3.497 -4.773 1.00 96.06 286 GLU A N 1
ATOM 2317 C CA . GLU A 1 286 ? 25.394 4.350 -3.572 1.00 96.06 286 GLU A CA 1
ATOM 2318 C C . GLU A 1 286 ? 23.984 4.489 -2.971 1.00 96.06 286 GLU A C 1
ATOM 2320 O O . GLU A 1 286 ? 23.807 4.421 -1.751 1.00 96.06 286 GLU A O 1
ATOM 2325 N N . GLN A 1 287 ? 22.958 4.644 -3.815 1.00 93.25 287 GLN A N 1
ATOM 2326 C CA . GLN A 1 287 ? 21.564 4.683 -3.365 1.00 93.25 287 GLN A CA 1
ATOM 2327 C C . GLN A 1 287 ? 21.106 3.347 -2.769 1.00 93.25 287 GLN A C 1
ATOM 2329 O O . GLN A 1 287 ? 20.360 3.341 -1.786 1.00 93.25 287 GLN A O 1
ATOM 2334 N N . GLU A 1 288 ? 21.543 2.221 -3.336 1.00 96.25 288 GLU A N 1
ATOM 2335 C CA . GLU A 1 288 ? 21.222 0.890 -2.823 1.00 96.25 288 GLU A CA 1
ATOM 2336 C C . GLU A 1 288 ? 21.796 0.687 -1.415 1.00 96.25 288 GLU A C 1
ATOM 2338 O O . GLU A 1 288 ? 21.088 0.209 -0.524 1.00 96.25 288 GLU A O 1
ATOM 2343 N N . GLU A 1 289 ? 23.043 1.099 -1.180 1.00 96.56 289 GLU A N 1
ATOM 2344 C CA . GLU A 1 289 ? 23.667 1.002 0.143 1.00 96.56 289 GLU A CA 1
ATOM 2345 C C . GLU A 1 289 ? 22.973 1.902 1.177 1.00 96.56 289 GLU A C 1
ATOM 2347 O O . GLU A 1 289 ? 22.653 1.441 2.277 1.00 96.56 289 GLU A O 1
ATOM 2352 N N . LEU A 1 290 ? 22.604 3.136 0.813 1.00 95.94 290 LEU A N 1
ATOM 2353 C CA . LEU A 1 290 ? 21.805 4.006 1.688 1.00 95.94 290 LEU A CA 1
ATOM 2354 C C . LEU A 1 290 ? 20.443 3.385 2.038 1.00 95.94 290 LEU A C 1
ATOM 2356 O O . LEU A 1 290 ? 19.992 3.452 3.188 1.00 95.94 290 LEU A O 1
ATOM 2360 N N . ALA A 1 291 ? 19.788 2.742 1.069 1.00 95.81 291 ALA A N 1
ATOM 2361 C CA . ALA A 1 291 ? 18.529 2.042 1.300 1.00 95.81 291 ALA A CA 1
ATOM 2362 C C . ALA A 1 291 ? 18.710 0.824 2.224 1.00 95.81 291 ALA A C 1
ATOM 2364 O O . ALA A 1 291 ? 17.883 0.597 3.110 1.00 95.81 291 ALA A O 1
ATOM 2365 N N . LYS A 1 292 ? 19.800 0.058 2.076 1.00 96.81 292 LYS A N 1
ATOM 2366 C CA . LYS A 1 292 ? 20.136 -1.065 2.971 1.00 96.81 292 LYS A CA 1
ATOM 2367 C C . LYS A 1 292 ? 20.383 -0.602 4.404 1.00 96.81 292 LYS A C 1
ATOM 2369 O O . LYS A 1 292 ? 19.874 -1.224 5.343 1.00 96.81 292 LYS A O 1
ATOM 2374 N N . GLU A 1 293 ? 21.107 0.498 4.591 1.00 97.38 293 GLU A N 1
ATOM 2375 C CA . GLU A 1 293 ? 21.332 1.077 5.917 1.00 97.38 293 GLU A CA 1
ATOM 2376 C C . GLU A 1 293 ? 20.023 1.538 6.566 1.00 97.38 293 GLU A C 1
ATOM 2378 O O . GLU A 1 293 ? 19.768 1.223 7.732 1.00 97.38 293 GLU A O 1
ATOM 2383 N N . SER A 1 294 ? 19.166 2.234 5.812 1.00 96.44 294 SER A N 1
ATOM 2384 C CA . SER A 1 294 ? 17.847 2.672 6.284 1.00 96.44 294 SER A CA 1
ATOM 2385 C C . SER A 1 294 ? 16.968 1.484 6.688 1.00 96.44 294 SER A C 1
ATOM 2387 O O . SER A 1 294 ? 16.448 1.453 7.805 1.00 96.44 294 SER A O 1
ATOM 2389 N N . ASN A 1 295 ? 16.892 0.449 5.846 1.00 94.81 295 ASN A N 1
ATOM 2390 C CA . ASN A 1 295 ? 16.143 -0.773 6.143 1.00 94.81 295 ASN A CA 1
ATOM 2391 C C . ASN A 1 295 ? 16.660 -1.477 7.404 1.00 94.81 295 ASN A C 1
ATOM 2393 O O . ASN A 1 295 ? 15.869 -1.960 8.211 1.00 94.81 295 ASN A O 1
ATOM 2397 N N . THR A 1 296 ? 17.977 -1.497 7.620 1.00 97.50 296 THR A N 1
ATOM 2398 C CA . THR A 1 296 ? 18.575 -2.090 8.826 1.00 97.50 296 THR A CA 1
ATOM 2399 C C . THR A 1 296 ? 18.180 -1.328 10.095 1.00 97.50 296 THR A C 1
ATOM 2401 O O . THR A 1 296 ? 17.989 -1.945 11.142 1.00 97.50 296 THR A O 1
ATOM 2404 N N . ARG A 1 297 ? 18.033 0.003 10.025 1.00 97.19 297 ARG A N 1
ATOM 2405 C CA . ARG A 1 297 ? 17.533 0.814 11.150 1.00 97.19 297 ARG A CA 1
ATOM 2406 C C . ARG A 1 297 ? 16.060 0.526 11.423 1.00 97.19 297 ARG A C 1
ATOM 2408 O O . ARG A 1 297 ? 15.722 0.191 12.551 1.00 97.19 297 ARG A O 1
ATOM 2415 N N . ILE A 1 298 ? 15.228 0.531 10.380 1.00 96.38 298 ILE A N 1
ATOM 2416 C CA . ILE A 1 298 ? 13.791 0.235 10.490 1.00 96.38 298 ILE A CA 1
ATOM 2417 C C . ILE A 1 298 ? 13.558 -1.149 11.110 1.00 96.38 298 ILE A C 1
ATOM 2419 O O . ILE A 1 298 ? 12.696 -1.299 11.969 1.00 96.38 298 ILE A O 1
ATOM 2423 N N . LEU A 1 299 ? 14.345 -2.161 10.731 1.00 95.50 299 LEU A N 1
ATOM 2424 C CA . LEU A 1 299 ? 14.238 -3.498 11.323 1.00 95.50 299 LEU A CA 1
ATOM 2425 C C . LEU A 1 299 ? 14.533 -3.508 12.830 1.00 95.50 299 LEU A C 1
ATOM 2427 O O . LEU A 1 299 ? 13.843 -4.203 13.572 1.00 95.50 299 LEU A O 1
ATOM 2431 N N . LYS A 1 300 ? 15.512 -2.723 13.296 1.00 97.81 300 LYS A N 1
ATOM 2432 C CA . LYS A 1 300 ? 15.801 -2.583 14.735 1.00 97.81 300 LYS A CA 1
ATOM 2433 C C . LYS A 1 300 ? 14.670 -1.873 15.478 1.00 97.81 300 LYS A C 1
ATOM 2435 O O . LYS A 1 300 ? 14.354 -2.260 16.601 1.00 97.81 300 LYS A O 1
ATOM 2440 N N . ASP A 1 301 ? 14.058 -0.871 14.853 1.00 96.19 301 ASP A N 1
ATOM 2441 C CA . ASP A 1 301 ? 12.924 -0.146 15.432 1.00 96.19 301 ASP A CA 1
ATOM 2442 C C . ASP A 1 301 ? 11.689 -1.051 15.544 1.00 96.19 301 ASP A C 1
ATOM 2444 O O . ASP A 1 301 ? 11.023 -1.054 16.579 1.00 96.19 301 ASP A O 1
ATOM 2448 N N . ILE A 1 302 ? 11.427 -1.880 14.525 1.00 96.06 302 ILE A N 1
ATOM 2449 C CA . ILE A 1 302 ? 10.370 -2.902 14.560 1.00 96.06 302 ILE A CA 1
ATOM 2450 C C . ILE A 1 302 ? 10.607 -3.869 15.722 1.00 96.06 302 ILE A C 1
ATOM 2452 O O . ILE A 1 302 ? 9.708 -4.071 16.532 1.00 96.06 302 ILE A O 1
ATOM 2456 N N . GLU A 1 303 ? 11.821 -4.405 15.858 1.00 97.69 303 GLU A N 1
ATOM 2457 C CA . GLU A 1 303 ? 12.155 -5.340 16.939 1.00 97.69 303 GLU A CA 1
ATOM 2458 C C . GLU A 1 303 ? 11.984 -4.701 18.332 1.00 97.69 303 GLU A C 1
ATOM 2460 O O . GLU A 1 303 ? 11.531 -5.338 19.285 1.00 97.69 303 GLU A O 1
ATOM 2465 N N . HIS A 1 304 ? 12.326 -3.417 18.469 1.00 97.69 304 HIS A N 1
ATOM 2466 C CA . HIS A 1 304 ? 12.112 -2.668 19.704 1.00 97.69 304 HIS A CA 1
ATOM 2467 C C . HIS A 1 304 ? 10.619 -2.472 20.016 1.00 97.69 304 HIS A C 1
ATOM 2469 O O . HIS A 1 304 ? 10.205 -2.681 21.158 1.00 97.69 304 HIS A O 1
ATOM 2475 N N . LEU A 1 305 ? 9.806 -2.107 19.020 1.00 96.19 305 LEU A N 1
ATOM 2476 C CA . LEU A 1 305 ? 8.358 -1.943 19.179 1.00 96.19 305 LEU A CA 1
ATOM 2477 C C . LEU A 1 305 ? 7.662 -3.268 19.506 1.00 96.19 305 LEU A C 1
ATOM 2479 O O . LEU A 1 305 ? 6.795 -3.299 20.375 1.00 96.19 305 LEU A O 1
ATOM 2483 N N . GLU A 1 306 ? 8.070 -4.372 18.880 1.00 96.62 306 GLU A N 1
ATOM 2484 C CA . GLU A 1 306 ? 7.558 -5.711 19.198 1.00 96.62 306 GLU A CA 1
ATOM 2485 C C . GLU A 1 306 ? 7.815 -6.070 20.668 1.00 96.62 306 GLU A C 1
ATOM 2487 O O . GLU A 1 306 ? 6.898 -6.509 21.366 1.00 96.62 306 GLU A O 1
ATOM 2492 N N . ARG A 1 307 ? 9.023 -5.786 21.178 1.00 97.81 307 ARG A N 1
ATOM 2493 C CA . ARG A 1 307 ? 9.349 -5.964 22.603 1.00 97.81 307 ARG A CA 1
ATOM 2494 C C . ARG A 1 307 ? 8.490 -5.086 23.519 1.00 97.81 307 ARG A C 1
ATOM 2496 O O . ARG A 1 307 ? 8.076 -5.547 24.581 1.00 97.81 307 ARG A O 1
ATOM 2503 N N . GLN A 1 308 ? 8.198 -3.843 23.134 1.00 95.00 308 GLN A N 1
ATOM 2504 C CA . GLN A 1 308 ? 7.305 -2.973 23.912 1.00 95.00 308 GLN A CA 1
ATOM 2505 C C . GLN A 1 308 ? 5.864 -3.497 23.945 1.00 95.00 308 GLN A C 1
ATOM 2507 O O . GLN A 1 308 ? 5.247 -3.516 25.011 1.00 95.00 308 GLN A O 1
ATOM 2512 N N . ILE A 1 309 ? 5.346 -3.968 22.807 1.00 95.31 309 ILE A N 1
ATOM 2513 C CA . ILE A 1 309 ? 4.005 -4.560 22.712 1.00 95.31 309 ILE A CA 1
ATOM 2514 C C . ILE A 1 309 ? 3.900 -5.794 23.612 1.00 95.31 309 ILE A C 1
ATOM 2516 O O . ILE A 1 309 ? 2.897 -5.957 24.309 1.00 95.31 309 ILE A O 1
ATOM 2520 N N . GLU A 1 310 ? 4.919 -6.654 23.635 1.00 97.19 310 GLU A N 1
ATOM 2521 C CA . GLU A 1 310 ? 4.930 -7.844 24.490 1.00 97.19 310 GLU A CA 1
ATOM 2522 C C . GLU A 1 310 ? 4.893 -7.475 25.983 1.00 97.19 310 GLU A C 1
ATOM 2524 O O . GLU A 1 310 ? 4.083 -8.025 26.737 1.00 97.19 310 GLU A O 1
ATOM 2529 N N . LEU A 1 311 ? 5.686 -6.479 26.397 1.00 96.56 311 LEU A N 1
ATOM 2530 C CA . LEU A 1 311 ? 5.704 -5.973 27.774 1.00 96.56 311 LEU A CA 1
ATOM 2531 C C . LEU A 1 311 ? 4.353 -5.377 28.201 1.00 96.56 311 LEU A C 1
ATOM 2533 O O . LEU A 1 311 ? 3.844 -5.710 29.277 1.00 96.56 311 LEU A O 1
ATOM 2537 N N . GLU A 1 312 ? 3.738 -4.535 27.367 1.00 93.81 312 GLU A N 1
ATOM 2538 C CA . GLU A 1 312 ? 2.416 -3.958 27.655 1.00 93.81 312 GLU A CA 1
ATOM 2539 C C . GLU A 1 312 ? 1.304 -5.019 27.635 1.00 93.81 312 GLU A C 1
ATOM 2541 O O . GLU A 1 312 ? 0.395 -5.003 28.471 1.00 93.81 312 GLU A O 1
ATOM 2546 N N . THR A 1 313 ? 1.408 -6.025 26.764 1.00 92.62 313 THR A N 1
ATOM 2547 C CA . THR A 1 313 ? 0.481 -7.167 26.747 1.00 92.62 313 THR A CA 1
ATOM 2548 C C . THR A 1 313 ? 0.585 -7.985 28.037 1.00 92.62 313 THR A C 1
ATOM 2550 O O . THR A 1 313 ? -0.432 -8.433 28.583 1.00 92.62 313 THR A O 1
ATOM 2553 N N . GLU A 1 314 ? 1.792 -8.185 28.571 1.00 96.31 314 GLU A N 1
ATOM 2554 C CA . GLU A 1 314 ? 1.989 -8.872 29.849 1.00 96.31 314 GLU A CA 1
ATOM 2555 C C . GLU A 1 314 ? 1.411 -8.064 31.020 1.00 96.31 314 GLU A C 1
ATOM 2557 O O . GLU A 1 314 ? 0.709 -8.622 31.872 1.00 96.31 314 GLU A O 1
ATOM 2562 N N . LYS A 1 315 ? 1.658 -6.749 31.049 1.00 95.94 315 LYS A N 1
ATOM 2563 C CA . LYS A 1 315 ? 1.115 -5.824 32.054 1.00 95.94 315 LYS A CA 1
ATOM 2564 C C . LYS A 1 315 ? -0.415 -5.816 32.036 1.00 95.94 315 LYS A C 1
ATOM 2566 O O . LYS A 1 315 ? -1.034 -6.127 33.054 1.00 95.94 315 LYS A O 1
ATOM 2571 N N . THR A 1 316 ? -1.015 -5.638 30.861 1.00 91.19 316 THR A N 1
ATOM 2572 C CA . THR A 1 316 ? -2.471 -5.703 30.654 1.00 91.19 316 THR A CA 1
ATOM 2573 C C . THR A 1 316 ? -3.047 -7.038 31.133 1.00 91.19 316 THR A C 1
ATOM 2575 O O . THR A 1 316 ? -4.083 -7.087 31.798 1.00 91.19 316 THR A O 1
ATOM 2578 N N . ASN A 1 317 ? -2.364 -8.155 30.867 1.00 93.44 317 ASN A N 1
ATOM 2579 C CA . ASN A 1 317 ? -2.792 -9.464 31.360 1.00 93.44 317 ASN A CA 1
ATOM 2580 C C . ASN A 1 317 ? -2.692 -9.597 32.888 1.00 93.44 317 ASN A C 1
ATOM 2582 O O . ASN A 1 317 ? -3.564 -10.230 33.495 1.00 93.44 317 ASN A O 1
ATOM 2586 N N . LYS A 1 318 ? -1.661 -9.027 33.525 1.00 94.62 318 LYS A N 1
ATOM 2587 C CA . LYS A 1 318 ? -1.541 -8.984 34.994 1.00 94.62 318 LYS A CA 1
ATOM 2588 C C . LYS A 1 318 ? -2.677 -8.172 35.610 1.00 94.62 318 LYS A C 1
ATOM 2590 O O . LYS A 1 318 ? -3.296 -8.648 36.563 1.00 94.62 318 LYS A O 1
ATOM 2595 N N . ASP A 1 319 ? -3.004 -7.021 35.038 1.00 91.31 319 ASP A N 1
ATOM 2596 C CA . ASP A 1 319 ? -4.081 -6.166 35.540 1.00 91.31 319 ASP A CA 1
ATOM 2597 C C . ASP A 1 319 ? -5.459 -6.784 35.295 1.00 91.31 319 ASP A C 1
ATOM 2599 O O . ASP A 1 319 ? -6.280 -6.828 36.210 1.00 91.31 319 ASP A O 1
ATOM 2603 N N . ARG A 1 320 ? -5.677 -7.438 34.147 1.00 93.00 320 ARG A N 1
ATOM 2604 C CA . ARG A 1 320 ? -6.886 -8.242 33.903 1.00 93.00 320 ARG A CA 1
ATOM 2605 C C . ARG A 1 320 ? -7.075 -9.337 34.958 1.00 93.00 320 ARG A C 1
ATOM 2607 O O . ARG A 1 320 ? -8.187 -9.541 35.440 1.00 93.00 320 ARG A O 1
ATOM 2614 N N . ARG A 1 321 ? -5.999 -10.027 35.360 1.00 94.06 321 ARG A N 1
ATOM 2615 C CA . ARG A 1 321 ? -6.048 -11.037 36.438 1.00 94.06 321 ARG A CA 1
ATOM 2616 C C . ARG A 1 321 ? -6.351 -10.414 37.802 1.00 94.06 321 ARG A C 1
ATOM 2618 O O . ARG A 1 321 ? -7.074 -11.025 38.584 1.00 94.06 321 ARG A O 1
ATOM 2625 N N . ARG A 1 322 ? -5.803 -9.232 38.108 1.00 92.88 322 ARG A N 1
ATOM 2626 C CA . ARG A 1 322 ? -6.108 -8.497 39.350 1.00 92.88 322 ARG A CA 1
ATOM 2627 C C . ARG A 1 322 ? -7.572 -8.061 39.388 1.00 92.88 322 ARG A C 1
ATOM 2629 O O . ARG A 1 322 ? -8.242 -8.327 40.381 1.00 92.88 322 ARG A O 1
ATOM 2636 N N . ASN A 1 323 ? -8.077 -7.496 38.295 1.00 91.12 323 ASN A N 1
ATOM 2637 C CA . ASN A 1 323 ? -9.469 -7.067 38.175 1.00 91.12 323 ASN A CA 1
ATOM 2638 C C . ASN A 1 323 ? -10.442 -8.242 38.298 1.00 91.12 323 ASN A C 1
ATOM 2640 O O . ASN A 1 323 ? -11.423 -8.132 39.023 1.00 91.12 323 ASN A O 1
ATOM 2644 N N . ALA A 1 324 ? -10.140 -9.397 37.694 1.00 94.62 324 ALA A N 1
ATOM 2645 C CA . ALA A 1 324 ? -10.958 -10.600 37.862 1.00 94.62 324 ALA A CA 1
ATOM 2646 C C . ALA A 1 324 ? -11.093 -11.020 39.340 1.00 94.62 324 ALA A C 1
ATOM 2648 O O . ALA A 1 324 ? -12.195 -11.315 39.792 1.00 94.62 324 ALA A O 1
ATOM 2649 N N . ARG A 1 325 ? -10.000 -10.965 40.119 1.00 94.56 325 ARG A N 1
ATOM 2650 C CA . ARG A 1 325 ? -10.030 -11.259 41.567 1.00 94.56 325 ARG A CA 1
ATOM 2651 C C . ARG A 1 325 ? -10.815 -10.222 42.369 1.00 94.56 325 ARG A C 1
ATOM 2653 O O . ARG A 1 325 ? -11.411 -10.561 43.384 1.00 94.56 325 ARG A O 1
ATOM 2660 N N . LEU A 1 326 ? -10.773 -8.952 41.965 1.00 92.88 326 LEU A N 1
ATOM 2661 C CA . LEU A 1 326 ? -11.554 -7.895 42.614 1.00 92.88 326 LEU A CA 1
ATOM 2662 C C . LEU A 1 326 ? -13.052 -8.082 42.367 1.00 92.88 326 LEU A C 1
ATOM 2664 O O . LEU A 1 326 ? -13.829 -7.945 43.305 1.00 92.88 326 LEU A O 1
ATOM 2668 N N . ILE A 1 327 ? -13.441 -8.445 41.141 1.00 93.50 327 ILE A N 1
ATOM 2669 C CA . ILE A 1 327 ? -14.834 -8.753 40.789 1.00 93.50 327 ILE A CA 1
ATOM 2670 C C . ILE A 1 327 ? -15.344 -9.949 41.602 1.00 93.50 327 ILE A C 1
ATOM 2672 O O . ILE A 1 327 ? -16.435 -9.884 42.157 1.00 93.50 327 ILE A O 1
ATOM 2676 N N . GLU A 1 328 ? -14.545 -11.012 41.731 1.00 94.81 328 GLU A N 1
ATOM 2677 C CA . GLU A 1 328 ? -14.889 -12.182 42.551 1.00 94.81 328 GLU A CA 1
ATOM 2678 C C . GLU A 1 328 ? -15.144 -11.792 44.017 1.00 94.81 328 GLU A C 1
ATOM 2680 O O . GLU A 1 328 ? -16.217 -12.066 44.548 1.00 94.81 328 GLU A O 1
ATOM 2685 N N . LYS A 1 329 ? -14.229 -11.029 44.633 1.00 94.38 329 LYS A N 1
ATOM 2686 C CA . LYS A 1 329 ? -14.410 -10.509 46.001 1.00 94.38 329 LYS A CA 1
ATOM 2687 C C . LYS A 1 329 ? -15.621 -9.589 46.145 1.00 94.38 329 LYS A C 1
ATOM 2689 O O . LYS A 1 329 ? -16.270 -9.587 47.187 1.00 94.38 329 LYS A O 1
ATOM 2694 N N . PHE A 1 330 ? -15.906 -8.767 45.137 1.00 92.88 330 PHE A N 1
ATOM 2695 C CA . PHE A 1 330 ? -17.072 -7.888 45.152 1.00 92.88 330 PHE A CA 1
ATOM 2696 C C . PHE A 1 330 ? -18.369 -8.704 45.170 1.00 92.88 330 PHE A C 1
ATOM 2698 O O . PHE A 1 330 ? -19.245 -8.428 45.989 1.00 92.88 330 PHE A O 1
ATOM 2705 N N . ASN A 1 331 ? -18.453 -9.747 44.341 1.00 92.12 331 ASN A N 1
ATOM 2706 C CA . ASN A 1 331 ? -19.600 -10.653 44.310 1.00 92.12 331 ASN A CA 1
ATOM 2707 C C . ASN A 1 331 ? -19.770 -11.399 45.644 1.00 92.12 331 ASN A C 1
ATOM 2709 O O . ASN A 1 331 ? -20.880 -11.438 46.167 1.00 92.12 331 ASN A O 1
ATOM 2713 N N . GLU A 1 332 ? -18.684 -11.901 46.248 1.00 93.88 332 GLU A N 1
ATOM 2714 C CA . GLU A 1 332 ? -18.722 -12.535 47.580 1.00 93.88 332 GLU A CA 1
ATOM 2715 C C . GLU A 1 332 ? -19.294 -11.593 48.655 1.00 93.88 332 GLU A C 1
ATOM 2717 O O . GLU A 1 332 ? -20.126 -11.987 49.476 1.00 93.88 332 GLU A O 1
ATOM 2722 N N . ILE A 1 333 ? -18.872 -10.323 48.651 1.00 92.62 333 ILE A N 1
ATOM 2723 C CA . ILE A 1 333 ? -19.382 -9.311 49.585 1.00 92.62 333 ILE A CA 1
ATOM 2724 C C . ILE A 1 333 ? -20.863 -9.027 49.317 1.00 92.62 333 ILE A C 1
ATOM 2726 O O . ILE A 1 333 ? -21.640 -8.900 50.266 1.00 92.62 333 ILE A O 1
ATOM 2730 N N . GLN A 1 334 ? -21.263 -8.932 48.048 1.00 91.25 334 GLN A N 1
ATOM 2731 C CA . GLN A 1 334 ? -22.645 -8.666 47.659 1.00 91.25 334 GLN A CA 1
ATOM 2732 C C . GLN A 1 334 ? -23.579 -9.814 48.077 1.00 91.25 334 GLN A C 1
ATOM 2734 O O . GLN A 1 334 ? -24.650 -9.559 48.632 1.00 91.25 334 GLN A O 1
ATOM 2739 N N . GLU A 1 335 ? -23.153 -11.068 47.905 1.00 91.94 335 GLU A N 1
ATOM 2740 C CA . GLU A 1 335 ? -23.871 -12.253 48.388 1.00 91.94 335 GLU A CA 1
ATOM 2741 C C . GLU A 1 335 ? -23.981 -12.267 49.919 1.00 91.94 335 GLU A C 1
ATOM 2743 O O . GLU A 1 335 ? -25.071 -12.449 50.464 1.00 91.94 335 GLU A O 1
ATOM 2748 N N . ALA A 1 336 ? -22.885 -11.993 50.635 1.00 90.56 336 ALA A N 1
ATOM 2749 C CA . ALA A 1 336 ? -22.902 -11.907 52.095 1.00 90.56 336 ALA A CA 1
ATOM 2750 C C . ALA A 1 336 ? -23.837 -10.795 52.606 1.00 90.56 336 ALA A C 1
ATOM 2752 O O . ALA A 1 336 ? -24.485 -10.945 53.649 1.00 90.56 336 ALA A O 1
ATOM 2753 N N . PHE A 1 337 ? -23.923 -9.678 51.879 1.00 88.12 337 PHE A N 1
ATOM 2754 C CA . PHE A 1 337 ? -24.840 -8.587 52.191 1.00 88.12 337 PHE A CA 1
ATOM 2755 C C . PHE A 1 337 ? -26.302 -9.000 51.978 1.00 88.12 337 PHE A C 1
ATOM 2757 O O . PHE A 1 337 ? -27.128 -8.767 52.861 1.00 88.12 337 PHE A O 1
ATOM 2764 N N . ALA A 1 338 ? -26.609 -9.682 50.868 1.00 88.56 338 ALA A N 1
ATOM 2765 C CA . ALA A 1 338 ? -27.943 -10.213 50.587 1.00 88.56 338 ALA A CA 1
ATOM 2766 C C . ALA A 1 338 ? -28.405 -11.216 51.662 1.00 88.56 338 ALA A C 1
ATOM 2768 O O . ALA A 1 338 ? -29.535 -11.124 52.148 1.00 88.56 338 ALA A O 1
ATOM 2769 N N . ILE A 1 339 ? -27.514 -12.112 52.107 1.00 89.00 339 ILE A N 1
ATOM 2770 C CA . ILE A 1 339 ? -27.795 -13.057 53.200 1.00 89.00 339 ILE A CA 1
ATOM 2771 C C . ILE A 1 339 ? -28.130 -12.295 54.490 1.00 89.00 339 ILE A C 1
ATOM 2773 O O . ILE A 1 339 ? -29.206 -12.497 55.054 1.00 89.00 339 ILE A O 1
ATOM 2777 N N . LYS A 1 340 ? -27.276 -11.356 54.924 1.00 86.88 340 LYS A N 1
ATOM 2778 C CA . LYS A 1 340 ? -27.512 -10.561 56.147 1.00 86.88 340 LYS A CA 1
ATOM 2779 C C . LYS A 1 340 ? -28.790 -9.726 56.091 1.00 86.88 340 LYS A C 1
ATOM 2781 O O . LYS A 1 340 ? -29.439 -9.526 57.118 1.00 86.88 340 LYS A O 1
ATOM 2786 N N . GLN A 1 341 ? -29.141 -9.204 54.920 1.00 83.00 341 GLN A N 1
ATOM 2787 C CA . GLN A 1 341 ? -30.374 -8.447 54.743 1.00 83.00 341 GLN A CA 1
ATOM 2788 C C . GLN A 1 341 ? -31.602 -9.353 54.897 1.00 83.00 341 GLN A C 1
ATOM 2790 O O . GLN A 1 341 ? -32.506 -9.012 55.659 1.00 83.00 341 GLN A O 1
ATOM 2795 N N . SER A 1 342 ? -31.578 -10.549 54.300 1.00 81.25 342 SER A N 1
ATOM 2796 C CA . SER A 1 342 ? -32.641 -11.546 54.479 1.00 81.25 342 SER A CA 1
ATOM 2797 C C . SER A 1 342 ? -32.789 -12.009 55.940 1.00 81.25 342 SER A C 1
ATOM 2799 O O . SER A 1 342 ? -33.907 -12.179 56.426 1.00 81.25 342 SER A O 1
ATOM 2801 N N . GLU A 1 343 ? -31.685 -12.129 56.689 1.00 82.00 343 GLU A N 1
ATOM 2802 C CA . GLU A 1 343 ? -31.706 -12.461 58.123 1.00 82.00 343 GLU A CA 1
ATOM 2803 C C . GLU A 1 343 ? -32.340 -11.345 58.971 1.00 82.00 343 GLU A C 1
ATOM 2805 O O . GLU A 1 343 ? -33.121 -11.626 59.885 1.00 82.00 343 GLU A O 1
ATOM 2810 N N . ARG A 1 344 ? -32.055 -10.071 58.657 1.00 75.00 344 ARG A N 1
ATOM 2811 C CA . ARG A 1 344 ? -32.694 -8.918 59.320 1.00 75.00 344 ARG A CA 1
ATOM 2812 C C . ARG A 1 344 ? -34.186 -8.841 59.018 1.00 75.00 344 ARG A C 1
ATOM 2814 O O . ARG A 1 344 ? -34.968 -8.565 59.925 1.00 75.00 344 ARG A O 1
ATOM 2821 N N . GLU A 1 345 ? -34.586 -9.111 57.780 1.00 72.25 345 GLU A N 1
ATOM 2822 C CA . GLU A 1 345 ? -35.997 -9.161 57.381 1.00 72.25 345 GLU A CA 1
ATOM 2823 C C . GLU A 1 345 ? -36.738 -10.320 58.072 1.00 72.25 345 GLU A C 1
ATOM 2825 O O . GLU A 1 345 ? -37.872 -10.149 58.520 1.00 72.25 345 GLU A O 1
ATOM 2830 N N . ALA A 1 346 ? -36.077 -11.466 58.278 1.00 66.75 346 ALA A N 1
ATOM 2831 C CA . ALA A 1 346 ? -36.623 -12.589 59.043 1.00 66.75 346 ALA A CA 1
ATOM 2832 C C . ALA A 1 346 ? -36.763 -12.293 60.553 1.00 66.75 346 ALA A C 1
ATOM 2834 O O . ALA A 1 346 ? -37.688 -12.797 61.196 1.00 66.75 346 ALA A O 1
ATOM 2835 N N . GLN A 1 347 ? -35.891 -11.456 61.130 1.00 58.78 347 GLN A N 1
ATOM 2836 C CA . GLN A 1 347 ? -35.976 -11.014 62.533 1.00 58.78 347 GLN A CA 1
ATOM 2837 C C . GLN A 1 347 ? -36.896 -9.791 62.744 1.00 58.78 347 GLN A C 1
ATOM 2839 O O . GLN A 1 347 ? -37.341 -9.533 63.864 1.00 58.78 347 GLN A O 1
ATOM 2844 N N . GLY A 1 348 ? -37.253 -9.068 61.681 1.00 49.84 348 GLY A N 1
ATOM 2845 C CA . GLY A 1 348 ? -38.018 -7.817 61.702 1.00 49.84 348 GLY A CA 1
ATOM 2846 C C . GLY A 1 348 ? -39.545 -7.951 61.722 1.00 49.84 348 GLY A C 1
ATOM 2847 O O . GLY A 1 348 ? -40.222 -7.159 61.075 1.00 49.84 348 GLY A O 1
ATOM 2848 N N . LYS A 1 349 ? -40.130 -8.908 62.463 1.00 46.41 349 LYS A N 1
ATOM 2849 C CA . LYS A 1 349 ? -41.604 -9.031 62.618 1.00 46.41 349 LYS A CA 1
ATOM 2850 C C . LYS A 1 349 ? -42.184 -8.381 63.885 1.00 46.41 349 LYS A C 1
ATOM 2852 O O . LYS A 1 349 ? -43.314 -8.671 64.275 1.00 46.41 349 LYS A O 1
ATOM 2857 N N . ARG A 1 350 ? -41.441 -7.470 64.518 1.00 45.56 350 ARG A N 1
ATOM 2858 C CA . ARG A 1 350 ? -41.943 -6.538 65.542 1.00 45.56 350 ARG A CA 1
ATOM 2859 C C . ARG A 1 350 ? -41.206 -5.207 65.433 1.00 45.56 350 ARG A C 1
ATOM 2861 O O . ARG A 1 350 ? -40.152 -5.057 66.029 1.00 45.56 350 ARG A O 1
ATOM 2868 N N . SER A 1 351 ? -41.767 -4.267 64.682 1.00 39.19 351 SER A N 1
ATOM 2869 C CA . SER A 1 351 ? -41.956 -2.872 65.107 1.00 39.19 351 SER A CA 1
ATOM 2870 C C . SER A 1 351 ? -42.416 -2.052 63.902 1.00 39.19 351 SER A C 1
ATOM 2872 O O . SER A 1 351 ? -41.629 -1.643 63.056 1.00 39.19 351 SER A O 1
ATOM 2874 N N . THR A 1 352 ? -43.723 -1.842 63.814 1.00 45.25 352 THR A N 1
ATOM 2875 C CA . THR A 1 352 ? -44.332 -0.754 63.051 1.00 45.25 352 THR A CA 1
ATOM 2876 C C . THR A 1 352 ? -44.061 0.556 63.781 1.00 45.25 352 THR A C 1
ATOM 2878 O O . THR A 1 352 ? -44.688 0.776 64.814 1.00 45.25 352 THR A O 1
ATOM 2881 N N . VAL A 1 353 ? -43.208 1.433 63.246 1.00 36.88 353 VAL A N 1
ATOM 2882 C CA . VAL A 1 353 ? -43.347 2.885 63.447 1.00 36.88 353 VAL A CA 1
ATOM 2883 C C . VAL A 1 353 ? -42.923 3.621 62.178 1.00 36.88 353 VAL A C 1
ATOM 2885 O O . VAL A 1 353 ? -41.853 3.392 61.622 1.00 36.88 353 VAL A O 1
ATOM 2888 N N . SER A 1 354 ? -43.848 4.479 61.760 1.00 43.75 354 SER A N 1
ATOM 2889 C CA . SER A 1 354 ? -43.848 5.404 60.637 1.00 43.75 354 SER A CA 1
ATOM 2890 C C . SER A 1 354 ? -42.598 6.285 60.551 1.00 43.75 354 SER A C 1
ATOM 2892 O O . SER A 1 354 ? -42.153 6.834 61.557 1.00 43.75 354 SER A O 1
ATOM 2894 N N . SER A 1 355 ? -42.102 6.488 59.333 1.00 35.31 355 SER A N 1
ATOM 2895 C CA . SER A 1 355 ? -41.279 7.642 58.974 1.00 35.31 355 SER A CA 1
ATOM 2896 C C . SER A 1 355 ? -41.726 8.110 57.595 1.00 35.31 355 SER A C 1
ATOM 2898 O O . SER A 1 355 ? -41.242 7.631 56.572 1.00 35.31 355 SER A O 1
ATOM 2900 N N . GLU A 1 356 ? -42.682 9.033 57.591 1.00 39.47 356 GLU A N 1
ATOM 2901 C CA . GLU A 1 356 ? -43.043 9.855 56.440 1.00 39.47 356 GLU A CA 1
ATOM 2902 C C . GLU A 1 356 ? -41.826 10.702 56.033 1.00 39.47 356 GLU A C 1
ATOM 2904 O O . GLU A 1 356 ? -41.495 11.698 56.670 1.00 39.47 356 GLU A O 1
ATOM 2909 N N . GLY A 1 357 ? -41.132 10.273 54.982 1.00 38.00 357 GLY A N 1
ATOM 2910 C CA . GLY A 1 357 ? -40.331 11.144 54.127 1.00 38.00 357 GLY A CA 1
ATOM 2911 C C . GLY A 1 357 ? -41.050 11.266 52.780 1.00 38.00 357 GLY A C 1
ATOM 2912 O O . GLY A 1 357 ? -41.678 10.287 52.364 1.00 38.00 357 GLY A O 1
ATOM 2913 N N . PRO A 1 358 ? -41.015 12.423 52.097 1.00 37.88 358 PRO A N 1
ATOM 2914 C CA . PRO A 1 358 ? -41.675 12.584 50.807 1.00 37.88 358 PRO A CA 1
ATOM 2915 C C . PRO A 1 358 ? -41.017 11.632 49.801 1.00 37.88 358 PRO A C 1
ATOM 2917 O O . PRO A 1 358 ? -39.866 11.803 49.410 1.00 37.88 358 PRO A O 1
ATOM 2920 N N . SER A 1 359 ? -41.738 10.568 49.455 1.00 39.28 359 SER A N 1
ATOM 2921 C CA . SER A 1 359 ? -41.317 9.561 48.489 1.00 39.28 359 SER A CA 1
ATOM 2922 C C . SER A 1 359 ? -41.480 10.140 47.091 1.00 39.28 359 SER A C 1
ATOM 2924 O O . SER A 1 359 ? -42.546 10.023 46.491 1.00 39.28 359 SER A O 1
ATOM 2926 N N . THR A 1 360 ? -40.418 10.752 46.579 1.00 40.09 360 THR A N 1
ATOM 2927 C CA . THR A 1 360 ? -40.288 11.125 45.172 1.00 40.09 360 THR A CA 1
ATOM 2928 C C . THR A 1 360 ? -40.443 9.856 44.325 1.00 40.09 360 THR A C 1
ATOM 2930 O O . THR A 1 360 ? -39.670 8.903 44.463 1.00 40.09 360 THR A O 1
ATOM 2933 N N . TYR A 1 361 ? -41.482 9.780 43.492 1.00 40.84 361 TYR A N 1
ATOM 2934 C CA . TYR A 1 361 ? -41.737 8.598 42.671 1.00 40.84 361 TYR A CA 1
ATOM 2935 C C . TYR A 1 361 ? -40.689 8.520 41.554 1.00 40.84 361 TYR A C 1
ATOM 2937 O O . TYR A 1 361 ? -40.720 9.267 40.578 1.00 40.84 361 TYR A O 1
ATOM 2945 N N . HIS A 1 362 ? -39.740 7.593 41.686 1.00 42.53 362 HIS A N 1
ATOM 2946 C CA . HIS A 1 362 ? -38.808 7.276 40.609 1.00 42.53 362 HIS A CA 1
ATOM 2947 C C . HIS A 1 362 ? -39.558 6.660 39.421 1.00 42.53 362 HIS A C 1
ATOM 2949 O O . HIS A 1 362 ? -40.266 5.660 39.569 1.00 42.53 362 HIS A O 1
ATOM 2955 N N . VAL A 1 363 ? -39.361 7.226 38.224 1.00 42.94 363 VAL A N 1
ATOM 2956 C CA . VAL A 1 363 ? -39.747 6.573 36.966 1.00 42.94 363 VAL A CA 1
ATOM 2957 C C . VAL A 1 363 ? -39.053 5.201 36.947 1.00 42.94 363 VAL A C 1
ATOM 2959 O O . VAL A 1 363 ? -37.826 5.168 37.069 1.00 42.94 363 VAL A O 1
ATOM 2962 N N . PRO A 1 364 ? -39.764 4.062 36.821 1.00 40.75 364 PRO A N 1
ATOM 2963 C CA . PRO A 1 364 ? -39.255 2.770 37.301 1.00 40.75 364 PRO A CA 1
ATOM 2964 C C . PRO A 1 364 ? -38.039 2.173 36.576 1.00 40.75 364 PRO A C 1
ATOM 2966 O O . PRO A 1 364 ? -37.691 1.034 36.865 1.00 40.75 364 PRO A O 1
ATOM 2969 N N . PHE A 1 365 ? -37.404 2.859 35.622 1.00 50.84 365 PHE A N 1
ATOM 2970 C CA . PHE A 1 365 ? -36.423 2.214 34.744 1.00 50.84 365 PHE A CA 1
ATOM 2971 C C . PHE A 1 365 ? -35.194 3.026 34.330 1.00 50.84 365 PHE A C 1
ATOM 2973 O O . PHE A 1 365 ? -34.348 2.474 33.629 1.00 50.84 365 PHE A O 1
ATOM 2980 N N . VAL A 1 366 ? -35.022 4.280 34.764 1.00 48.16 366 VAL A N 1
ATOM 2981 C CA . VAL A 1 366 ? -33.795 5.038 34.453 1.00 48.16 366 VAL A CA 1
ATOM 2982 C C . VAL A 1 366 ? -33.436 5.953 35.630 1.00 48.16 366 VAL A C 1
ATOM 2984 O O . VAL A 1 366 ? -34.159 6.918 35.865 1.00 48.16 366 VAL A O 1
ATOM 2987 N N . PRO A 1 367 ? -32.327 5.702 36.357 1.00 45.44 367 PRO A N 1
ATOM 2988 C CA . PRO A 1 367 ? -31.872 6.526 37.489 1.00 45.44 367 PRO A CA 1
ATOM 2989 C C . PRO A 1 367 ? -31.579 8.006 37.173 1.00 45.44 367 PRO A C 1
ATOM 2991 O O . PRO A 1 367 ? -31.216 8.752 38.074 1.00 45.44 367 PRO A O 1
ATOM 2994 N N . SER A 1 368 ? -31.709 8.426 35.914 1.00 51.47 368 SER A N 1
ATOM 2995 C CA . SER A 1 368 ? -31.246 9.718 35.393 1.00 51.47 368 SER A CA 1
ATOM 2996 C C . SER A 1 368 ? -32.358 10.578 34.783 1.00 51.47 368 SER A C 1
ATOM 2998 O O . SER A 1 368 ? -32.065 11.647 34.261 1.00 51.47 368 SER A O 1
ATOM 3000 N N . LEU A 1 369 ? -33.618 10.123 34.799 1.00 56.59 369 LEU A N 1
ATOM 3001 C CA . LEU A 1 369 ? -34.737 10.972 34.382 1.00 56.59 369 LEU A CA 1
ATOM 3002 C C . LEU A 1 369 ? -35.109 11.941 35.518 1.00 56.59 369 LEU A C 1
ATOM 3004 O O . LEU A 1 369 ? -35.075 11.534 36.685 1.00 56.59 369 LEU A O 1
ATOM 3008 N N . PRO A 1 370 ? -35.514 13.186 35.202 1.00 56.62 370 PRO A N 1
ATOM 3009 C CA . PRO A 1 370 ? -36.086 14.104 36.178 1.00 56.62 370 PRO A CA 1
ATOM 3010 C C . PRO A 1 370 ? -37.224 13.419 36.931 1.00 56.62 370 PRO A C 1
ATOM 3012 O O . PRO A 1 370 ? -38.130 12.833 36.334 1.00 56.62 370 PRO A O 1
ATOM 3015 N N . THR A 1 371 ? -37.140 13.435 38.256 1.00 62.28 371 THR A N 1
ATOM 3016 C CA . THR A 1 371 ? -38.162 12.853 39.117 1.00 62.28 371 THR A CA 1
ATOM 3017 C C . THR A 1 371 ? -39.315 13.837 39.261 1.00 62.28 371 THR A C 1
ATOM 3019 O O . THR A 1 371 ? -39.112 15.041 39.396 1.00 62.28 371 THR A O 1
ATOM 3022 N N . THR A 1 372 ? -40.538 13.321 39.187 1.00 65.88 372 THR A N 1
ATOM 3023 C CA . THR A 1 372 ? -41.751 14.088 39.465 1.00 65.88 372 THR A CA 1
ATOM 3024 C C . THR A 1 372 ? -42.443 13.479 40.675 1.00 65.88 372 THR A C 1
ATOM 3026 O O . THR A 1 372 ? -42.464 12.257 40.838 1.00 65.88 372 THR A O 1
ATOM 3029 N N . ASP A 1 373 ? -42.996 14.332 41.534 1.00 68.19 373 ASP A N 1
ATOM 3030 C CA . ASP A 1 373 ? -43.778 13.899 42.694 1.00 68.19 373 ASP A CA 1
ATOM 3031 C C . ASP A 1 373 ? -45.166 13.372 42.290 1.00 68.19 373 ASP A C 1
ATOM 3033 O O . ASP A 1 373 ? -45.858 12.773 43.113 1.00 68.19 373 ASP A O 1
ATOM 3037 N N . ASP A 1 374 ? -45.561 13.556 41.023 1.00 73.69 374 ASP A N 1
ATOM 3038 C CA . ASP A 1 374 ? -46.829 13.085 40.473 1.00 73.69 374 ASP A CA 1
ATOM 3039 C C . ASP A 1 374 ? -46.664 11.738 39.724 1.00 73.69 374 ASP A C 1
ATOM 3041 O O . ASP A 1 374 ? -46.159 11.690 38.592 1.00 73.69 374 ASP A O 1
ATOM 3045 N N . PRO A 1 375 ? -47.109 10.614 40.319 1.00 70.50 375 PRO A N 1
ATOM 3046 C CA . PRO A 1 375 ? -46.977 9.288 39.725 1.00 70.50 375 PRO A CA 1
ATOM 3047 C C . PRO A 1 375 ? -47.845 9.073 38.475 1.00 70.50 375 PRO A C 1
ATOM 3049 O O . PRO A 1 375 ? -47.568 8.136 37.719 1.00 70.50 375 PRO A O 1
ATOM 3052 N N . GLU A 1 376 ? -48.877 9.889 38.233 1.00 73.12 376 GLU A N 1
ATOM 3053 C CA . GLU A 1 376 ? -49.666 9.817 36.996 1.00 73.12 376 GLU A CA 1
ATOM 3054 C C . GLU A 1 376 ? -48.903 10.445 35.825 1.00 73.12 376 GLU A C 1
ATOM 3056 O O . GLU A 1 376 ? -48.861 9.870 34.732 1.00 73.12 376 GLU A O 1
ATOM 3061 N N . LEU A 1 377 ? -48.197 11.553 36.071 1.00 76.19 377 LEU A N 1
ATOM 3062 C CA . LEU A 1 377 ? -47.312 12.193 35.093 1.00 76.19 377 LEU A CA 1
ATOM 3063 C C . LEU A 1 377 ? -46.155 11.274 34.676 1.00 76.19 377 LEU A C 1
ATOM 3065 O O . LEU A 1 377 ? -45.861 11.145 33.489 1.00 76.19 377 LEU A O 1
ATOM 3069 N N . ALA A 1 378 ? -45.548 10.570 35.637 1.00 71.56 378 ALA A N 1
ATOM 3070 C CA . ALA A 1 378 ? -44.453 9.625 35.393 1.00 71.56 378 ALA A CA 1
ATOM 3071 C C . ALA A 1 378 ? -44.854 8.421 34.515 1.00 71.56 378 ALA A C 1
ATOM 3073 O O . ALA A 1 378 ? -43.991 7.737 33.959 1.00 71.56 378 ALA A O 1
ATOM 3074 N N . ARG A 1 379 ? -46.160 8.142 34.396 1.00 77.62 379 ARG A N 1
ATOM 3075 C CA . ARG A 1 379 ? -46.712 7.088 33.531 1.00 77.62 379 ARG A CA 1
ATOM 3076 C C . ARG A 1 379 ? -47.186 7.610 32.177 1.00 77.62 379 ARG A C 1
ATOM 3078 O O . ARG A 1 379 ? -47.507 6.793 31.316 1.00 77.62 379 ARG A O 1
ATOM 3085 N N . ASN A 1 380 ? -47.229 8.927 31.980 1.00 84.94 380 ASN A N 1
ATOM 3086 C CA . ASN A 1 380 ? -47.659 9.539 30.731 1.00 84.94 380 ASN A CA 1
ATOM 3087 C C . ASN A 1 380 ? -46.526 9.485 29.679 1.00 84.94 380 ASN A C 1
ATOM 3089 O O . ASN A 1 380 ? -45.492 10.136 29.864 1.00 84.94 380 ASN A O 1
ATOM 3093 N N . PRO A 1 381 ? -46.704 8.769 28.550 1.00 85.69 381 PRO A N 1
ATOM 3094 C CA . PRO A 1 381 ? -45.692 8.674 27.498 1.00 85.69 381 PRO A CA 1
ATOM 3095 C C . PRO A 1 381 ? -45.297 10.022 26.884 1.00 85.69 381 PRO A C 1
ATOM 3097 O O . PRO A 1 381 ? -44.139 10.190 26.514 1.00 85.69 381 PRO A O 1
ATOM 3100 N N . GLU A 1 382 ? -46.221 10.983 26.786 1.00 87.19 382 GLU A N 1
ATOM 3101 C CA . GLU A 1 382 ? -45.931 12.314 26.233 1.00 87.19 382 GLU A CA 1
ATOM 3102 C C . GLU A 1 382 ? -45.020 13.118 27.158 1.00 87.19 382 GLU A C 1
ATOM 3104 O O . GLU A 1 382 ? -44.068 13.749 26.701 1.00 87.19 382 GLU A O 1
ATOM 3109 N N . TRP A 1 383 ? -45.265 13.038 28.467 1.00 88.31 383 TRP A N 1
ATOM 3110 C CA . TRP A 1 383 ? -44.421 13.697 29.456 1.00 88.31 383 TRP A CA 1
ATOM 3111 C C . TRP A 1 383 ? -43.013 13.090 29.476 1.00 88.31 383 TRP A C 1
ATOM 3113 O O . TRP A 1 383 ? -42.025 13.822 29.433 1.00 88.31 383 TRP A O 1
ATOM 3123 N N . VAL A 1 384 ? -42.909 11.754 29.461 1.00 87.19 384 VAL A N 1
ATOM 3124 C CA . VAL A 1 384 ? -41.618 11.046 29.411 1.00 87.19 384 VAL A CA 1
ATOM 3125 C C . VAL A 1 384 ? -40.862 11.378 28.121 1.00 87.19 384 VAL A C 1
ATOM 3127 O O . VAL A 1 384 ? -39.660 11.627 28.167 1.00 87.19 384 VAL A O 1
ATOM 3130 N N . LEU A 1 385 ? -41.550 11.427 26.974 1.00 89.00 385 LEU A N 1
ATOM 3131 C CA . LEU A 1 385 ? -40.960 11.837 25.697 1.00 89.00 385 LEU A CA 1
ATOM 3132 C C . LEU A 1 385 ? -40.357 13.243 25.774 1.00 89.00 385 LEU A C 1
ATOM 3134 O O . LEU A 1 385 ? -39.260 13.464 25.260 1.00 89.00 385 LEU A O 1
ATOM 3138 N N . GLU A 1 386 ? -41.055 14.172 26.423 1.00 89.00 386 GLU A N 1
ATOM 3139 C CA . GLU A 1 386 ? -40.572 15.538 26.595 1.00 89.00 386 GLU A CA 1
ATOM 3140 C C . GLU A 1 386 ? -39.341 15.599 27.503 1.00 89.00 386 GLU A C 1
ATOM 3142 O O . GLU A 1 386 ? -38.396 16.316 27.188 1.00 89.00 386 GLU A O 1
ATOM 3147 N N . GLN A 1 387 ? -39.272 14.773 28.554 1.00 88.00 387 GLN A N 1
ATOM 3148 C CA . GLN A 1 387 ? -38.055 14.673 29.369 1.00 88.00 387 GLN A CA 1
ATOM 3149 C C . GLN A 1 387 ? -36.855 14.180 28.553 1.00 88.00 387 GLN A C 1
ATOM 3151 O O . GLN A 1 387 ? -35.770 14.741 28.666 1.00 88.00 387 GLN A O 1
ATOM 3156 N N . TRP A 1 388 ? -37.032 13.180 27.686 1.00 90.31 388 TRP A N 1
ATOM 3157 C CA . TRP A 1 388 ? -35.944 12.707 26.823 1.00 90.31 388 TRP A CA 1
ATOM 3158 C C . TRP A 1 388 ? -35.502 13.748 25.791 1.00 90.31 388 TRP A C 1
ATOM 3160 O O . TRP A 1 388 ? -34.310 13.855 25.507 1.00 90.31 388 TRP A O 1
ATOM 3170 N N . ARG A 1 389 ? -36.439 14.525 25.230 1.00 91.69 389 ARG A N 1
ATOM 3171 C CA . ARG A 1 389 ? -36.103 15.650 24.341 1.00 91.69 389 ARG A CA 1
ATOM 3172 C C . ARG A 1 389 ? -35.324 16.723 25.078 1.00 91.69 389 ARG A C 1
ATOM 3174 O O . ARG A 1 389 ? -34.321 17.194 24.554 1.00 91.69 389 ARG A O 1
ATOM 3181 N N . LYS A 1 390 ? -35.761 17.050 26.293 1.00 91.25 390 LYS A N 1
ATOM 3182 C CA . LYS A 1 390 ? -35.066 17.994 27.154 1.00 91.25 390 LYS A CA 1
ATOM 3183 C C . LYS A 1 390 ? -33.643 17.517 27.443 1.00 91.25 390 LYS A C 1
ATOM 3185 O O . LYS A 1 390 ? -32.717 18.251 27.162 1.00 91.25 390 LYS A O 1
ATOM 3190 N N . MET A 1 391 ? -33.451 16.258 27.843 1.00 89.50 391 MET A N 1
ATOM 3191 C CA . MET A 1 391 ? -32.111 15.687 28.053 1.00 89.50 391 MET A CA 1
ATOM 3192 C C . MET A 1 391 ? -31.218 15.734 26.807 1.00 89.50 391 MET A C 1
ATOM 3194 O O . MET A 1 391 ? -30.007 15.871 26.939 1.00 89.50 391 MET A O 1
ATOM 3198 N N . LYS A 1 392 ? -31.791 15.592 25.604 1.00 92.12 392 LYS A N 1
ATOM 3199 C CA . LYS A 1 392 ? -31.036 15.759 24.356 1.00 92.12 392 LYS A CA 1
ATOM 3200 C C . LYS A 1 392 ? -30.567 17.207 24.186 1.00 92.12 392 LYS A C 1
ATOM 3202 O O . LYS A 1 392 ? -29.395 17.416 23.907 1.00 92.12 392 LYS A O 1
ATOM 3207 N N . SER A 1 393 ? -31.477 18.165 24.360 1.00 91.44 393 SER A N 1
ATOM 3208 C CA . SER A 1 393 ? -31.178 19.599 24.254 1.00 91.44 393 SER A CA 1
ATOM 3209 C C . SER A 1 393 ? -30.163 20.033 25.309 1.00 91.44 393 SER A C 1
ATOM 3211 O O . SER A 1 393 ? -29.165 20.651 24.970 1.00 91.44 393 SER A O 1
ATOM 3213 N N . ASP A 1 394 ? -30.384 19.630 26.562 1.00 90.62 394 ASP A N 1
ATOM 3214 C CA . ASP A 1 394 ? -29.519 19.945 27.698 1.00 90.62 394 ASP A CA 1
ATOM 3215 C C . ASP A 1 394 ? -28.097 19.406 27.471 1.00 90.62 394 ASP A C 1
ATOM 3217 O O . ASP A 1 394 ? -27.143 20.065 27.848 1.00 90.62 394 ASP A O 1
ATOM 3221 N N . PHE A 1 395 ? -27.936 18.240 26.829 1.00 91.50 395 PHE A N 1
ATOM 3222 C CA . PHE A 1 395 ? -26.616 17.692 26.495 1.00 91.50 395 PHE A CA 1
ATOM 3223 C C . PHE A 1 395 ? -25.921 18.443 25.351 1.00 91.50 395 PHE A C 1
ATOM 3225 O O . PHE A 1 395 ? -24.709 18.621 25.378 1.00 91.50 395 PHE A O 1
ATOM 3232 N N . GLU A 1 396 ? -26.670 18.846 24.320 1.00 88.12 396 GLU A N 1
ATOM 3233 C CA . GLU A 1 396 ? -26.125 19.614 23.190 1.00 88.12 396 GLU A CA 1
ATOM 3234 C C . GLU A 1 396 ? -25.679 21.027 23.612 1.00 88.12 396 GLU A C 1
ATOM 3236 O O . GLU A 1 396 ? -24.794 21.596 22.976 1.00 88.12 396 GLU A O 1
ATOM 3241 N N . GLU A 1 397 ? -26.262 21.560 24.689 1.00 89.38 397 GLU A N 1
ATOM 3242 C CA . GLU A 1 397 ? -25.958 22.869 25.281 1.00 89.38 397 GLU A CA 1
ATOM 3243 C C . GLU A 1 397 ? -25.142 22.773 26.591 1.00 89.38 397 GLU A C 1
ATOM 3245 O O . GLU A 1 397 ? -25.002 23.776 27.287 1.00 89.38 397 GLU A O 1
ATOM 3250 N N . ASP A 1 398 ? -24.618 21.595 26.960 1.00 90.81 398 ASP A N 1
ATOM 3251 C CA . ASP A 1 398 ? -23.907 21.427 28.235 1.00 90.81 398 ASP A CA 1
ATOM 3252 C C . ASP A 1 398 ? -22.501 22.048 28.189 1.00 90.81 398 ASP A C 1
ATOM 3254 O O . ASP A 1 398 ? -21.573 21.500 27.580 1.00 90.81 398 ASP A O 1
ATOM 3258 N N . ASP A 1 399 ? -22.344 23.165 28.905 1.00 90.00 399 ASP A N 1
ATOM 3259 C CA . ASP A 1 399 ? -21.073 23.863 29.097 1.00 90.00 399 ASP A CA 1
ATOM 3260 C C . ASP A 1 399 ? -19.971 22.925 29.620 1.00 90.00 399 ASP A C 1
ATOM 3262 O O . ASP A 1 399 ? -18.833 23.023 29.176 1.00 90.00 399 ASP A O 1
ATOM 3266 N N . VAL A 1 400 ? -20.285 21.959 30.492 1.00 88.12 400 VAL A N 1
ATOM 3267 C CA . VAL A 1 400 ? -19.293 21.027 31.061 1.00 88.12 400 VAL A CA 1
ATOM 3268 C C . VAL A 1 400 ? -18.725 20.100 29.987 1.00 88.12 400 VAL A C 1
ATOM 3270 O O . VAL A 1 400 ? -17.523 19.838 29.959 1.00 88.12 400 VAL A O 1
ATOM 3273 N N . VAL A 1 401 ? -19.569 19.608 29.075 1.00 90.44 401 VAL A N 1
ATOM 3274 C CA . VAL A 1 401 ? -19.133 18.734 27.971 1.00 90.44 401 VAL A CA 1
ATOM 3275 C C . VAL A 1 401 ? -18.258 19.513 26.995 1.00 90.44 401 VAL A C 1
ATOM 3277 O O . VAL A 1 401 ? -17.253 18.992 26.500 1.00 90.44 401 VAL A O 1
ATOM 3280 N N . GLN A 1 402 ? -18.629 20.765 26.731 1.00 91.44 402 GLN A N 1
ATOM 3281 C CA . GLN A 1 402 ? -17.868 21.653 25.868 1.00 91.44 402 GLN A CA 1
ATOM 3282 C C . GLN A 1 402 ? -16.518 22.031 26.502 1.00 91.44 402 GLN A C 1
ATOM 3284 O O . GLN A 1 402 ? -15.489 21.925 25.835 1.00 91.44 402 GLN A O 1
ATOM 3289 N N . GLU A 1 403 ? -16.492 22.360 27.795 1.00 91.88 403 GLU A N 1
ATOM 3290 C CA . GLU A 1 403 ? -15.271 22.622 28.566 1.00 91.88 403 GLU A CA 1
ATOM 3291 C C . GLU A 1 403 ? -14.334 21.404 28.573 1.00 91.88 403 GLU A C 1
ATOM 3293 O O . GLU A 1 403 ? -13.136 21.541 28.319 1.00 91.88 403 GLU A O 1
ATOM 3298 N N . GLU A 1 404 ? -14.852 20.193 28.807 1.00 92.50 404 GLU A N 1
ATOM 3299 C CA . GLU A 1 404 ? -14.047 18.965 28.779 1.00 92.50 404 GLU A CA 1
ATOM 3300 C C . GLU A 1 404 ? -13.414 18.705 27.411 1.00 92.50 404 GLU A C 1
ATOM 3302 O O . GLU A 1 404 ? -12.234 18.347 27.325 1.00 92.50 404 GLU A O 1
ATOM 3307 N N . LYS A 1 405 ? -14.155 18.961 26.334 1.00 93.00 405 LYS A N 1
ATOM 3308 C CA . LYS A 1 405 ? -13.613 18.880 24.979 1.00 93.00 405 LYS A CA 1
ATOM 3309 C C . LYS A 1 405 ? -12.512 19.918 24.744 1.00 93.00 405 LYS A C 1
ATOM 3311 O O . LYS A 1 405 ? -11.443 19.578 24.232 1.00 93.00 405 LYS A O 1
ATOM 3316 N N . GLU A 1 406 ? -12.744 21.161 25.152 1.00 94.06 406 GLU A N 1
ATOM 3317 C CA . GLU A 1 406 ? -11.785 22.261 25.015 1.00 94.06 406 GLU A CA 1
ATOM 3318 C C . GLU A 1 406 ? -10.501 22.025 25.818 1.00 94.06 406 GLU A C 1
ATOM 3320 O O . GLU A 1 406 ? -9.414 22.388 25.359 1.00 94.06 406 GLU A O 1
ATOM 3325 N N . MET A 1 407 ? -10.579 21.360 26.975 1.00 92.81 407 MET A N 1
ATOM 3326 C CA . MET A 1 407 ? -9.396 20.953 27.739 1.00 92.81 407 MET A CA 1
ATOM 3327 C C . MET A 1 407 ? -8.509 19.987 26.945 1.00 92.81 407 MET A C 1
ATOM 3329 O O . MET A 1 407 ? -7.286 20.159 26.906 1.00 92.81 407 MET A O 1
ATOM 3333 N N . ILE A 1 408 ? -9.100 19.000 26.263 1.00 93.88 408 ILE A N 1
ATOM 3334 C CA . ILE A 1 408 ? -8.340 18.064 25.422 1.00 93.88 408 ILE A CA 1
ATOM 3335 C C . ILE A 1 408 ? -7.702 18.792 24.233 1.00 93.88 408 ILE A C 1
ATOM 3337 O O . ILE A 1 408 ? -6.511 18.611 23.968 1.00 93.88 408 ILE A O 1
ATOM 3341 N N . GLU A 1 409 ? -8.458 19.649 23.543 1.00 94.81 409 GLU A N 1
ATOM 3342 C CA . GLU A 1 409 ? -7.948 20.438 22.412 1.00 94.81 409 GLU A CA 1
ATOM 3343 C C . GLU A 1 409 ? -6.808 21.376 22.837 1.00 94.81 409 GLU A C 1
ATOM 3345 O O . GLU A 1 409 ? -5.784 21.469 22.154 1.00 94.81 409 GLU A O 1
ATOM 3350 N N . SER A 1 410 ? -6.941 22.009 24.004 1.00 93.19 410 SER A N 1
ATOM 3351 C CA . SER A 1 410 ? -5.918 22.884 24.582 1.00 93.19 410 SER A CA 1
ATOM 3352 C C . SER A 1 410 ? -4.628 22.123 24.883 1.00 93.19 410 SER A C 1
ATOM 3354 O O . SER A 1 410 ? -3.537 22.588 24.540 1.00 93.19 410 SER A O 1
ATOM 3356 N N . LEU A 1 411 ? -4.731 20.923 25.467 1.00 91.56 411 LEU A N 1
ATOM 3357 C CA . LEU A 1 411 ? -3.561 20.088 25.737 1.00 91.56 411 LEU A CA 1
ATOM 3358 C C . LEU A 1 411 ? -2.874 19.651 24.438 1.00 91.56 411 LEU A C 1
ATOM 3360 O O . LEU A 1 411 ? -1.650 19.727 24.339 1.00 91.56 411 LEU A O 1
ATOM 3364 N N . LEU A 1 412 ? -3.647 19.261 23.421 1.00 91.75 412 LEU A N 1
ATOM 3365 C CA . LEU A 1 412 ? -3.124 18.890 22.102 1.00 91.75 412 LEU A CA 1
ATOM 3366 C C . LEU A 1 412 ? -2.400 20.043 21.397 1.00 91.75 412 LEU A C 1
ATOM 3368 O O . LEU A 1 412 ? -1.430 19.802 20.675 1.00 91.75 412 LEU A O 1
ATOM 3372 N N . ALA A 1 413 ? -2.854 21.281 21.601 1.00 92.25 413 ALA A N 1
ATOM 3373 C CA . ALA A 1 413 ? -2.256 22.466 20.993 1.00 92.25 413 ALA A CA 1
ATOM 3374 C C . ALA A 1 413 ? -0.917 22.864 21.638 1.00 92.25 413 ALA A C 1
ATOM 3376 O O . ALA A 1 413 ? -0.023 23.354 20.946 1.00 92.25 413 ALA A O 1
ATOM 3377 N N . ILE A 1 414 ? -0.774 22.668 22.952 1.00 90.69 414 ILE A N 1
ATOM 3378 C CA . ILE A 1 414 ? 0.389 23.137 23.726 1.00 90.69 414 ILE A CA 1
ATOM 3379 C C . ILE A 1 414 ? 1.448 22.034 23.888 1.00 90.69 414 ILE A C 1
ATOM 3381 O O . ILE A 1 414 ? 2.644 22.323 23.991 1.00 90.69 414 ILE A O 1
ATOM 3385 N N . CYS A 1 415 ? 1.039 20.765 23.908 1.00 87.06 415 CYS A N 1
ATOM 3386 C CA . CYS A 1 415 ? 1.929 19.665 24.243 1.00 87.06 415 CYS A CA 1
ATOM 3387 C C . CYS A 1 415 ? 2.903 19.303 23.105 1.00 87.06 415 CYS A C 1
ATOM 3389 O O . CYS A 1 415 ? 2.508 19.010 21.975 1.00 87.06 415 CYS A O 1
ATOM 3391 N N . GLN A 1 416 ? 4.200 19.265 23.432 1.00 86.81 416 GLN A N 1
ATOM 3392 C CA . GLN A 1 416 ? 5.265 18.763 22.550 1.00 86.81 416 GLN A CA 1
ATOM 3393 C C . GLN A 1 416 ? 5.710 17.337 22.907 1.00 86.81 416 GLN A C 1
ATOM 3395 O O . GLN A 1 416 ? 6.393 16.694 22.109 1.00 86.81 416 GLN A O 1
ATOM 3400 N N . ASP A 1 417 ? 5.340 16.842 24.092 1.00 90.12 417 ASP A N 1
ATOM 3401 C CA . ASP A 1 417 ? 5.642 15.478 24.518 1.00 90.12 417 ASP A CA 1
ATOM 3402 C C . ASP A 1 417 ? 4.756 14.493 23.751 1.00 90.12 417 ASP A C 1
ATOM 3404 O O . ASP A 1 417 ? 3.525 14.542 23.810 1.00 90.12 417 ASP A O 1
ATOM 3408 N N . LEU A 1 418 ? 5.399 13.582 23.022 1.00 89.81 418 LEU A N 1
ATOM 3409 C CA . LEU A 1 418 ? 4.718 12.592 22.199 1.00 89.81 418 LEU A CA 1
ATOM 3410 C C . LEU A 1 418 ? 3.787 11.692 23.023 1.00 89.81 418 LEU A C 1
ATOM 3412 O O . LEU A 1 418 ? 2.715 11.340 22.540 1.00 89.81 418 LEU A O 1
ATOM 3416 N N . HIS A 1 419 ? 4.171 11.330 24.248 1.00 89.06 419 HIS A N 1
ATOM 3417 C CA . HIS A 1 419 ? 3.381 10.436 25.089 1.00 89.06 419 HIS A CA 1
ATOM 3418 C C . HIS A 1 419 ? 2.094 11.111 25.571 1.00 89.06 419 HIS A C 1
ATOM 3420 O O . HIS A 1 419 ? 1.012 10.536 25.478 1.00 89.06 419 HIS A O 1
ATOM 3426 N N . VAL A 1 420 ? 2.199 12.360 26.023 1.00 90.12 420 VAL A N 1
ATOM 3427 C CA . VAL A 1 420 ? 1.046 13.138 26.496 1.00 90.12 420 VAL A CA 1
ATOM 3428 C C . VAL A 1 420 ? 0.139 13.526 25.331 1.00 90.12 420 VAL A C 1
ATOM 3430 O O . VAL A 1 420 ? -1.083 13.495 25.463 1.00 90.12 420 VAL A O 1
ATOM 3433 N N . LYS A 1 421 ? 0.711 13.798 24.155 1.00 92.06 421 LYS A N 1
ATOM 3434 C CA . LYS A 1 421 ? -0.071 14.010 22.937 1.00 92.06 421 LYS A CA 1
ATOM 3435 C C . LYS A 1 421 ? -0.869 12.764 22.544 1.00 92.06 421 LYS A C 1
ATOM 3437 O O . LYS A 1 421 ? -2.057 12.878 22.271 1.00 92.06 421 LYS A O 1
ATOM 3442 N N . GLN A 1 422 ? -0.253 11.580 22.573 1.00 92.06 422 GLN A N 1
ATOM 3443 C CA . GLN A 1 422 ? -0.950 10.313 22.314 1.00 92.06 422 GLN A CA 1
ATOM 3444 C C . GLN A 1 422 ? -2.061 10.041 23.335 1.00 92.06 422 GLN A C 1
ATOM 3446 O O . GLN A 1 422 ? -3.131 9.566 22.956 1.00 92.06 422 GLN A O 1
ATOM 3451 N N . LEU A 1 423 ? -1.832 10.365 24.613 1.00 93.19 423 LEU A N 1
ATOM 3452 C CA . LEU A 1 423 ? -2.861 10.280 25.650 1.00 93.19 423 LEU A CA 1
ATOM 3453 C C . LEU A 1 423 ? -4.043 11.205 25.334 1.00 93.19 423 LEU A C 1
ATOM 3455 O O . LEU A 1 423 ? -5.185 10.760 25.368 1.00 93.19 423 LEU A O 1
ATOM 3459 N N . ALA A 1 424 ? -3.781 12.463 24.983 1.00 93.81 424 ALA A N 1
ATOM 3460 C CA . ALA A 1 424 ? -4.823 13.430 24.655 1.00 93.81 424 ALA A CA 1
ATOM 3461 C C . ALA A 1 424 ? -5.589 13.063 23.367 1.00 93.81 424 ALA A C 1
ATOM 3463 O O . ALA A 1 424 ? -6.807 13.208 23.317 1.00 93.81 424 ALA A O 1
ATOM 3464 N N . GLU A 1 425 ? -4.914 12.524 22.345 1.00 93.44 425 GLU A N 1
ATOM 3465 C CA . GLU A 1 425 ? -5.563 12.007 21.127 1.00 93.44 425 GLU A CA 1
ATOM 3466 C C . GLU A 1 425 ? -6.483 10.818 21.446 1.00 93.44 425 GLU A C 1
ATOM 3468 O O . GLU A 1 425 ? -7.608 10.740 20.946 1.00 93.44 425 GLU A O 1
ATOM 3473 N N . TYR A 1 426 ? -6.024 9.903 22.304 1.00 94.50 426 TYR A N 1
ATOM 3474 C CA . TYR A 1 426 ? -6.831 8.779 22.769 1.00 94.50 426 TYR A CA 1
ATOM 3475 C C . TYR A 1 426 ? -8.037 9.240 23.597 1.00 94.50 426 TYR A C 1
ATOM 3477 O O . TYR A 1 426 ? -9.142 8.727 23.407 1.00 94.50 426 TYR A O 1
ATOM 3485 N N . GLU A 1 427 ? -7.844 10.224 24.477 1.00 95.12 427 GLU A N 1
ATOM 3486 C CA . GLU A 1 427 ? -8.910 10.789 25.303 1.00 95.12 427 GLU A CA 1
ATOM 3487 C C . GLU A 1 427 ? -9.969 11.484 24.443 1.00 95.12 427 GLU A C 1
ATOM 3489 O O . GLU A 1 427 ? -11.154 11.221 24.626 1.00 95.12 427 GLU A O 1
ATOM 3494 N N . MET A 1 428 ? -9.560 12.270 23.438 1.00 96.00 428 MET A N 1
ATOM 3495 C CA . MET A 1 428 ? -10.485 12.882 22.476 1.00 96.00 428 MET A CA 1
ATOM 3496 C C . MET A 1 428 ? -11.352 11.823 21.796 1.00 96.00 428 MET A C 1
ATOM 3498 O O . MET A 1 428 ? -12.578 11.923 21.776 1.00 96.00 428 MET A O 1
ATOM 3502 N N . PHE A 1 429 ? -10.721 10.763 21.286 1.00 94.56 429 PHE A N 1
ATOM 3503 C CA . PHE A 1 429 ? -11.437 9.681 20.620 1.00 94.56 429 PHE A CA 1
ATOM 3504 C C . PHE A 1 429 ? -12.444 8.987 21.552 1.00 94.56 429 PHE A C 1
ATOM 3506 O O . PHE A 1 429 ? -13.578 8.714 21.153 1.00 94.56 429 PHE A O 1
ATOM 3513 N N . GLN A 1 430 ? -12.056 8.711 22.801 1.00 93.88 430 GLN A N 1
ATOM 3514 C CA . GLN A 1 430 ? -12.948 8.115 23.800 1.00 93.88 430 GLN A CA 1
ATOM 3515 C C . GLN A 1 430 ? -14.096 9.055 24.189 1.00 93.88 430 GLN A C 1
ATOM 3517 O O . GLN A 1 430 ? -15.245 8.615 24.303 1.00 93.88 430 GLN A O 1
ATOM 3522 N N . PHE A 1 431 ? -13.814 10.344 24.364 1.00 94.56 431 PHE A N 1
ATOM 3523 C CA . PHE A 1 431 ? -14.798 11.352 24.742 1.00 94.56 431 PHE A CA 1
ATOM 3524 C C . PHE A 1 431 ? -15.860 11.545 23.651 1.00 94.56 431 PHE A C 1
ATOM 3526 O O . PHE A 1 431 ? -17.062 11.514 23.926 1.00 94.56 431 PHE A O 1
ATOM 3533 N N . GLU A 1 432 ? -15.445 11.623 22.385 1.00 93.81 432 GLU A N 1
ATOM 3534 C CA . GLU A 1 432 ? -16.365 11.692 21.246 1.00 93.81 432 GLU A CA 1
ATOM 3535 C C . GLU A 1 432 ? -17.196 10.409 21.099 1.00 93.81 432 GLU A C 1
ATOM 3537 O O . GLU A 1 432 ? -18.411 10.461 20.872 1.00 93.81 432 GLU A O 1
ATOM 3542 N N . ALA A 1 433 ? -16.568 9.239 21.263 1.00 92.38 433 ALA A N 1
ATOM 3543 C CA . ALA A 1 433 ? -17.260 7.957 21.179 1.00 92.38 433 ALA A CA 1
ATOM 3544 C C . ALA A 1 433 ? -18.326 7.808 22.277 1.00 92.38 433 ALA A C 1
ATOM 3546 O O . ALA A 1 433 ? -19.458 7.407 21.993 1.00 92.38 433 ALA A O 1
ATOM 3547 N N . THR A 1 434 ? -17.991 8.153 23.521 1.00 91.88 434 THR A N 1
ATOM 3548 C CA . THR A 1 434 ? -18.922 8.077 24.658 1.00 91.88 434 THR A CA 1
ATOM 3549 C C . THR A 1 434 ? -20.056 9.093 24.539 1.00 91.88 434 THR A C 1
ATOM 3551 O O . THR A 1 434 ? -21.213 8.711 24.722 1.00 91.88 434 THR A O 1
ATOM 3554 N N . SER A 1 435 ? -19.767 10.323 24.104 1.00 92.94 435 SER A N 1
ATOM 3555 C CA . SER A 1 435 ? -20.775 11.352 23.802 1.00 92.94 435 SER A CA 1
ATOM 3556 C C . SER A 1 435 ? -21.773 10.880 22.741 1.00 92.94 435 SER A C 1
ATOM 3558 O O . SER A 1 435 ? -22.991 10.985 22.905 1.00 92.94 435 SER A O 1
ATOM 3560 N N . LYS A 1 436 ? -21.272 10.257 21.667 1.00 94.00 436 LYS A N 1
ATOM 3561 C CA . LYS A 1 436 ? -22.115 9.701 20.604 1.00 94.00 436 LYS A CA 1
ATOM 3562 C C . LYS A 1 436 ? -23.001 8.561 21.104 1.00 94.00 436 LYS A C 1
ATOM 3564 O O . LYS A 1 436 ? -24.178 8.507 20.754 1.00 94.00 436 LYS A O 1
ATOM 3569 N N . ILE A 1 437 ? -22.461 7.652 21.917 1.00 90.88 437 ILE A N 1
ATOM 3570 C CA . ILE A 1 437 ? -23.232 6.543 22.503 1.00 90.88 437 ILE A CA 1
ATOM 3571 C C . ILE A 1 437 ? -24.329 7.079 23.435 1.00 90.88 437 ILE A C 1
ATOM 3573 O O . ILE A 1 437 ? -25.452 6.565 23.419 1.00 90.88 437 ILE A O 1
ATOM 3577 N N 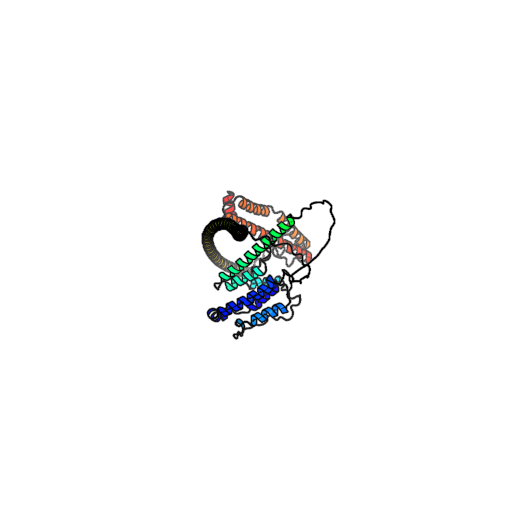. TYR A 1 438 ? -24.027 8.118 24.218 1.00 92.38 438 TYR A N 1
ATOM 3578 C CA . TYR A 1 438 ? -24.983 8.779 25.103 1.00 92.38 438 TYR A CA 1
ATOM 3579 C C . TYR A 1 438 ? -26.168 9.366 24.329 1.00 92.38 438 TYR A C 1
ATOM 3581 O O . TYR A 1 438 ? -27.316 8.974 24.571 1.00 92.38 438 TYR A O 1
ATOM 3589 N N . LEU A 1 439 ? -25.890 10.190 23.314 1.00 92.88 439 LEU A N 1
ATOM 3590 C CA . LEU A 1 439 ? -26.913 10.763 22.436 1.00 92.88 439 LEU A CA 1
ATOM 3591 C C . LEU A 1 439 ? -27.725 9.692 21.702 1.00 92.88 439 LEU A C 1
ATOM 3593 O O . LEU A 1 439 ? -28.953 9.759 21.665 1.00 92.88 439 LEU A O 1
ATOM 3597 N N . GLN A 1 440 ? -27.073 8.651 21.181 1.00 93.12 440 GLN A N 1
ATOM 3598 C CA . GLN A 1 440 ? -27.770 7.548 20.517 1.00 93.12 440 GLN A CA 1
ATOM 3599 C C . GLN A 1 440 ? -28.727 6.806 21.456 1.00 93.12 440 GLN A C 1
ATOM 3601 O O . GLN A 1 440 ? -29.802 6.382 21.027 1.00 93.12 440 GLN A O 1
ATOM 3606 N N . SER A 1 441 ? -28.374 6.638 22.735 1.00 90.44 441 SER A N 1
ATOM 3607 C CA . SER A 1 441 ? -29.275 6.017 23.713 1.00 90.44 441 SER A CA 1
ATOM 3608 C C . SER A 1 441 ? -30.544 6.854 23.913 1.00 90.44 441 SER A C 1
ATOM 3610 O O . SER A 1 441 ? -31.655 6.313 23.876 1.00 90.44 441 SER A O 1
ATOM 3612 N N . ILE A 1 442 ? -30.385 8.178 24.022 1.00 91.69 442 ILE A N 1
ATOM 3613 C CA . ILE A 1 442 ? -31.496 9.133 24.113 1.00 91.69 442 ILE A CA 1
ATOM 3614 C C . ILE A 1 442 ? -32.381 9.055 22.863 1.00 91.69 442 ILE A C 1
ATOM 3616 O O . ILE A 1 442 ? -33.588 8.830 22.972 1.00 91.69 442 ILE A O 1
ATOM 3620 N N . GLU A 1 443 ? -31.794 9.154 21.670 1.00 93.94 443 GLU A N 1
ATOM 3621 C CA . GLU A 1 443 ? -32.529 9.122 20.399 1.00 93.94 443 GLU A CA 1
ATOM 3622 C C . GLU A 1 443 ? -33.313 7.824 20.201 1.00 93.94 443 GLU A C 1
ATOM 3624 O O . GLU A 1 443 ? -34.464 7.842 19.756 1.00 93.94 443 GLU A O 1
ATOM 3629 N N . MET A 1 444 ? -32.727 6.686 20.574 1.00 92.12 444 MET A N 1
ATOM 3630 C CA . MET A 1 444 ? -33.395 5.391 20.476 1.00 92.12 444 MET A CA 1
ATOM 3631 C C . MET A 1 444 ? -34.602 5.287 21.413 1.00 92.12 444 MET A C 1
ATOM 3633 O O . MET A 1 444 ? -35.614 4.689 21.033 1.00 92.12 444 MET A O 1
ATOM 3637 N N . ASN A 1 445 ? -34.525 5.869 22.612 1.00 91.81 445 ASN A N 1
ATOM 3638 C CA . ASN A 1 445 ? -35.649 5.911 23.546 1.00 91.81 445 ASN A CA 1
ATOM 3639 C C . ASN A 1 445 ? -36.746 6.877 23.072 1.00 91.81 445 ASN A C 1
ATOM 3641 O O . ASN A 1 445 ? -37.915 6.486 23.061 1.00 91.81 445 ASN A O 1
ATOM 3645 N N . ILE A 1 446 ? -36.385 8.064 22.567 1.00 93.06 446 ILE A N 1
ATOM 3646 C CA . ILE A 1 446 ? -37.318 9.007 21.919 1.00 93.06 446 ILE A CA 1
ATOM 3647 C C . ILE A 1 446 ? -38.074 8.310 20.783 1.00 93.06 446 ILE A C 1
ATOM 3649 O O . ILE A 1 446 ? -39.307 8.290 20.768 1.00 93.06 446 ILE A O 1
ATOM 3653 N N . LEU A 1 447 ? -37.344 7.685 19.853 1.00 93.19 447 LEU A N 1
ATOM 3654 C CA . LEU A 1 447 ? -37.920 7.007 18.692 1.00 93.19 447 LEU A CA 1
ATOM 3655 C C . LEU A 1 447 ? -38.857 5.870 19.107 1.00 93.19 447 LEU A C 1
ATOM 3657 O O . LEU A 1 447 ? -39.899 5.653 18.486 1.00 93.19 447 LEU A O 1
ATOM 3661 N N . LYS A 1 448 ? -38.491 5.128 20.156 1.00 91.31 448 LYS A N 1
ATOM 3662 C CA . LYS A 1 448 ? -39.317 4.044 20.679 1.00 91.31 448 LYS A CA 1
ATOM 3663 C C . LYS A 1 448 ? -40.640 4.566 21.224 1.00 91.31 448 LYS A C 1
ATOM 3665 O O . LYS A 1 448 ? -41.681 4.025 20.848 1.00 91.31 448 LYS A O 1
ATOM 3670 N N . ILE A 1 449 ? -40.612 5.598 22.065 1.00 91.25 449 ILE A N 1
ATOM 3671 C CA . ILE A 1 449 ? -41.830 6.178 22.643 1.00 91.25 449 ILE A CA 1
ATOM 3672 C C . ILE A 1 449 ? -42.713 6.739 21.525 1.00 91.25 449 ILE A C 1
ATOM 3674 O O . ILE A 1 449 ? -43.895 6.419 21.474 1.00 91.25 449 ILE A O 1
ATOM 3678 N N . GLN A 1 450 ? -42.136 7.462 20.560 1.00 91.94 450 GLN A N 1
ATOM 3679 C CA . GLN A 1 450 ? -42.875 7.996 19.409 1.00 91.94 450 GLN A CA 1
ATOM 3680 C C . GLN A 1 450 ? -43.556 6.909 18.569 1.00 91.94 450 GLN A C 1
ATOM 3682 O O . GLN A 1 450 ? -44.670 7.108 18.093 1.00 91.94 450 GLN A O 1
ATOM 3687 N N . LYS A 1 451 ? -42.895 5.762 18.364 1.00 91.06 451 LYS A N 1
ATOM 3688 C CA . LYS A 1 451 ? -43.437 4.674 17.536 1.00 91.06 451 LYS A CA 1
ATOM 3689 C C . LYS A 1 451 ? -44.430 3.778 18.262 1.00 91.06 451 LYS A C 1
ATOM 3691 O O . LYS A 1 451 ? -45.318 3.230 17.619 1.00 91.06 451 LYS A O 1
ATOM 3696 N N . THR A 1 452 ? -44.226 3.544 19.554 1.00 87.81 452 THR A N 1
ATOM 3697 C CA . THR A 1 452 ? -44.952 2.497 20.294 1.00 87.81 452 THR A CA 1
ATOM 3698 C C . THR A 1 452 ? -45.903 3.044 21.348 1.00 87.81 452 THR A C 1
ATOM 3700 O O . THR A 1 452 ? -46.777 2.308 21.790 1.00 87.81 452 THR A O 1
ATOM 3703 N N . GLY A 1 453 ? -45.734 4.302 21.770 1.00 86.12 453 GLY A N 1
ATOM 3704 C CA . GLY A 1 453 ? -46.435 4.867 22.924 1.00 86.12 453 GLY A CA 1
ATOM 3705 C C . GLY A 1 453 ? -46.117 4.156 24.245 1.00 86.12 453 GLY A C 1
ATOM 3706 O O . GLY A 1 453 ? -46.783 4.408 25.242 1.00 86.12 453 GLY A O 1
ATOM 3707 N N . ASP A 1 454 ? -45.128 3.255 24.262 1.00 85.06 454 ASP A N 1
ATOM 3708 C CA . ASP A 1 454 ? -44.828 2.370 25.385 1.00 85.06 454 ASP A CA 1
ATOM 3709 C C . ASP A 1 454 ? -43.503 2.752 26.062 1.00 85.06 454 ASP A C 1
ATOM 3711 O O . ASP A 1 454 ? -42.435 2.774 25.440 1.00 85.06 454 ASP A O 1
ATOM 3715 N N . ILE A 1 455 ? -43.583 3.003 27.370 1.00 84.56 455 ILE A N 1
ATOM 3716 C CA . ILE A 1 455 ? -42.466 3.380 28.247 1.00 84.56 455 ILE A CA 1
ATOM 3717 C C . ILE A 1 455 ? -41.906 2.197 29.059 1.00 84.56 455 ILE A C 1
ATOM 3719 O O . ILE A 1 455 ? -40.901 2.341 29.749 1.00 84.56 455 ILE A O 1
ATOM 3723 N N . SER A 1 456 ? -42.514 1.007 28.977 1.00 78.12 456 SER A N 1
ATOM 3724 C CA . SER A 1 456 ? -42.197 -0.137 29.851 1.00 78.12 456 SER A CA 1
ATOM 3725 C C . SER A 1 456 ? -40.845 -0.807 29.578 1.00 78.12 456 SER A C 1
ATOM 3727 O O . SER A 1 456 ? -40.300 -1.485 30.444 1.00 78.12 456 SER A O 1
ATOM 3729 N N . LYS A 1 457 ? -40.290 -0.645 28.370 1.00 80.50 457 LYS A N 1
ATOM 3730 C CA . LYS A 1 457 ? -39.062 -1.329 27.917 1.00 80.50 457 LYS A CA 1
ATOM 3731 C C . LYS A 1 457 ? -38.008 -0.351 27.391 1.00 80.50 457 LYS A C 1
ATOM 3733 O O . LYS A 1 457 ? -37.404 -0.610 26.346 1.00 80.50 457 LYS A O 1
ATOM 3738 N N . MET A 1 458 ? -37.841 0.805 28.023 1.00 82.00 458 MET A N 1
ATOM 3739 C CA . MET A 1 458 ? -36.793 1.751 27.622 1.00 82.00 458 MET A CA 1
ATOM 3740 C C . MET A 1 458 ? -35.399 1.153 27.833 1.00 82.00 458 MET A C 1
ATOM 3742 O O . MET A 1 458 ? -35.199 0.285 28.684 1.00 82.00 458 MET A O 1
ATOM 3746 N N . ARG A 1 459 ? -34.436 1.581 27.017 1.00 81.62 459 ARG A N 1
ATOM 3747 C CA . ARG A 1 459 ? -33.034 1.209 27.211 1.00 81.62 459 ARG A CA 1
ATOM 3748 C C . ARG A 1 459 ? -32.459 2.012 28.378 1.00 81.62 459 ARG A C 1
ATOM 3750 O O . ARG A 1 459 ? -32.828 3.180 28.522 1.00 81.62 459 ARG A O 1
ATOM 3757 N N . PRO A 1 460 ? -31.549 1.426 29.172 1.00 84.44 460 PRO A N 1
ATOM 3758 C CA . PRO A 1 460 ? -30.814 2.196 30.161 1.00 84.44 460 PRO A CA 1
ATOM 3759 C C . PRO A 1 460 ? -30.019 3.302 29.461 1.00 84.44 460 PRO A C 1
ATOM 3761 O O . PRO A 1 460 ? -29.485 3.109 28.364 1.00 84.44 460 PRO A O 1
ATOM 3764 N N . LEU A 1 461 ? -29.959 4.466 30.102 1.00 84.06 461 LEU A N 1
ATOM 3765 C CA . LEU A 1 461 ? -29.132 5.570 29.637 1.00 84.06 461 LEU A CA 1
ATOM 3766 C C . LEU A 1 461 ? -27.657 5.152 29.687 1.00 84.06 461 LEU A C 1
ATOM 3768 O O . LEU A 1 461 ? -27.235 4.459 30.617 1.00 84.06 461 LEU A O 1
ATOM 3772 N N . ALA A 1 462 ? -26.886 5.533 28.669 1.00 86.06 462 ALA A N 1
ATOM 3773 C CA . ALA A 1 462 ? -25.451 5.282 28.684 1.00 86.06 462 ALA A CA 1
ATOM 3774 C C . ALA A 1 462 ? -24.765 6.157 29.746 1.00 86.06 462 ALA A C 1
ATOM 3776 O O . ALA A 1 462 ? -25.345 7.118 30.249 1.00 86.06 462 ALA A O 1
ATOM 3777 N N . LYS A 1 463 ? -23.519 5.826 30.088 1.00 87.38 463 LYS A N 1
ATOM 3778 C CA . LYS A 1 463 ? -22.729 6.653 31.003 1.00 87.38 463 LYS A CA 1
ATOM 3779 C C . LYS A 1 463 ? -22.518 8.042 30.385 1.00 87.38 463 LYS A C 1
ATOM 3781 O O . LYS A 1 463 ? -22.260 8.128 29.186 1.00 87.38 463 LYS A O 1
ATOM 3786 N N . TYR A 1 464 ? -22.610 9.085 31.210 1.00 88.00 464 TYR A N 1
ATOM 3787 C CA . TYR A 1 464 ? -22.227 10.439 30.814 1.00 88.00 464 TYR A CA 1
ATOM 3788 C C . TYR A 1 464 ? -20.758 10.453 30.357 1.00 88.00 464 TYR A C 1
ATOM 3790 O O . TYR A 1 464 ? -19.944 9.773 31.002 1.00 88.00 464 TYR A O 1
ATOM 3798 N N . PRO A 1 465 ? -20.414 11.146 29.256 1.00 91.62 465 PRO A N 1
ATOM 3799 C CA . PRO A 1 465 ? -19.021 11.322 28.864 1.00 91.62 465 PRO A CA 1
ATOM 3800 C C . PRO A 1 465 ? -18.264 12.042 29.984 1.00 91.62 465 PRO A C 1
ATOM 3802 O O . PRO A 1 465 ? -18.824 12.867 30.697 1.00 91.62 465 PRO A O 1
ATOM 3805 N N . SER A 1 466 ? -17.022 11.635 30.208 1.00 91.69 466 SER A N 1
ATOM 3806 C CA . SER A 1 466 ? -16.185 12.173 31.280 1.00 91.69 466 SER A CA 1
ATOM 3807 C C . SER A 1 466 ? -14.733 11.865 30.970 1.00 91.69 466 SER A C 1
ATOM 3809 O O . SER A 1 466 ? -14.447 10.725 30.582 1.00 91.69 466 SER A O 1
ATOM 3811 N N . LEU A 1 467 ? -13.833 12.806 31.231 1.00 92.69 467 LEU A N 1
ATOM 3812 C CA . LEU A 1 467 ? -12.402 12.587 31.034 1.00 92.69 467 LEU A CA 1
ATOM 3813 C C . LEU A 1 467 ? -11.822 11.581 32.038 1.00 92.69 467 LEU A C 1
ATOM 3815 O O . LEU A 1 467 ? -12.254 11.474 33.192 1.00 92.69 467 LEU A O 1
ATOM 3819 N N . SER A 1 468 ? -10.816 10.829 31.601 1.00 93.25 468 SER A N 1
ATOM 3820 C CA . SER A 1 468 ? -10.108 9.864 32.431 1.00 93.25 468 SER A CA 1
ATOM 3821 C C . SER A 1 468 ? -9.294 10.544 33.531 1.00 93.25 468 SER A C 1
ATOM 3823 O O . SER A 1 468 ? -8.770 11.650 33.391 1.00 93.25 468 SER A O 1
ATOM 3825 N N . THR A 1 469 ? -9.126 9.848 34.656 1.00 92.25 469 THR A N 1
ATOM 3826 C CA . THR A 1 469 ? -8.286 10.334 35.760 1.00 92.25 469 THR A CA 1
ATOM 3827 C C . THR A 1 469 ? -6.831 10.531 35.340 1.00 92.25 469 THR A C 1
ATOM 3829 O O . THR A 1 469 ? -6.147 11.386 35.891 1.00 92.25 469 THR A O 1
ATOM 3832 N N . GLU A 1 470 ? -6.350 9.740 34.378 1.00 91.12 470 GLU A N 1
ATOM 3833 C CA . GLU A 1 470 ? -4.990 9.854 33.844 1.00 91.12 470 GLU A CA 1
ATOM 3834 C C . GLU A 1 470 ? -4.823 11.143 33.037 1.00 91.12 470 GLU A C 1
ATOM 3836 O O . GLU A 1 470 ? -3.843 11.861 33.241 1.00 91.12 470 GLU A O 1
ATOM 3841 N N . PHE A 1 471 ? -5.814 11.489 32.206 1.00 92.50 471 PHE A N 1
ATOM 3842 C CA . PHE A 1 471 ? -5.836 12.762 31.492 1.00 92.50 471 PHE A CA 1
ATOM 3843 C C . PHE A 1 471 ? -5.783 13.947 32.460 1.00 92.50 471 PHE A C 1
ATOM 3845 O O . PHE A 1 471 ? -4.945 14.829 32.293 1.00 92.50 471 PHE A O 1
ATOM 3852 N N . TRP A 1 472 ? -6.598 13.939 33.520 1.00 91.25 472 TRP A N 1
ATOM 3853 C CA . TRP A 1 472 ? -6.595 14.999 34.537 1.00 91.25 472 TRP A CA 1
ATOM 3854 C C . TRP A 1 472 ? -5.226 15.203 35.198 1.00 91.25 472 TRP A C 1
ATOM 3856 O O . TRP A 1 472 ? -4.808 16.339 35.427 1.00 91.25 472 TRP A O 1
ATOM 3866 N N . VAL A 1 473 ? -4.511 14.110 35.482 1.00 91.38 473 VAL A N 1
ATOM 3867 C CA . VAL A 1 473 ? -3.172 14.165 36.086 1.00 91.38 473 VAL A CA 1
ATOM 3868 C C . VAL A 1 473 ? -2.157 14.797 35.139 1.00 91.38 473 VAL A C 1
ATOM 3870 O O . VAL A 1 473 ? -1.344 15.605 35.585 1.00 91.38 473 VAL A O 1
ATOM 3873 N N . GLU A 1 474 ? -2.175 14.446 33.854 1.00 89.50 474 GLU A N 1
ATOM 3874 C CA . GLU A 1 474 ? -1.254 15.050 32.887 1.00 89.50 474 GLU A CA 1
ATOM 3875 C C . GLU A 1 474 ? -1.640 16.493 32.567 1.00 89.50 474 GLU A C 1
ATOM 3877 O O . GLU A 1 474 ? -0.785 17.373 32.606 1.00 89.50 474 GLU A O 1
ATOM 3882 N N . TYR A 1 475 ? -2.923 16.772 32.349 1.00 90.00 475 TYR A N 1
ATOM 3883 C CA . TYR A 1 475 ? -3.428 18.116 32.082 1.00 90.00 475 TYR A CA 1
ATOM 3884 C C . TYR A 1 475 ? -3.020 19.118 33.175 1.00 90.00 475 TYR A C 1
ATOM 3886 O O . TYR A 1 475 ? -2.494 20.190 32.866 1.00 90.00 475 TYR A O 1
ATOM 3894 N N . GLY A 1 476 ? -3.146 18.735 34.454 1.00 88.88 476 GLY A N 1
ATOM 3895 C CA . GLY A 1 476 ? -2.732 19.570 35.588 1.00 88.88 476 GLY A CA 1
ATOM 3896 C C . GLY A 1 476 ? -1.248 19.963 35.558 1.00 88.88 476 GLY A C 1
ATOM 3897 O O . GLY A 1 476 ? -0.902 21.102 35.872 1.00 88.88 476 GLY A O 1
ATOM 3898 N N . LYS A 1 477 ? -0.360 19.076 35.082 1.00 89.19 477 LYS A N 1
ATOM 3899 C CA . LYS A 1 477 ? 1.079 19.378 34.958 1.00 89.19 477 LYS A CA 1
ATOM 3900 C C . LYS A 1 477 ? 1.377 20.441 33.903 1.00 89.19 477 LYS A C 1
ATOM 3902 O O . LYS A 1 477 ? 2.335 21.192 34.069 1.00 89.19 477 LYS A O 1
ATOM 3907 N N . TYR A 1 478 ? 0.595 20.490 32.824 1.00 84.38 478 TYR A N 1
ATOM 3908 C CA . TYR A 1 478 ? 0.805 21.430 31.717 1.00 84.38 478 TYR A CA 1
ATOM 3909 C C . TYR A 1 478 ? 0.118 22.776 31.943 1.00 84.38 478 TYR A C 1
ATOM 3911 O O . TYR A 1 478 ? 0.647 23.802 31.520 1.00 84.38 478 TYR A O 1
ATOM 3919 N N . MET A 1 479 ? -1.022 22.781 32.634 1.00 80.38 479 MET A N 1
ATOM 3920 C CA . MET A 1 479 ? -1.801 23.997 32.887 1.00 80.38 479 MET A CA 1
ATOM 3921 C C . MET A 1 479 ? -1.492 24.650 34.241 1.00 80.38 479 MET A C 1
ATOM 3923 O O . MET A 1 479 ? -1.967 25.751 34.512 1.00 80.38 479 MET A O 1
ATOM 3927 N N . GLY A 1 480 ? -0.643 24.023 35.064 1.00 68.31 480 GLY A N 1
ATOM 3928 C CA . GLY A 1 480 ? -0.167 24.587 36.330 1.00 68.31 480 GLY A CA 1
ATOM 3929 C C . GLY A 1 480 ? -1.242 24.659 37.416 1.00 68.31 480 GLY A C 1
ATOM 3930 O O . GLY A 1 480 ? -1.215 25.593 38.219 1.00 68.31 480 GLY A O 1
ATOM 3931 N N . CYS A 1 481 ? -2.182 23.710 37.413 1.00 52.16 481 CYS A N 1
ATOM 3932 C CA . CYS A 1 481 ? -3.271 23.615 38.389 1.00 52.16 481 CYS A CA 1
ATOM 3933 C C . CYS A 1 481 ? -2.914 22.733 39.588 1.00 52.16 481 CYS A C 1
ATOM 3935 O O . CYS A 1 481 ? -2.287 21.667 39.381 1.00 52.16 481 CYS A O 1
#

Organism: Caenorhabditis brenneri (NCBI:txid135651)

Sequence (481 aa):
MCREQGMLLLFQIAICGVNWKTKKCCLEKNQSVINDFRKRYISMIVLFTQRLKKGAFVTQDLVTSCATSLFEHSIFTDKIVHLYFDFNYNKPSYDSLVTMEEHGKKCERFGIPENYQLFESREPPSVPMFISCIVRRTFNNYNLEGVNKKIYETLLKEQEEEAEKTKKLIKKLQVTEPERPTKPKLPVPEESSDDDDPPPAVPEKPKKAKKVSKEPRACNKCTENGVALLNAREDLKKIEIVAKSNEKRAKRTEKVMQDLEDKKLEIEALKKEIEGLRVDLKGFDEQEELAKESNTRILKDIEHLERQIELETEKTNKDRRRNARLIEKFNEIQEAFAIKQSEREAQGKRSTVSSEGPSTYHVPFVPSLPTTDDPELARNPEWVLEQWRKMKSDFEEDDVVQEEKEMIESLLAICQDLHVKQLAEYEMFQFEATSKIYLQSIEMNILKIQKTGDISKMRPLAKYPSLSTEFWVEYGKYMGC

pLDDT: mean 75.38, std 21.54, range [32.62, 97.81]

Radius of gyration: 49.64 Å; Cα contacts (8 Å, |Δi|>4): 176; chains: 1; bounding box: 108×70×177 Å

Foldseek 3Di:
DWLLVLLVVLCCLQPVQDPVVVCVVVCVVCVVLVVVLVVLNVVLNCCSPPVADHRDDDDPVSSVVSSVVSCPRPVNVPDPPDPVDDPPVPDDDPVNPCPLVNVVVVCVVVVNDPPPVVPPDDDDDPSVRVVVVVCCVVPVVDPPVVVVVVVVVVVVVVVVVVVVVVVVVVVVVVVDDDDDDDDDDDDDDDDDDDDDDDDDDDDDDDDDDDDDDDDDPDDVVVVVVVVVVVVVVVVVVVVVVVVVVVVVVVVVVVVVVVVVVVVVVVVVVVVVVVVVVVVVVVVVVVVVVVVVVVVVVVVVVVVVVVVVVVVVVVVVVVVVVVVVVVVVVVVVVVVVVVVVVVVVVVVPPDDDDDDDDLPQDPLPAEPPFDTDSDPVLSQQLVSSLVSLVVVLVCLVVPPVLVVQLVLLVVCCVQDPDPVLNVVSVVQNVQLVVQSVQQNVLSVVQSVCCVVPVDPPDRDYGGDHRDGDPVNVVVSCVRVVD

Secondary structure (DSSP, 8-state):
-BHHHHHHHHHIIIIITS-TTTTHHHHHH-HHHHHHHHHHHHHHHHHHHHSS-TT-B--HHHHHHHHHHHHTSTTTTS-----------S---GGGS--HHHHHHHHHHTT--S-SSS-SSS-PPPHHHHHHHHHHHHHTTS--HHHHHHHHHHHHHHHHHHHHHHHHHHHHHTT-----------------------PPP------------------HHHHHHHHHHHHHHHHHHHHHHHHHHHHHHHHHHHHHHHHHHHHHHHHHHHHHHHHHHHHHHHHHHHHHHHHHHHHHHHHHHHHHHHHHHHHHHHHHHHHHHHHHHHHHHHHHHHHHHHHHHHHHHHH--S----------B--TT-TTSPPBS-TTGGG-HHHHHHHHHHHHHHHHT-HHHHHHHHHHHHHHHH---HHHHHHHHHHHHHHHHHHHHHHHHHHHHHHHHHHH---TTPPPPPPPP---HHHHHHHHHHHT-